Protein AF-A0AA36ELI4-F1 (afdb_monomer_lite)

Foldseek 3Di:
DQCPLVVLVCVQPDPLVVLPPPPPDPDPDPDDDFPQKDWAFWDDALFGIKTWIWGFFALDQLWWWKWWHDLQKIKTKIKHKPPGNSASVLCVVQLVVQLLVLCVVVQLDHDLVSSQRSLVVSLVVLVVSLVSCCVVPVCQLQIWIWMWMWMRGLQKIKIWTFAAFWKWWFFQDPVGNLDTDIDTPDDHQFQVDPVNVVVLCVVCVPDPQQWDQDPVRGIAGSVQHGGQGTRHNNQQAALVSARPDPVCVSNHRPDHDPGRSHYSGIDMDMDGDDPRTWKMKTKDVLLCVQDPRRRLSVQCSVDDSGCSQVVSVLNSLCSLQVVVVHHSVVLSPDDHNVSVVRTHIMIIMMGTRNVVSSVPSDPHQGWMDITSDDIDGGPSVSSPWEFEEEECAFTETEEQGEYEYEECYFTEYHECYEYEYEYNYFTEYEYNYFGEYEENHFGEYHENYFGEYEYNHFGEYEENAFYEYEENEEGEYEYAHEYEYAYNYEYEYEHDDFHYYPHPYYYDYDDDDDDDDDDDDDDYDDDDDDDDDDDDDDD

Sequence (539 aa):
MYDWVERIVQRIWQPLSNRYARMHGRGRANGDGYEGQWSTDLEQHAFGEYSFAVIQANQAMEDFSQVEVGHNATFVGVYDGHGGREAAWFVREHLFNNLIRFAQEREGLISEQILRNAFTETEQGFIYFAREALKHIPNIYSIGSCCLVGIIWNRRLFVANLGDSRAVLGRANPRNLSKVIAQPLTNDHNASMMEVRRDLQLDHPEDPNIVVRDEHGVWRVKGIIQISRSIGDLYLKSSEFDIDDPNFPRFRLTEPINKPVLRSDPTVQSRDIETTDRFIVFASDGLWDNLSDQKAIDIVQKNPRSGIAKRLIKKALEVAAKKQGRKYKAIRKFEMGRRRTVHDDITVVVLYIDHHLVARSALVTEVSMKAFEDSTESQFKYIHGGASTSGTGGASTSGTGGAITFGAGGASTFGAGGASSSGAGGARSSGAGGASSSGAGGAGSLGAGGAGSSGAGGAGSSGADGAGSSGAGGASSSGAGDPSDSGAGDPSGSGAGGPSDSGAGGASGLGSRGASSSSSSSASSSGVVGGGANGGVIS

InterPro domains:
  IPR000222 PPM-type phosphatase, divalent cation binding [PS01032] (75-83)
  IPR001932 PPM-type phosphatase-like domain [PF00481] (69-323)
  IPR001932 PPM-type phosphatase-like domain [PS51746] (49-353)
  IPR001932 PPM-type phosphatase-like domain [SM00332] (39-351)
  IPR001932 PPM-type phosphatase-like domain [cd00143] (47-353)
  IPR015655 Protein phosphatase 2C [PTHR47992] (39-351)
  IPR036457 PPM-type phosphatase-like domain superfamily [G3DSA:3.60.40.10] (28-362)
  IPR036457 PPM-type phosphatase-like domain superfamily [SSF81606] (50-354)

Organism: Lactuca saligna (NCBI:txid75948)

Radius of gyration: 29.84 Å; chains: 1; bounding box: 62×100×79 Å

Secondary structure (DSSP, 8-state):
--HHHHHHHHHHHS-HHHHHTS---SS---S-PPTTEEEEEEEEETTEEEEEEEE--SSS---EEEEEEETTEEEEEEEEEESSSHHHHHHHHHHHHHHHHHHHTTTT---HHHHHHHHHHHHHHHHHHHHHHTTT-TTGGG-EEEEEEEEEETTEEEEEEESS-EEEEEEEETTEEEEEEEEESS---BTTSHHHHHHHHHH-TT-TTSEEE-TTS-EEETTTBSBSB-EE-GGGT-GGG----TT-GGG--SS--SS-SSB-PPEEEEEEPPTTEEEEEEE-HHHHTTS-HHHHHHHHHHS-STTHHHHHHHHHHHHHHHHTT--HHHHTTPPTTGGGGT---EEEEEEE--HHHHTS------EEEETTS--B--GGGGGTT-EEEEES--EEEEESS-EEEEESS-EEEEESS-EEEEESS-EEEEESS-EEEEESS-EEEEESS-EEEEESS-EEEEESSPEEE-SSSPEEEEESSPPEE-SSSPPEEEESS--EE-SSS--EE------------------------------

Structure (mmCIF, N/CA/C/O backbone):
data_AF-A0AA36ELI4-F1
#
_entry.id   AF-A0AA36ELI4-F1
#
loop_
_atom_site.group_PDB
_atom_site.id
_atom_site.type_symbol
_atom_site.label_atom_id
_atom_site.label_alt_id
_atom_site.label_comp_id
_atom_site.label_asym_id
_atom_site.label_entity_id
_atom_site.label_seq_id
_atom_site.pdbx_PDB_ins_code
_atom_site.Cartn_x
_atom_site.Cartn_y
_atom_site.Cartn_z
_atom_site.occupancy
_atom_site.B_iso_or_equiv
_atom_site.auth_seq_id
_atom_site.auth_comp_id
_atom_site.auth_asym_id
_atom_site.auth_atom_id
_atom_site.pdbx_PDB_model_num
ATOM 1 N N . MET A 1 1 ? 30.880 14.938 -3.998 1.00 39.59 1 MET A N 1
ATOM 2 C CA . MET A 1 1 ? 29.432 15.238 -3.934 1.00 39.59 1 MET A CA 1
ATOM 3 C C . MET A 1 1 ? 28.591 14.010 -4.336 1.00 39.59 1 MET A C 1
ATOM 5 O O . MET A 1 1 ? 27.567 14.177 -4.972 1.00 39.59 1 MET A O 1
ATOM 9 N N . TYR A 1 2 ? 28.992 12.786 -3.945 1.00 45.03 2 TYR A N 1
ATOM 10 C CA . TYR A 1 2 ? 28.361 11.513 -4.372 1.00 45.03 2 TYR A CA 1
ATOM 11 C C . TYR A 1 2 ? 28.072 10.543 -3.202 1.00 45.03 2 TYR A C 1
ATOM 13 O O . TYR A 1 2 ? 27.835 9.363 -3.398 1.00 45.03 2 TYR A O 1
ATOM 21 N N . ASP A 1 3 ? 28.067 11.040 -1.965 1.00 62.59 3 ASP A N 1
ATOM 22 C CA . ASP A 1 3 ? 28.053 10.219 -0.739 1.00 62.59 3 ASP A CA 1
ATOM 23 C C . ASP A 1 3 ? 26.623 9.944 -0.204 1.00 62.59 3 ASP A C 1
ATOM 25 O O . ASP A 1 3 ? 26.419 9.323 0.832 1.00 62.59 3 ASP A O 1
ATOM 29 N N . TRP A 1 4 ? 25.568 10.450 -0.853 1.00 64.81 4 TRP A N 1
ATOM 30 C CA . TRP A 1 4 ? 24.196 10.270 -0.345 1.00 64.81 4 TRP A CA 1
ATOM 31 C C . TRP A 1 4 ? 23.573 8.932 -0.775 1.00 64.81 4 TRP A C 1
ATOM 33 O O . TRP A 1 4 ? 22.939 8.282 0.054 1.00 64.81 4 TRP A O 1
ATOM 43 N N . VAL A 1 5 ? 23.817 8.481 -2.013 1.00 64.62 5 VAL A N 1
ATOM 44 C CA . VAL A 1 5 ? 23.351 7.174 -2.514 1.00 64.62 5 VAL A CA 1
ATOM 45 C C . VAL A 1 5 ? 24.033 6.044 -1.758 1.00 64.62 5 VAL A C 1
ATOM 47 O O . VAL A 1 5 ? 23.346 5.168 -1.250 1.00 64.62 5 VAL A O 1
ATOM 50 N N . GLU A 1 6 ? 25.358 6.098 -1.583 1.00 65.12 6 GLU A N 1
ATOM 51 C CA . GLU A 1 6 ? 26.087 5.094 -0.797 1.00 65.12 6 GLU A CA 1
ATOM 52 C C . GLU A 1 6 ? 25.575 5.014 0.646 1.00 65.12 6 GLU A C 1
ATOM 54 O O . GLU A 1 6 ? 25.360 3.915 1.154 1.00 65.12 6 GLU A O 1
ATOM 59 N N . ARG A 1 7 ? 25.280 6.151 1.293 1.00 68.62 7 ARG A N 1
ATOM 60 C CA . ARG A 1 7 ? 24.664 6.165 2.632 1.00 68.62 7 ARG A CA 1
ATOM 61 C C . ARG A 1 7 ? 23.269 5.544 2.658 1.00 68.62 7 ARG A C 1
ATOM 63 O O . ARG A 1 7 ? 22.935 4.856 3.623 1.00 68.62 7 ARG A O 1
ATOM 70 N N . ILE A 1 8 ? 22.455 5.771 1.627 1.00 68.00 8 ILE A N 1
ATOM 71 C CA . ILE A 1 8 ? 21.132 5.148 1.501 1.00 68.00 8 ILE A CA 1
ATOM 72 C C . ILE A 1 8 ? 21.274 3.641 1.292 1.00 68.00 8 ILE A C 1
ATOM 74 O O . ILE A 1 8 ? 20.693 2.875 2.056 1.00 68.00 8 ILE A O 1
ATOM 78 N N . VAL A 1 9 ? 22.098 3.214 0.334 1.00 64.56 9 VAL A N 1
ATOM 79 C CA . VAL A 1 9 ? 22.359 1.797 0.051 1.00 64.56 9 VAL A CA 1
ATOM 80 C C . VAL A 1 9 ? 22.870 1.096 1.308 1.00 64.56 9 VAL A C 1
ATOM 82 O O . VAL A 1 9 ? 22.313 0.076 1.700 1.00 64.56 9 VAL A O 1
ATOM 85 N N . GLN A 1 10 ? 23.834 1.684 2.025 1.00 64.56 10 GLN A N 1
ATOM 86 C CA . GLN A 1 10 ? 24.317 1.154 3.304 1.00 64.56 10 GLN A CA 1
ATOM 87 C C . GLN A 1 10 ? 23.200 1.034 4.348 1.00 64.56 10 GLN A C 1
ATOM 89 O O . GLN A 1 10 ? 23.148 0.040 5.069 1.00 64.56 10 GLN A O 1
ATOM 94 N N . ARG A 1 11 ? 22.287 2.010 4.436 1.00 66.62 11 ARG A N 1
ATOM 95 C CA . ARG A 1 11 ? 21.162 1.984 5.385 1.00 66.62 11 ARG A CA 1
ATOM 96 C C . ARG A 1 11 ? 20.117 0.919 5.033 1.00 66.62 11 ARG A C 1
ATOM 98 O O . ARG A 1 11 ? 19.541 0.334 5.949 1.00 66.62 11 ARG A O 1
ATOM 105 N N . ILE A 1 12 ? 19.902 0.651 3.744 1.00 63.34 12 ILE A N 1
ATOM 106 C CA . ILE A 1 12 ? 18.991 -0.389 3.235 1.00 63.34 12 ILE A CA 1
ATOM 107 C C . ILE A 1 12 ? 19.587 -1.797 3.436 1.00 63.34 12 ILE A C 1
ATOM 109 O O . ILE A 1 12 ? 18.869 -2.722 3.832 1.00 63.34 12 ILE A O 1
ATOM 113 N N . TRP A 1 13 ? 20.898 -1.949 3.202 1.00 53.88 13 TRP A N 1
ATOM 114 C CA . TRP A 1 13 ? 21.624 -3.228 3.236 1.00 53.88 13 TRP A CA 1
ATOM 115 C C . TRP A 1 13 ? 22.156 -3.646 4.610 1.00 53.88 13 TRP A C 1
ATOM 117 O O . TRP A 1 13 ? 22.609 -4.782 4.762 1.00 53.88 13 TRP A O 1
ATOM 127 N N . GLN A 1 14 ? 22.100 -2.784 5.632 1.00 52.62 14 GLN A N 1
ATOM 128 C CA . GLN A 1 14 ? 22.432 -3.206 6.994 1.00 52.62 14 GLN A CA 1
ATOM 129 C C . GLN A 1 14 ? 21.525 -4.381 7.405 1.00 52.62 14 GLN A C 1
ATOM 131 O O . GLN A 1 14 ? 20.296 -4.229 7.390 1.00 52.62 14 GLN A O 1
ATOM 136 N N . PRO A 1 15 ? 22.095 -5.544 7.794 1.00 43.91 15 PRO A N 1
ATOM 137 C CA . PRO A 1 15 ? 21.314 -6.681 8.250 1.00 43.91 15 PRO A CA 1
ATOM 138 C C . PRO A 1 15 ? 20.369 -6.228 9.353 1.00 43.91 15 PRO A C 1
ATOM 140 O O . PRO A 1 15 ? 20.808 -5.646 10.349 1.00 43.91 15 PRO A O 1
ATOM 143 N N . LEU A 1 16 ? 19.073 -6.503 9.180 1.00 47.56 16 LEU A N 1
ATOM 144 C CA . LEU A 1 16 ? 18.074 -6.211 10.205 1.00 47.56 16 LEU A CA 1
ATOM 145 C C . LEU A 1 16 ? 18.548 -6.780 11.556 1.00 47.56 16 LEU A C 1
ATOM 147 O O . LEU A 1 16 ? 18.521 -6.064 12.541 1.00 47.56 16 LEU A O 1
ATOM 151 N N . SER A 1 17 ? 19.185 -7.955 11.591 1.00 40.12 17 SER A N 1
ATOM 152 C CA . SER A 1 17 ? 19.783 -8.549 12.801 1.00 40.12 17 SER A CA 1
ATOM 153 C C . SER A 1 17 ? 20.674 -7.618 13.651 1.00 40.12 17 SER A C 1
ATOM 155 O O . SER A 1 17 ? 20.597 -7.693 14.878 1.00 40.12 17 SER A O 1
ATOM 157 N N . ASN A 1 18 ? 21.447 -6.693 13.066 1.00 36.97 18 ASN A N 1
ATOM 158 C CA . ASN A 1 18 ? 22.307 -5.773 13.832 1.00 36.97 18 ASN A CA 1
ATOM 159 C C . ASN A 1 18 ? 21.536 -4.640 14.534 1.00 36.97 18 ASN A C 1
ATOM 161 O O . ASN A 1 18 ? 22.033 -4.085 15.514 1.00 36.97 18 ASN A O 1
ATOM 165 N N . ARG A 1 19 ? 20.307 -4.320 14.102 1.00 42.03 19 ARG A N 1
ATOM 166 C CA . ARG A 1 19 ? 19.423 -3.367 14.805 1.00 42.03 19 ARG A CA 1
ATOM 167 C C . ARG A 1 19 ? 18.632 -4.018 15.954 1.00 42.03 19 ARG A C 1
ATOM 169 O O . ARG A 1 19 ? 18.132 -3.315 16.826 1.00 42.03 19 ARG A O 1
ATOM 176 N N . TYR A 1 20 ? 18.533 -5.351 15.992 1.00 48.81 20 TYR A N 1
ATOM 177 C CA . TYR A 1 20 ? 17.513 -6.059 16.786 1.00 48.81 20 TYR A CA 1
ATOM 178 C C . TYR A 1 20 ? 18.020 -6.570 18.139 1.00 48.81 20 TYR A C 1
ATOM 180 O O . TYR A 1 20 ? 17.218 -6.978 18.976 1.00 48.81 20 TYR A O 1
ATOM 188 N N . ALA A 1 21 ? 19.325 -6.492 18.415 1.00 32.72 21 ALA A N 1
ATOM 189 C CA . ALA A 1 21 ? 19.884 -6.912 19.703 1.00 32.72 21 ALA A CA 1
ATOM 190 C C . ALA A 1 21 ? 19.550 -5.957 20.873 1.00 32.72 21 ALA A C 1
ATOM 192 O O . ALA A 1 21 ? 19.880 -6.261 22.018 1.00 32.72 21 ALA A O 1
ATOM 193 N N . ARG A 1 22 ? 18.910 -4.803 20.617 1.00 30.22 22 ARG A N 1
ATOM 194 C CA . ARG A 1 22 ? 18.694 -3.759 21.638 1.00 30.22 22 ARG A CA 1
ATOM 195 C C . ARG A 1 22 ? 17.267 -3.224 21.773 1.00 30.22 22 ARG A C 1
ATOM 197 O O . ARG A 1 22 ? 17.034 -2.392 22.644 1.00 30.22 22 ARG A O 1
ATOM 204 N N . MET A 1 23 ? 16.310 -3.709 20.984 1.00 36.59 23 MET A N 1
ATOM 205 C CA . MET A 1 23 ? 14.914 -3.267 21.078 1.00 36.59 23 MET A CA 1
ATOM 206 C C . MET A 1 23 ? 14.121 -4.151 22.048 1.00 36.59 23 MET A C 1
ATOM 208 O O . MET A 1 23 ? 13.298 -4.981 21.664 1.00 36.59 23 MET A O 1
ATOM 212 N N . HIS A 1 24 ? 14.363 -3.957 23.346 1.00 34.31 24 HIS A N 1
ATOM 213 C CA . HIS A 1 24 ? 13.361 -4.268 24.363 1.00 34.31 24 HIS A CA 1
ATOM 214 C C . HIS A 1 24 ? 12.264 -3.202 24.286 1.00 34.31 24 HIS A C 1
ATOM 216 O O . HIS A 1 24 ? 12.333 -2.172 24.953 1.00 34.31 24 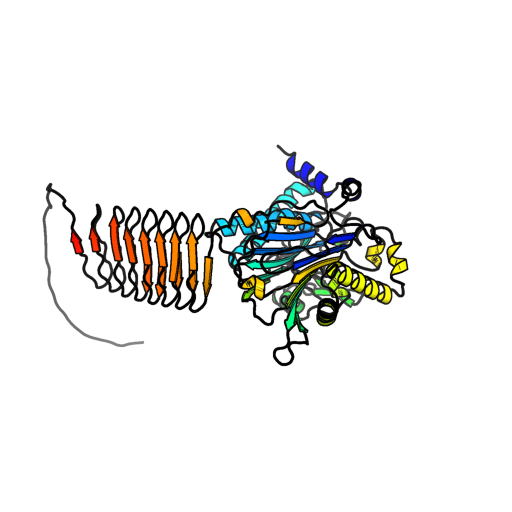HIS A O 1
ATOM 222 N N . GLY A 1 25 ? 11.266 -3.441 23.433 1.00 33.78 25 GLY A N 1
ATOM 223 C CA . GLY A 1 25 ? 10.074 -2.603 23.365 1.00 33.78 25 GLY A CA 1
ATOM 224 C C . GLY A 1 25 ? 9.413 -2.466 24.740 1.00 33.78 25 GLY A C 1
ATOM 225 O O . GLY A 1 25 ? 9.375 -3.414 25.531 1.00 33.78 25 GLY A O 1
ATOM 226 N N . ARG A 1 26 ? 8.867 -1.277 25.020 1.00 34.34 26 ARG A N 1
ATOM 227 C CA . ARG A 1 26 ? 7.906 -1.042 26.107 1.00 34.34 26 ARG A CA 1
ATOM 228 C C . ARG A 1 26 ? 6.622 -1.825 25.813 1.00 34.34 26 ARG A C 1
ATOM 230 O O . ARG A 1 26 ? 5.629 -1.292 25.350 1.00 34.34 26 ARG A O 1
ATOM 237 N N . GLY A 1 27 ? 6.671 -3.115 26.088 1.00 34.81 27 GLY A N 1
ATOM 238 C CA . GLY A 1 27 ? 5.572 -4.056 25.987 1.00 34.81 27 GLY A CA 1
ATOM 239 C C . GLY A 1 27 ? 6.075 -5.335 26.622 1.00 34.81 27 GLY A C 1
ATOM 240 O O . GLY A 1 27 ? 6.940 -6.002 26.063 1.00 34.81 27 GLY A O 1
ATOM 241 N N . ARG A 1 28 ? 5.625 -5.616 27.850 1.00 31.39 28 ARG A N 1
ATOM 242 C CA . ARG A 1 28 ? 6.005 -6.809 28.615 1.00 31.39 28 ARG A CA 1
ATOM 243 C C . ARG A 1 28 ? 5.946 -8.038 27.706 1.00 31.39 28 ARG A C 1
ATOM 245 O O . ARG A 1 28 ? 4.865 -8.498 27.350 1.00 31.39 28 ARG A O 1
ATOM 252 N N . ALA A 1 29 ? 7.117 -8.569 27.371 1.00 35.38 29 ALA A N 1
ATOM 253 C CA . ALA A 1 29 ? 7.264 -9.853 26.720 1.00 35.38 29 ALA A CA 1
ATOM 254 C C . ALA A 1 29 ? 6.732 -10.941 27.662 1.00 35.38 29 ALA A C 1
ATOM 256 O O . ALA A 1 29 ? 7.450 -11.426 28.531 1.00 35.38 29 ALA A O 1
ATOM 257 N N . ASN A 1 30 ? 5.469 -11.323 27.487 1.00 34.41 30 ASN A N 1
ATOM 258 C CA . ASN A 1 30 ? 5.027 -12.665 27.832 1.00 34.41 30 ASN A CA 1
ATOM 259 C C . ASN A 1 30 ? 5.150 -13.527 26.570 1.00 34.41 30 ASN A C 1
ATOM 261 O O . ASN A 1 30 ? 4.640 -13.184 25.504 1.00 34.41 30 ASN A O 1
ATOM 265 N N . GLY A 1 31 ? 5.948 -14.585 26.714 1.00 39.91 31 GLY A N 1
ATOM 266 C CA . GLY A 1 31 ? 6.622 -15.353 25.672 1.00 39.91 31 GLY A CA 1
ATOM 267 C C . GLY A 1 31 ? 5.780 -15.811 24.483 1.00 39.91 31 GLY A C 1
ATOM 268 O O . GLY A 1 31 ? 4.667 -16.292 24.647 1.00 39.91 31 GLY A O 1
ATOM 269 N N . ASP A 1 32 ? 6.383 -15.671 23.295 1.00 44.34 32 ASP A N 1
ATOM 270 C CA . ASP A 1 32 ? 6.168 -16.497 22.089 1.00 44.34 32 ASP A CA 1
ATOM 271 C C . ASP A 1 32 ? 6.988 -16.002 20.868 1.00 44.34 32 ASP A C 1
ATOM 273 O O . ASP A 1 32 ? 6.692 -16.393 19.735 1.00 44.34 32 ASP A O 1
ATOM 277 N N . GLY A 1 33 ? 7.992 -15.130 21.068 1.00 53.22 33 GLY A N 1
ATOM 278 C CA . GLY A 1 33 ? 8.711 -14.395 20.016 1.00 53.22 33 GLY A CA 1
ATOM 279 C C . GLY A 1 33 ? 9.131 -15.265 18.830 1.00 53.22 33 GLY A C 1
ATOM 280 O O . GLY A 1 33 ? 9.882 -16.226 18.979 1.00 53.22 33 GLY A O 1
ATOM 281 N N . TYR A 1 34 ? 8.589 -14.955 17.655 1.00 63.03 34 TYR A N 1
ATOM 282 C CA . TYR A 1 34 ? 8.969 -15.576 16.395 1.00 63.03 34 TYR A CA 1
ATOM 283 C C . TYR A 1 34 ? 10.033 -14.710 15.725 1.00 63.03 34 TYR A C 1
ATOM 285 O O . TYR A 1 34 ? 9.844 -13.505 15.586 1.00 63.03 34 TYR A O 1
ATOM 293 N N . GLU A 1 35 ? 11.158 -15.304 15.338 1.00 72.12 35 GLU A N 1
ATOM 294 C CA . GLU A 1 35 ? 12.240 -14.573 14.678 1.00 72.12 35 GLU A CA 1
ATOM 295 C C . GLU A 1 35 ? 11.740 -13.932 13.372 1.00 72.12 35 GLU A C 1
ATOM 297 O O . GLU A 1 35 ? 11.083 -14.604 12.575 1.00 72.12 35 GLU A O 1
ATOM 302 N N . GLY A 1 36 ? 12.024 -12.644 13.158 1.00 75.94 36 GLY A N 1
ATOM 303 C CA . GLY A 1 36 ? 11.519 -11.881 12.009 1.00 75.94 36 GLY A CA 1
ATOM 304 C C . GLY A 1 36 ? 10.066 -11.403 12.143 1.00 75.94 36 GLY A C 1
ATOM 305 O O . GLY A 1 36 ? 9.487 -10.958 11.157 1.00 75.94 36 GLY A O 1
ATOM 306 N N . GLN A 1 37 ? 9.457 -11.499 13.331 1.00 87.88 37 GLN A N 1
ATOM 307 C CA . GLN A 1 37 ? 8.143 -10.922 13.625 1.00 87.88 37 GLN A CA 1
ATOM 308 C C . GLN A 1 37 ? 8.264 -9.661 14.485 1.00 87.88 37 GLN A C 1
ATOM 310 O O . GLN A 1 37 ? 8.990 -9.649 15.479 1.00 87.88 37 GLN A O 1
ATOM 315 N N . TRP A 1 38 ? 7.472 -8.642 14.160 1.00 92.69 38 TRP A N 1
ATOM 316 C CA . TRP A 1 38 ? 7.263 -7.454 14.986 1.00 92.69 38 TRP A CA 1
ATOM 317 C C . TRP A 1 38 ? 5.773 -7.150 15.101 1.00 92.69 38 TRP A C 1
ATOM 319 O O . TRP A 1 38 ? 4.994 -7.464 14.201 1.00 92.69 38 TRP A O 1
ATOM 329 N N . SER A 1 39 ? 5.354 -6.596 16.235 1.00 92.44 39 SER A N 1
ATOM 330 C CA . SER A 1 39 ? 3.969 -6.182 16.440 1.00 92.44 39 SER A CA 1
ATOM 331 C C . SER A 1 39 ? 3.829 -5.214 17.604 1.00 92.44 39 SER A C 1
ATOM 333 O O . SER A 1 39 ? 4.514 -5.387 18.612 1.00 92.44 39 SER A O 1
ATOM 335 N N . THR A 1 40 ? 2.853 -4.317 17.516 1.00 90.88 40 THR A N 1
ATOM 336 C CA . THR A 1 40 ? 2.218 -3.683 18.677 1.00 90.88 40 THR A CA 1
ATOM 337 C C . THR A 1 40 ? 0.798 -4.229 18.854 1.00 90.88 40 THR A C 1
ATOM 339 O O . THR A 1 40 ? 0.098 -4.542 17.882 1.00 90.88 40 THR A O 1
ATOM 342 N N . ASP A 1 41 ? 0.383 -4.404 20.107 1.00 89.69 41 ASP A N 1
ATOM 343 C CA . ASP A 1 41 ? -0.908 -5.002 20.424 1.00 89.69 41 ASP A CA 1
ATOM 344 C C . ASP A 1 41 ? -2.058 -4.028 20.166 1.00 89.69 41 ASP A C 1
ATOM 346 O O . ASP A 1 41 ? -2.922 -4.357 19.348 1.00 89.69 41 ASP A O 1
ATOM 350 N N . LEU A 1 42 ? -2.072 -2.878 20.853 1.00 92.88 42 LEU A N 1
ATOM 351 C CA . LEU A 1 42 ? -3.027 -1.783 20.665 1.00 92.88 42 LEU A CA 1
ATOM 352 C C . LEU A 1 42 ? -2.381 -0.435 20.970 1.00 92.88 42 LEU A C 1
ATOM 354 O O . LEU A 1 42 ? -1.867 -0.229 22.066 1.00 92.88 42 LEU A O 1
ATOM 358 N N . GLU A 1 43 ? -2.510 0.485 20.026 1.00 93.44 43 GLU A N 1
ATOM 359 C CA . GLU A 1 43 ? -2.096 1.881 20.134 1.00 93.44 43 GLU A CA 1
ATOM 360 C C . GLU A 1 43 ? -3.282 2.799 19.829 1.00 93.44 43 GLU A C 1
ATOM 362 O O . GLU A 1 43 ? -4.246 2.385 19.184 1.00 93.44 43 GLU A O 1
ATOM 367 N N . GLN A 1 44 ? -3.222 4.052 20.275 1.00 92.00 44 GLN A N 1
ATOM 368 C CA . GLN A 1 44 ? -4.278 5.040 20.033 1.00 92.00 44 GLN A CA 1
ATOM 369 C C . GLN A 1 44 ? -4.053 5.782 18.712 1.00 92.00 44 GLN A C 1
ATOM 371 O O . GLN A 1 44 ? -2.922 6.110 18.356 1.00 92.00 44 GLN A O 1
ATOM 376 N N . HIS A 1 45 ? -5.139 6.103 18.014 1.00 91.50 45 HIS A N 1
ATOM 377 C CA . HIS A 1 45 ? -5.142 7.053 16.902 1.00 91.50 45 HIS A CA 1
ATOM 378 C C . HIS A 1 45 ? -6.361 7.983 16.995 1.00 91.50 45 HIS A C 1
ATOM 380 O O . HIS A 1 45 ? -7.211 7.821 17.868 1.00 91.50 45 HIS A O 1
ATOM 386 N N . ALA A 1 46 ? -6.471 8.952 16.082 1.00 83.69 46 ALA A N 1
ATOM 387 C CA . ALA A 1 46 ? -7.481 10.016 16.128 1.00 83.69 46 ALA A CA 1
ATOM 388 C C . ALA A 1 46 ? -8.945 9.546 16.265 1.00 83.69 46 ALA A C 1
ATOM 390 O O . ALA A 1 46 ? -9.791 10.305 16.732 1.00 83.69 46 ALA A O 1
ATOM 391 N N . PHE A 1 47 ? -9.266 8.316 15.853 1.00 86.56 47 PHE A N 1
ATOM 392 C CA . PHE A 1 47 ? -10.647 7.827 15.782 1.00 86.56 47 PHE A CA 1
ATOM 393 C C . PHE A 1 47 ? -10.871 6.497 16.514 1.00 86.56 47 PHE A C 1
ATOM 395 O O . PHE A 1 47 ? -11.922 5.887 16.325 1.00 86.56 47 PHE A O 1
ATOM 402 N N . GLY A 1 48 ? -9.923 6.047 17.340 1.00 92.19 48 GLY A N 1
ATOM 403 C CA . GLY A 1 48 ? -9.998 4.748 18.006 1.00 92.19 48 GLY A CA 1
ATOM 404 C C . GLY A 1 48 ? -8.630 4.164 18.333 1.00 92.19 48 GLY A C 1
ATOM 405 O O . GLY A 1 48 ? -7.682 4.873 18.666 1.00 92.19 48 GLY A O 1
ATOM 406 N N . GLU A 1 49 ? -8.530 2.847 18.202 1.00 94.75 49 GLU A N 1
ATOM 407 C CA . GLU A 1 49 ? -7.312 2.080 18.453 1.00 94.75 49 GLU A CA 1
ATOM 408 C C . GLU A 1 49 ? -6.846 1.367 17.183 1.00 94.75 49 GLU A C 1
ATOM 410 O O . GLU A 1 49 ? -7.652 1.033 16.314 1.00 94.75 49 GLU A O 1
ATOM 415 N N . TYR A 1 50 ? -5.560 1.047 17.088 1.00 96.88 50 TYR A N 1
ATOM 416 C CA . TYR A 1 50 ? -5.043 0.194 16.025 1.00 96.88 50 TYR A CA 1
ATOM 417 C C . TYR A 1 50 ? -4.123 -0.902 16.547 1.00 96.88 50 TYR A C 1
ATOM 419 O O . TYR A 1 50 ? -3.445 -0.746 17.556 1.00 96.88 50 TYR A O 1
ATOM 427 N N . SER A 1 51 ? -4.102 -2.026 15.835 1.00 97.88 51 SER A N 1
ATOM 428 C CA . SER A 1 51 ? -3.164 -3.133 16.038 1.00 97.88 51 SER A CA 1
ATOM 429 C C . SER A 1 51 ? -2.336 -3.304 14.774 1.00 97.88 51 SER A C 1
ATOM 431 O O . SER A 1 51 ? -2.887 -3.259 13.674 1.00 97.88 51 SER A O 1
ATOM 433 N N . PHE A 1 52 ? -1.031 -3.521 14.911 1.00 97.88 52 PHE A N 1
ATOM 434 C CA . PHE A 1 52 ? -0.106 -3.540 13.780 1.00 97.88 52 PHE A CA 1
ATOM 435 C C . PHE A 1 52 ? 0.909 -4.664 13.970 1.00 97.88 52 PHE A C 1
ATOM 437 O O . PHE A 1 52 ? 1.531 -4.777 15.024 1.00 97.88 52 PHE A O 1
ATOM 444 N N . ALA A 1 53 ? 1.046 -5.539 12.976 1.00 97.50 53 ALA A N 1
ATOM 445 C CA . ALA A 1 53 ? 2.003 -6.632 12.999 1.00 97.50 53 ALA A CA 1
ATOM 446 C C . ALA A 1 53 ? 2.598 -6.890 11.614 1.00 97.50 53 ALA A C 1
ATOM 448 O O . ALA A 1 53 ? 1.919 -6.730 10.602 1.00 97.50 53 ALA A O 1
ATOM 449 N N . VAL A 1 54 ? 3.850 -7.345 11.601 1.00 96.25 54 VAL A N 1
ATOM 450 C CA . VAL A 1 54 ? 4.594 -7.727 10.399 1.00 96.25 54 VAL A CA 1
ATOM 451 C C . VAL A 1 54 ? 5.362 -9.022 10.663 1.00 96.25 54 VAL A C 1
ATOM 453 O O . VAL A 1 54 ? 5.835 -9.254 11.782 1.00 96.25 54 VAL A O 1
ATOM 456 N N . ILE A 1 55 ? 5.486 -9.887 9.657 1.00 93.50 55 ILE A N 1
ATOM 457 C CA . ILE A 1 55 ? 6.290 -11.110 9.727 1.00 93.50 55 ILE A CA 1
ATOM 458 C C . ILE A 1 55 ? 7.082 -11.346 8.443 1.00 93.50 55 ILE A C 1
ATOM 460 O O . ILE A 1 55 ? 6.553 -11.235 7.344 1.00 93.50 55 ILE A O 1
ATOM 464 N N . GLN A 1 56 ? 8.348 -11.718 8.613 1.00 92.25 56 GLN A N 1
ATOM 465 C CA . GLN A 1 56 ? 9.275 -11.995 7.524 1.00 92.25 56 GLN A CA 1
ATOM 466 C C . GLN A 1 56 ? 9.203 -13.450 7.035 1.00 92.25 56 GLN A C 1
ATOM 468 O O . GLN A 1 56 ? 9.319 -14.401 7.828 1.00 92.25 56 GLN A O 1
ATOM 473 N N . ALA A 1 57 ? 9.120 -13.611 5.719 1.00 90.38 57 ALA A N 1
ATOM 474 C CA . ALA A 1 57 ? 9.320 -14.836 4.960 1.00 90.38 57 ALA A CA 1
ATOM 475 C C . ALA A 1 57 ? 10.593 -14.803 4.102 1.00 90.38 57 ALA A C 1
ATOM 477 O O . ALA A 1 57 ? 11.344 -15.787 4.101 1.00 90.38 57 ALA A O 1
ATOM 478 N N . ASN A 1 58 ? 10.841 -13.698 3.395 1.00 87.44 58 ASN A N 1
ATOM 479 C CA . ASN A 1 58 ? 11.984 -13.543 2.495 1.00 87.44 58 ASN A CA 1
ATOM 480 C C . ASN A 1 58 ? 13.315 -13.507 3.267 1.00 87.44 58 ASN A C 1
ATOM 482 O O . ASN A 1 58 ? 13.346 -13.310 4.486 1.00 87.44 58 ASN A O 1
ATOM 486 N N . GLN A 1 59 ? 14.445 -13.725 2.581 1.00 86.25 59 GLN A N 1
ATOM 487 C CA . GLN A 1 59 ? 15.765 -13.644 3.229 1.00 86.25 59 GLN A CA 1
ATOM 488 C C . GLN A 1 59 ? 16.006 -12.243 3.807 1.00 86.25 59 GLN A C 1
ATOM 490 O O . GLN A 1 59 ? 16.459 -12.106 4.943 1.00 86.25 59 GLN A O 1
ATOM 495 N N . ALA A 1 60 ? 15.624 -11.219 3.051 1.00 87.75 60 ALA A N 1
ATOM 496 C CA . ALA A 1 60 ? 15.439 -9.858 3.517 1.00 87.75 60 ALA A CA 1
ATOM 497 C C . ALA A 1 60 ? 13.961 -9.506 3.333 1.00 87.75 60 ALA A C 1
ATOM 499 O O . ALA A 1 60 ? 13.419 -9.773 2.272 1.00 87.75 60 ALA A O 1
ATOM 500 N N . MET A 1 61 ? 13.319 -8.944 4.358 1.00 90.38 61 MET A N 1
ATOM 501 C CA . MET A 1 61 ? 11.935 -8.471 4.255 1.00 90.38 61 MET A CA 1
ATOM 502 C C . MET A 1 61 ? 11.798 -7.428 3.140 1.00 90.38 61 MET A C 1
ATOM 504 O O . MET A 1 61 ? 12.563 -6.458 3.121 1.00 90.38 61 MET A O 1
ATOM 508 N N . GLU A 1 62 ? 10.845 -7.621 2.246 1.00 95.00 62 GLU A N 1
ATOM 509 C CA . GLU A 1 62 ? 10.541 -6.683 1.166 1.00 95.00 62 GLU A CA 1
ATOM 510 C C . GLU A 1 62 ? 9.324 -5.810 1.520 1.00 95.00 62 GLU A C 1
ATOM 512 O O . GLU A 1 62 ? 9.256 -4.671 1.069 1.00 95.00 62 GLU A O 1
ATOM 517 N N . ASP A 1 63 ? 8.467 -6.271 2.442 1.00 97.50 63 ASP A N 1
ATOM 518 C CA . ASP A 1 63 ? 7.394 -5.480 3.058 1.00 97.50 63 ASP A CA 1
ATOM 519 C C . ASP A 1 63 ? 7.918 -4.306 3.909 1.00 97.50 63 ASP A C 1
ATOM 521 O O . ASP A 1 63 ? 8.740 -4.461 4.819 1.00 97.50 63 ASP A O 1
ATOM 525 N N . PHE A 1 64 ? 7.340 -3.126 3.696 1.00 97.44 64 PHE A N 1
ATOM 526 C CA . PHE A 1 64 ? 7.469 -1.948 4.549 1.00 97.44 64 PHE A CA 1
ATOM 527 C C . PHE A 1 64 ? 6.091 -1.415 4.921 1.00 97.44 64 PHE A C 1
ATOM 529 O O . PHE A 1 64 ? 5.105 -1.575 4.209 1.00 97.44 64 PHE A O 1
ATOM 536 N N . SER A 1 65 ? 6.000 -0.756 6.070 1.00 97.94 65 SER A N 1
ATOM 537 C CA . SER A 1 65 ? 4.728 -0.204 6.526 1.00 97.94 65 SER A CA 1
ATOM 538 C C . SER A 1 65 ? 4.899 0.850 7.598 1.00 97.94 65 SER A C 1
ATOM 540 O O . SER A 1 65 ? 5.922 0.905 8.292 1.00 97.94 65 SER A O 1
ATOM 542 N N . GLN A 1 66 ? 3.878 1.695 7.720 1.00 97.25 66 GLN A N 1
ATOM 543 C CA . GLN A 1 66 ? 3.829 2.734 8.734 1.00 97.25 66 GLN A CA 1
ATOM 544 C C . GLN A 1 66 ? 2.404 3.143 9.100 1.00 97.25 66 GLN A C 1
ATOM 546 O O . GLN A 1 66 ? 1.486 3.068 8.281 1.00 97.25 66 GLN A O 1
ATOM 551 N N . VAL A 1 67 ? 2.254 3.633 10.327 1.00 97.94 67 VAL A N 1
ATOM 552 C CA . VAL A 1 67 ? 1.068 4.327 10.818 1.00 97.94 67 VAL A CA 1
ATOM 553 C C . VAL A 1 67 ? 1.502 5.698 11.320 1.00 97.94 67 VAL A C 1
ATOM 555 O O . VAL A 1 67 ? 2.393 5.810 12.154 1.00 97.94 67 VAL A O 1
ATOM 558 N N . GLU A 1 68 ? 0.870 6.738 10.803 1.00 96.62 68 GLU A N 1
ATOM 559 C CA . GLU A 1 68 ? 1.095 8.126 11.188 1.00 96.62 68 GLU A CA 1
ATOM 560 C C . GLU A 1 68 ? -0.169 8.629 11.876 1.00 96.62 68 GLU A C 1
ATOM 562 O O . GLU A 1 68 ? -1.269 8.555 11.320 1.00 96.62 68 GLU A O 1
ATOM 567 N N . VAL A 1 69 ? -0.022 9.118 13.099 1.00 93.56 69 VAL A N 1
ATOM 568 C CA . VAL A 1 69 ? -1.119 9.603 13.931 1.00 93.56 69 VAL A CA 1
ATOM 569 C C . VAL A 1 69 ? -0.978 11.108 14.108 1.00 93.56 69 VAL A C 1
ATOM 571 O O . VAL A 1 69 ? 0.076 11.587 14.520 1.00 93.56 69 VAL A O 1
ATOM 574 N N . GLY A 1 70 ? -2.053 11.838 13.821 1.00 88.94 70 GLY A N 1
ATOM 575 C CA . GLY A 1 70 ? -2.201 13.259 14.126 1.00 88.94 70 GLY A CA 1
ATOM 576 C C . GLY A 1 70 ? -3.510 13.537 14.864 1.00 88.94 70 GLY A C 1
ATOM 577 O O . GLY A 1 70 ? -4.350 12.651 14.999 1.00 88.94 70 GLY A O 1
ATOM 578 N N . HIS A 1 71 ? -3.718 14.775 15.311 1.00 78.00 71 HIS A N 1
ATOM 579 C CA . HIS A 1 71 ? -4.862 15.140 16.169 1.00 78.00 71 HIS A CA 1
ATOM 580 C C . HIS A 1 71 ? -6.251 14.798 15.589 1.00 78.00 71 HIS A C 1
ATOM 582 O O . HIS A 1 71 ? -7.135 14.392 16.333 1.00 78.00 71 HIS A O 1
ATOM 588 N N . ASN A 1 72 ? -6.444 14.922 14.271 1.00 80.38 72 ASN A N 1
ATOM 589 C CA . ASN A 1 72 ? -7.676 14.539 13.553 1.00 80.38 72 ASN A CA 1
ATOM 590 C C . ASN A 1 72 ? -7.363 13.725 12.292 1.00 80.38 72 ASN A C 1
ATOM 592 O O . ASN A 1 72 ? -8.083 13.769 11.287 1.00 80.38 72 ASN A O 1
ATOM 596 N N . ALA A 1 73 ? -6.236 13.021 12.339 1.00 89.69 73 ALA A N 1
ATOM 597 C CA . ALA A 1 73 ? -5.648 12.390 11.184 1.00 89.69 73 ALA A CA 1
ATOM 598 C C . ALA A 1 73 ? -5.093 11.018 11.537 1.00 89.69 73 ALA A C 1
ATOM 600 O O . ALA A 1 73 ? -4.505 10.798 12.597 1.00 89.69 73 ALA A O 1
ATOM 601 N N . THR A 1 74 ? -5.263 10.068 10.636 1.00 95.06 74 THR A N 1
ATOM 602 C CA . THR A 1 74 ? -4.531 8.808 10.696 1.00 95.06 74 THR A CA 1
ATOM 603 C C . THR A 1 74 ? -4.188 8.398 9.285 1.00 95.06 74 THR A C 1
ATOM 605 O O . THR A 1 74 ? -5.086 8.295 8.456 1.00 95.06 74 THR A O 1
ATOM 608 N N . PHE A 1 75 ? -2.911 8.168 9.014 1.00 97.81 75 PHE A N 1
ATOM 609 C CA . PHE A 1 75 ? -2.434 7.598 7.763 1.00 97.81 75 PHE A CA 1
ATOM 610 C C . PHE A 1 75 ? -1.894 6.199 8.041 1.00 97.81 75 PHE A C 1
ATOM 612 O O . PHE A 1 75 ? -1.188 5.975 9.020 1.00 97.81 75 PHE A O 1
ATOM 619 N N . VAL A 1 76 ? -2.234 5.258 7.173 1.00 98.62 76 VAL A N 1
ATOM 620 C CA . VAL A 1 76 ? -1.734 3.887 7.169 1.00 98.62 76 VAL A CA 1
ATOM 621 C C . VAL A 1 76 ? -1.132 3.635 5.798 1.00 98.62 76 VAL A C 1
ATOM 623 O O . VAL A 1 76 ? -1.801 3.858 4.792 1.00 98.62 76 VAL A O 1
ATOM 626 N N . GLY A 1 77 ? 0.109 3.161 5.766 1.00 98.69 77 GLY A N 1
ATOM 627 C CA . GLY A 1 77 ? 0.790 2.726 4.554 1.00 98.69 77 GLY A CA 1
ATOM 628 C C . GLY A 1 77 ? 1.238 1.275 4.676 1.00 98.69 77 GLY A C 1
ATOM 629 O O . GLY A 1 77 ? 1.898 0.917 5.655 1.00 98.69 77 GLY A O 1
ATOM 630 N N . VAL A 1 78 ? 0.884 0.458 3.688 1.00 98.88 78 VAL A N 1
ATOM 631 C CA . VAL A 1 78 ? 1.385 -0.907 3.492 1.00 98.88 78 VAL A CA 1
ATOM 632 C C . VAL A 1 78 ? 2.029 -0.960 2.113 1.00 98.88 78 VAL A C 1
ATOM 634 O O . VAL A 1 78 ? 1.380 -0.639 1.117 1.00 98.88 78 VAL A O 1
ATOM 637 N N . TYR A 1 79 ? 3.311 -1.306 2.076 1.00 98.75 79 TYR A N 1
ATOM 638 C CA . TYR A 1 79 ? 4.141 -1.281 0.881 1.00 98.75 79 TYR A CA 1
ATOM 639 C C . TYR A 1 79 ? 4.771 -2.654 0.714 1.00 98.75 79 TYR A C 1
ATOM 641 O O . TYR A 1 79 ? 5.668 -3.022 1.467 1.00 98.75 79 TYR A O 1
ATOM 649 N N . ASP A 1 80 ? 4.250 -3.414 -0.229 1.00 98.62 80 ASP A N 1
ATOM 650 C CA . ASP A 1 80 ? 4.671 -4.781 -0.499 1.00 98.62 80 ASP A CA 1
ATOM 651 C C . ASP A 1 80 ? 5.707 -4.724 -1.619 1.00 98.62 80 ASP A C 1
ATOM 653 O O . ASP A 1 80 ? 5.439 -4.169 -2.687 1.00 98.62 80 ASP A O 1
ATOM 657 N N . GLY A 1 81 ? 6.945 -5.080 -1.292 1.00 98.25 81 GLY A N 1
ATOM 658 C CA . GLY A 1 81 ? 8.099 -4.936 -2.173 1.00 98.25 81 GLY A CA 1
ATOM 659 C C . GLY A 1 81 ? 8.417 -6.235 -2.896 1.00 98.25 81 GLY A C 1
ATOM 660 O O . GLY A 1 81 ? 8.236 -7.318 -2.350 1.00 98.25 81 GLY A O 1
ATOM 661 N N . HIS A 1 82 ? 8.973 -6.132 -4.099 1.00 96.38 82 HIS A N 1
ATOM 662 C CA . HIS A 1 82 ? 9.407 -7.298 -4.862 1.00 96.38 82 HIS A CA 1
ATOM 663 C C . HIS A 1 82 ? 10.627 -6.997 -5.727 1.00 96.38 82 HIS A C 1
ATOM 665 O O . HIS A 1 82 ? 10.886 -5.868 -6.149 1.00 96.38 82 HIS A O 1
ATOM 671 N N . GLY A 1 83 ? 11.408 -8.045 -6.001 1.00 93.19 83 GLY A N 1
ATOM 672 C CA . GLY A 1 83 ? 12.667 -7.928 -6.748 1.00 93.19 83 GLY A CA 1
ATOM 673 C C . GLY A 1 83 ? 13.802 -7.277 -5.946 1.00 93.19 83 GLY A C 1
ATOM 674 O O . GLY A 1 83 ? 14.935 -7.234 -6.429 1.00 93.19 83 GLY A O 1
ATOM 675 N N . GLY A 1 84 ? 13.499 -6.830 -4.730 1.00 93.31 84 GLY A N 1
ATOM 676 C CA . GLY A 1 84 ? 14.324 -6.105 -3.780 1.00 93.31 84 GLY A CA 1
ATOM 677 C C . GLY A 1 84 ? 13.435 -5.317 -2.810 1.00 93.31 84 GLY A C 1
ATOM 678 O O . GLY A 1 84 ? 12.211 -5.304 -2.915 1.00 93.31 84 GLY A O 1
ATOM 679 N N . ARG A 1 85 ? 14.057 -4.619 -1.861 1.00 94.44 85 ARG A N 1
ATOM 680 C CA . ARG A 1 85 ? 13.366 -3.837 -0.814 1.00 94.44 85 ARG A CA 1
ATOM 681 C C . ARG A 1 85 ? 13.398 -2.331 -1.040 1.00 94.44 85 ARG A C 1
ATOM 683 O O . ARG A 1 85 ? 12.771 -1.568 -0.311 1.00 94.44 85 ARG A O 1
ATOM 690 N N . GLU A 1 86 ? 14.176 -1.894 -2.015 1.00 95.69 86 GLU A N 1
ATOM 691 C CA . GLU A 1 86 ? 14.552 -0.509 -2.243 1.00 95.69 86 GLU A CA 1
ATOM 692 C C . GLU A 1 86 ? 13.341 0.352 -2.614 1.00 95.69 86 GLU A C 1
ATOM 694 O O . GLU A 1 86 ? 13.207 1.454 -2.088 1.00 95.69 86 GLU A O 1
ATOM 699 N N . ALA A 1 87 ? 12.436 -0.156 -3.460 1.00 98.06 87 ALA A N 1
ATOM 700 C CA . ALA A 1 87 ? 11.220 0.559 -3.846 1.00 98.06 87 ALA A CA 1
ATOM 701 C C . ALA A 1 87 ? 10.263 0.736 -2.657 1.00 98.06 87 ALA A C 1
ATOM 703 O O . ALA A 1 87 ? 9.875 1.862 -2.353 1.00 98.06 87 ALA A O 1
ATOM 704 N N . ALA A 1 88 ? 9.943 -0.337 -1.926 1.00 98.06 88 ALA A N 1
ATOM 705 C CA . ALA A 1 88 ? 9.063 -0.275 -0.755 1.00 98.06 88 ALA A CA 1
ATOM 706 C C . ALA A 1 88 ? 9.642 0.616 0.360 1.00 98.06 88 ALA A C 1
ATOM 708 O O . ALA A 1 88 ? 8.929 1.420 0.971 1.00 98.06 88 ALA A O 1
ATOM 709 N N . TRP A 1 89 ? 10.960 0.542 0.579 1.00 96.44 89 TRP A N 1
ATOM 710 C CA . TRP A 1 89 ? 11.672 1.450 1.475 1.00 96.44 89 TRP A CA 1
ATOM 711 C C . TRP A 1 89 ? 11.550 2.909 1.020 1.00 96.44 89 TRP A C 1
ATOM 713 O O . TRP A 1 89 ? 11.199 3.770 1.828 1.00 96.44 89 TRP A O 1
ATOM 723 N N . PHE A 1 90 ? 11.791 3.194 -0.264 1.00 96.56 90 PHE A N 1
ATOM 724 C CA . PHE A 1 90 ? 11.699 4.546 -0.814 1.00 96.56 90 PHE A CA 1
ATOM 725 C C . PHE A 1 90 ? 10.282 5.106 -0.653 1.00 96.56 90 PHE A C 1
ATOM 727 O O . PHE A 1 90 ? 10.096 6.224 -0.175 1.00 96.56 90 PHE A O 1
ATOM 734 N N . VAL A 1 91 ? 9.258 4.309 -0.960 1.00 98.50 91 VAL A N 1
ATOM 735 C CA . VAL A 1 91 ? 7.861 4.707 -0.763 1.00 98.50 91 VAL A CA 1
ATOM 736 C C . VAL A 1 91 ? 7.597 5.069 0.700 1.00 98.50 91 VAL A C 1
ATOM 738 O O . VAL A 1 91 ? 7.056 6.147 0.961 1.00 98.50 91 VAL A O 1
ATOM 741 N N . ARG A 1 92 ? 8.026 4.236 1.659 1.00 97.12 92 ARG A N 1
ATOM 742 C CA . ARG A 1 92 ? 7.875 4.515 3.098 1.00 97.12 92 ARG A CA 1
ATOM 743 C C . ARG A 1 92 ? 8.521 5.842 3.505 1.00 97.12 92 ARG A C 1
ATOM 745 O O . ARG A 1 92 ? 7.942 6.591 4.287 1.00 97.12 92 ARG A O 1
ATOM 752 N N . GLU A 1 93 ? 9.707 6.147 2.987 1.00 92.44 93 GLU A N 1
ATOM 753 C CA . GLU A 1 93 ? 10.435 7.367 3.352 1.00 92.44 93 GLU A CA 1
ATOM 754 C C . GLU A 1 93 ? 9.910 8.638 2.668 1.00 92.44 93 GLU A C 1
ATOM 756 O O . GLU A 1 93 ? 10.111 9.732 3.199 1.00 92.44 93 GLU A O 1
ATOM 761 N N . HIS A 1 94 ? 9.229 8.526 1.523 1.00 95.31 94 HIS A N 1
ATOM 762 C CA . HIS A 1 94 ? 8.900 9.688 0.690 1.00 95.31 94 HIS A CA 1
ATOM 763 C C . HIS A 1 94 ? 7.399 9.953 0.518 1.00 95.31 94 HIS A C 1
ATOM 765 O O . HIS A 1 94 ? 6.998 11.115 0.510 1.00 95.31 94 HIS A O 1
ATOM 771 N N . LEU A 1 95 ? 6.546 8.927 0.423 1.00 98.19 95 LEU A N 1
ATOM 772 C CA . LEU A 1 95 ? 5.137 9.105 0.043 1.00 98.19 95 LEU A CA 1
ATOM 773 C C . LEU A 1 95 ? 4.342 9.958 1.035 1.00 98.19 95 LEU A C 1
ATOM 775 O O . LEU A 1 95 ? 3.646 10.890 0.634 1.00 98.19 95 LEU A O 1
ATOM 779 N N . PHE A 1 96 ? 4.470 9.676 2.332 1.00 97.31 96 PHE A N 1
ATOM 780 C CA . PHE A 1 96 ? 3.798 10.469 3.360 1.00 97.31 96 PHE A CA 1
ATOM 781 C C . PHE A 1 96 ? 4.331 11.906 3.415 1.00 97.31 96 PHE A C 1
ATOM 783 O O . PHE A 1 96 ? 3.550 12.845 3.505 1.00 97.31 96 PHE A O 1
ATOM 790 N N . ASN A 1 97 ? 5.640 12.102 3.266 1.00 92.62 97 ASN A N 1
ATOM 791 C CA . ASN A 1 97 ? 6.235 13.440 3.276 1.00 92.62 97 ASN A CA 1
ATOM 792 C C . ASN A 1 97 ? 5.774 14.269 2.065 1.00 92.62 97 ASN A C 1
ATOM 794 O O . ASN A 1 97 ? 5.452 15.447 2.209 1.00 92.62 97 ASN A O 1
ATOM 798 N N . ASN A 1 98 ? 5.669 13.648 0.885 1.00 92.94 98 ASN A N 1
ATOM 799 C CA . ASN A 1 98 ? 5.102 14.277 -0.308 1.00 92.94 98 ASN A CA 1
ATOM 800 C C . ASN A 1 98 ? 3.631 14.651 -0.098 1.00 92.94 98 ASN A C 1
ATOM 802 O O . ASN A 1 98 ? 3.223 15.753 -0.460 1.00 92.94 98 ASN A O 1
ATOM 806 N N . LEU A 1 99 ? 2.846 13.771 0.533 1.00 96.19 99 LEU A N 1
ATOM 807 C CA . LEU A 1 99 ? 1.462 14.062 0.903 1.00 96.19 99 LEU A CA 1
ATOM 808 C C . LEU A 1 99 ? 1.372 15.290 1.819 1.00 96.19 99 LEU A C 1
ATOM 810 O O . LEU A 1 99 ? 0.591 16.195 1.534 1.00 96.19 99 LEU A O 1
ATOM 814 N N . ILE A 1 100 ? 2.167 15.329 2.893 1.00 92.38 100 ILE A N 1
ATOM 815 C CA . ILE A 1 100 ? 2.196 16.458 3.830 1.00 92.38 100 ILE A CA 1
ATOM 816 C C . ILE A 1 100 ? 2.600 17.743 3.103 1.00 92.38 100 ILE A C 1
ATOM 818 O O . ILE A 1 100 ? 1.899 18.743 3.228 1.00 92.38 100 ILE A O 1
ATOM 822 N N . ARG A 1 101 ? 3.652 17.708 2.277 1.00 88.19 101 ARG A N 1
ATOM 823 C CA . ARG A 1 101 ? 4.099 18.858 1.477 1.00 88.19 101 ARG A CA 1
ATOM 824 C C . ARG A 1 101 ? 2.979 19.411 0.591 1.00 88.19 101 ARG A C 1
ATOM 826 O O . ARG A 1 101 ? 2.653 20.591 0.685 1.00 88.19 101 ARG A O 1
ATOM 833 N N . PHE A 1 102 ? 2.343 18.564 -0.220 1.00 87.19 102 PHE A N 1
ATOM 834 C CA . PHE A 1 102 ? 1.249 19.000 -1.095 1.00 87.19 102 PHE A CA 1
ATOM 835 C C . PHE A 1 102 ? 0.011 19.465 -0.317 1.00 87.19 102 PHE A C 1
ATOM 837 O O . PHE A 1 102 ? -0.699 20.358 -0.776 1.00 87.19 102 PHE A O 1
ATOM 844 N N . ALA A 1 103 ? -0.255 18.888 0.858 1.00 88.31 103 ALA A N 1
ATOM 845 C CA . ALA A 1 103 ? -1.324 19.351 1.735 1.00 88.31 103 ALA A CA 1
ATOM 846 C C . ALA A 1 103 ? -1.026 20.751 2.293 1.00 88.31 103 ALA A C 1
ATOM 848 O O . ALA A 1 103 ? -1.908 21.604 2.293 1.00 88.31 103 ALA A O 1
ATOM 849 N N . GLN A 1 104 ? 0.215 21.028 2.706 1.00 81.44 104 GLN A N 1
ATOM 850 C CA . GLN A 1 104 ? 0.634 22.356 3.172 1.00 81.44 104 GLN A CA 1
ATOM 851 C C . GLN A 1 104 ? 0.511 23.423 2.082 1.00 81.44 104 GLN A C 1
ATOM 853 O O . GLN A 1 104 ? 0.015 24.514 2.348 1.00 81.44 104 GLN A O 1
ATOM 858 N N . GLU A 1 105 ? 0.895 23.093 0.847 1.00 75.69 105 GLU A N 1
ATOM 859 C CA . GLU A 1 105 ? 0.729 23.966 -0.326 1.00 75.69 105 GLU A CA 1
ATOM 860 C C . GLU A 1 105 ? -0.754 24.287 -0.626 1.00 75.69 105 GLU A C 1
ATOM 862 O O . GLU A 1 105 ? -1.056 25.215 -1.377 1.00 75.69 105 GLU A O 1
ATOM 867 N N . ARG A 1 106 ? -1.693 23.530 -0.041 1.00 75.88 106 ARG A N 1
ATOM 868 C CA . ARG A 1 106 ? -3.149 23.656 -0.207 1.00 75.88 106 ARG A CA 1
ATOM 869 C C . ARG A 1 106 ? -3.866 23.868 1.131 1.00 75.88 106 ARG A C 1
ATOM 871 O O . ARG A 1 106 ? -4.898 23.252 1.388 1.00 75.88 106 ARG A O 1
ATOM 878 N N . GLU A 1 107 ? -3.303 24.723 1.984 1.00 72.31 107 GLU A N 1
ATOM 879 C CA . GLU A 1 107 ? -3.910 25.170 3.254 1.00 72.31 107 GLU A CA 1
ATOM 880 C C . GLU A 1 107 ? -4.226 24.035 4.253 1.00 72.31 107 GLU A C 1
ATOM 882 O O . GLU A 1 107 ? -5.121 24.142 5.092 1.00 72.31 107 GLU A O 1
ATOM 887 N N . GLY A 1 108 ? -3.481 22.929 4.185 1.00 70.25 108 GLY A N 1
ATOM 888 C CA . GLY A 1 108 ? -3.628 21.785 5.086 1.00 70.25 108 GLY A CA 1
ATOM 889 C C . GLY A 1 108 ? -4.767 20.833 4.718 1.00 70.25 108 GLY A C 1
ATOM 890 O O . GLY A 1 108 ? -5.215 20.068 5.568 1.00 70.25 108 GLY A O 1
ATOM 891 N N . LEU A 1 109 ? -5.268 20.859 3.480 1.00 79.75 109 LEU A N 1
ATOM 892 C CA . LEU A 1 109 ? -6.338 19.961 3.041 1.00 79.75 109 LEU A CA 1
ATOM 893 C C . LEU A 1 109 ? -5.795 18.651 2.466 1.00 79.75 109 LEU A C 1
ATOM 895 O O . LEU A 1 109 ? -4.806 18.632 1.741 1.00 79.75 109 LEU A O 1
ATOM 899 N N . ILE A 1 110 ? -6.503 17.550 2.727 1.00 87.56 110 ILE A N 1
ATOM 900 C CA . ILE A 1 110 ? -6.284 16.259 2.067 1.00 87.56 110 ILE A CA 1
ATOM 901 C C . ILE A 1 110 ? -7.414 16.029 1.063 1.00 87.56 110 ILE A C 1
ATOM 903 O O . ILE A 1 110 ? -8.593 16.158 1.391 1.00 87.56 110 ILE A O 1
ATOM 907 N N . SER A 1 111 ? -7.051 15.683 -0.171 1.00 90.00 111 SER A N 1
ATOM 908 C CA . SER A 1 111 ? -7.984 15.372 -1.257 1.00 90.00 111 SER A CA 1
ATOM 909 C C . SER A 1 111 ? -7.465 14.213 -2.105 1.00 90.00 111 SER A C 1
ATOM 911 O O . SER A 1 111 ? -6.284 13.864 -2.040 1.00 90.00 111 SER A O 1
ATOM 913 N N . GLU A 1 112 ? -8.330 13.639 -2.946 1.00 93.56 112 GLU A N 1
ATOM 914 C CA . GLU A 1 112 ? -7.914 12.587 -3.880 1.00 93.56 112 GLU A CA 1
ATOM 915 C C . GLU A 1 112 ? -6.818 13.069 -4.837 1.00 93.56 112 GLU A C 1
ATOM 917 O O . GLU A 1 112 ? -5.881 12.326 -5.114 1.00 93.56 112 GLU A O 1
ATOM 922 N N . GLN A 1 113 ? -6.889 14.323 -5.299 1.00 93.62 113 GLN A N 1
ATOM 923 C CA . GLN A 1 113 ? -5.877 14.889 -6.191 1.00 93.62 113 GLN A CA 1
ATOM 924 C C . GLN A 1 113 ? -4.527 15.065 -5.491 1.00 93.62 113 GLN A C 1
ATOM 926 O O . GLN A 1 113 ? -3.494 14.763 -6.078 1.00 93.62 113 GLN A O 1
ATOM 931 N N . ILE A 1 114 ? -4.523 15.515 -4.234 1.00 94.56 114 ILE A N 1
ATOM 932 C CA . ILE A 1 114 ? -3.293 15.646 -3.437 1.00 94.56 114 ILE A CA 1
ATOM 933 C C . ILE A 1 114 ? -2.645 14.275 -3.227 1.00 94.56 114 ILE A C 1
ATOM 935 O O . ILE A 1 114 ? -1.433 14.138 -3.380 1.00 94.56 114 ILE A O 1
ATOM 939 N N . LEU A 1 115 ? -3.452 13.245 -2.963 1.00 96.69 115 LEU A N 1
ATOM 940 C CA . LEU A 1 115 ? -2.956 11.879 -2.844 1.00 96.69 115 LEU A CA 1
ATOM 941 C C . LEU A 1 115 ? -2.380 11.371 -4.176 1.00 96.69 115 LEU A C 1
ATOM 943 O O . LEU A 1 115 ? -1.280 10.832 -4.188 1.00 96.69 115 LEU A O 1
ATOM 947 N N . ARG A 1 116 ? -3.053 11.612 -5.310 1.00 98.06 116 ARG A N 1
ATOM 948 C CA . ARG A 1 116 ? -2.517 11.286 -6.647 1.00 98.06 116 ARG A CA 1
ATOM 949 C C . ARG A 1 116 ? -1.190 11.995 -6.920 1.00 98.06 116 ARG A C 1
ATOM 951 O O . ARG A 1 116 ? -0.249 11.347 -7.364 1.00 98.06 116 ARG A O 1
ATOM 9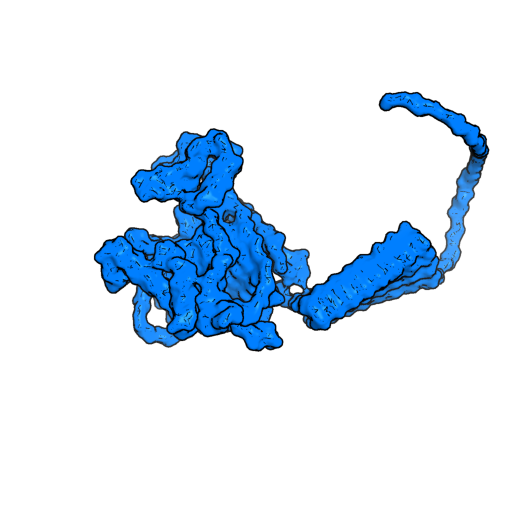58 N N . ASN A 1 117 ? -1.092 13.286 -6.605 1.00 96.56 117 ASN A N 1
ATOM 959 C CA . ASN A 1 117 ? 0.140 14.059 -6.773 1.00 96.56 117 ASN A CA 1
ATOM 960 C C . ASN A 1 117 ? 1.282 13.498 -5.917 1.00 96.56 117 ASN A C 1
ATOM 962 O O . ASN A 1 117 ? 2.404 13.400 -6.404 1.00 96.56 117 ASN A O 1
ATOM 966 N N . ALA A 1 118 ? 1.000 13.081 -4.678 1.00 97.94 118 ALA A N 1
ATOM 967 C CA . ALA A 1 118 ? 1.997 12.461 -3.810 1.00 97.94 118 ALA A CA 1
ATOM 968 C C . ALA A 1 118 ? 2.552 11.158 -4.408 1.00 97.94 118 ALA A C 1
ATOM 970 O O . ALA A 1 118 ? 3.764 10.965 -4.403 1.00 97.94 118 ALA A O 1
ATOM 971 N N . PHE A 1 119 ? 1.694 10.303 -4.978 1.00 98.69 119 PHE A N 1
ATOM 972 C CA . PHE A 1 119 ? 2.127 9.092 -5.686 1.00 98.69 119 PHE A CA 1
ATOM 973 C C . PHE A 1 119 ? 2.968 9.413 -6.927 1.00 98.69 119 PHE A C 1
ATOM 975 O O . PHE A 1 119 ? 4.035 8.827 -7.100 1.00 98.69 119 PHE A O 1
ATOM 982 N N . THR A 1 120 ? 2.528 10.366 -7.756 1.00 98.31 120 THR A N 1
ATOM 983 C CA . THR A 1 120 ? 3.285 10.810 -8.937 1.00 98.31 120 THR A CA 1
ATOM 984 C C . THR A 1 120 ? 4.674 11.309 -8.548 1.00 98.31 120 THR A C 1
ATOM 986 O O . THR A 1 120 ? 5.662 10.891 -9.142 1.00 98.31 120 THR A O 1
ATOM 989 N N . GLU A 1 121 ? 4.766 12.160 -7.526 1.00 97.62 121 GLU A N 1
ATOM 990 C CA . GLU A 1 121 ? 6.042 12.688 -7.036 1.00 97.62 121 GLU A CA 1
ATOM 991 C C . GLU A 1 121 ? 6.944 11.581 -6.479 1.00 97.62 121 GLU A C 1
ATOM 993 O O . GLU A 1 121 ? 8.150 11.580 -6.715 1.00 97.62 121 GLU A O 1
ATOM 998 N N . THR A 1 122 ? 6.372 10.605 -5.770 1.00 98.12 122 THR A N 1
ATOM 999 C CA . THR A 1 122 ? 7.127 9.458 -5.255 1.00 98.12 122 THR A CA 1
ATOM 1000 C C . THR A 1 122 ? 7.679 8.582 -6.378 1.00 98.12 122 THR A C 1
ATOM 1002 O O . THR A 1 122 ? 8.839 8.186 -6.300 1.00 98.12 122 THR A O 1
ATOM 1005 N N . GLU A 1 123 ? 6.911 8.324 -7.439 1.00 98.50 123 GLU A N 1
ATOM 1006 C CA . GLU A 1 123 ? 7.403 7.604 -8.622 1.00 98.50 123 GLU A CA 1
ATOM 1007 C C . GLU A 1 123 ? 8.543 8.370 -9.309 1.00 98.50 123 GLU A C 1
ATOM 1009 O O . GLU A 1 123 ? 9.588 7.791 -9.597 1.00 98.50 123 GLU A O 1
ATOM 1014 N N . GLN A 1 124 ? 8.380 9.679 -9.537 1.00 96.56 124 GLN A N 1
ATOM 1015 C CA . GLN A 1 124 ? 9.426 10.503 -10.158 1.00 96.56 124 GLN A CA 1
ATOM 1016 C C . GLN A 1 124 ? 10.701 10.537 -9.307 1.00 96.56 124 GLN A C 1
ATOM 1018 O O . GLN A 1 124 ? 11.811 10.394 -9.829 1.00 96.56 124 GLN A O 1
ATOM 1023 N N . GLY A 1 125 ? 10.547 10.653 -7.986 1.00 95.38 125 GLY A N 1
ATOM 1024 C CA . GLY A 1 125 ? 11.651 10.548 -7.039 1.00 95.38 125 GLY A CA 1
ATOM 1025 C C . GLY A 1 125 ? 12.352 9.190 -7.111 1.00 95.38 125 GLY A C 1
ATOM 1026 O O . GLY A 1 125 ? 13.584 9.144 -7.107 1.00 95.38 125 GLY A O 1
ATOM 1027 N N . PHE A 1 126 ? 11.597 8.094 -7.232 1.00 96.88 126 PHE A N 1
ATOM 1028 C CA . PHE A 1 126 ? 12.171 6.756 -7.357 1.00 96.88 126 PHE A CA 1
ATOM 1029 C C . PHE A 1 126 ? 12.911 6.570 -8.685 1.00 96.88 126 PHE A C 1
ATOM 1031 O O . PHE A 1 126 ? 14.001 6.010 -8.685 1.00 96.88 126 PHE A O 1
ATOM 1038 N N . ILE A 1 127 ? 12.390 7.092 -9.802 1.00 96.12 127 ILE A N 1
ATOM 1039 C CA . ILE A 1 127 ? 13.086 7.076 -11.100 1.00 96.12 127 ILE A CA 1
ATOM 1040 C C . ILE A 1 127 ? 14.447 7.772 -10.991 1.00 96.12 127 ILE A C 1
ATOM 1042 O O . ILE A 1 127 ? 15.461 7.233 -11.442 1.00 96.12 127 ILE A O 1
ATOM 1046 N N . TYR A 1 128 ? 14.490 8.953 -10.365 1.00 93.75 128 TYR A N 1
ATOM 1047 C CA . TYR A 1 128 ? 15.745 9.666 -10.126 1.00 93.75 128 TYR A CA 1
ATOM 1048 C C . TYR A 1 128 ? 16.701 8.845 -9.251 1.00 93.75 128 TYR A C 1
ATOM 1050 O O . TYR A 1 128 ? 17.861 8.651 -9.612 1.00 93.75 128 TYR A O 1
ATOM 1058 N N . PHE A 1 129 ? 16.205 8.302 -8.136 1.00 92.06 129 PHE A N 1
ATOM 1059 C CA . PHE A 1 129 ? 16.992 7.440 -7.257 1.00 92.06 129 PHE A CA 1
ATOM 1060 C C . PHE A 1 129 ? 17.544 6.209 -7.989 1.00 92.06 129 PHE A C 1
ATOM 1062 O O . PHE A 1 129 ? 18.722 5.894 -7.843 1.00 92.06 129 PHE A O 1
ATOM 1069 N N . ALA A 1 130 ? 16.732 5.544 -8.809 1.00 94.88 130 ALA A N 1
ATOM 1070 C CA . ALA A 1 130 ? 17.115 4.337 -9.526 1.00 94.88 130 ALA A CA 1
ATOM 1071 C C . ALA A 1 130 ? 18.237 4.596 -10.542 1.00 94.88 130 ALA A C 1
ATOM 1073 O O . ALA A 1 130 ? 19.170 3.799 -10.634 1.00 94.88 130 ALA A O 1
ATOM 1074 N N . ARG A 1 131 ? 18.198 5.727 -11.264 1.00 93.19 131 ARG A N 1
ATOM 1075 C CA . ARG A 1 131 ? 19.287 6.132 -12.173 1.00 93.19 131 ARG A CA 1
ATOM 1076 C C . ARG A 1 131 ? 20.617 6.288 -11.435 1.00 93.19 131 ARG A C 1
ATOM 1078 O O . ARG A 1 131 ? 21.641 5.800 -11.907 1.00 93.19 131 ARG A O 1
ATOM 1085 N N . GLU A 1 132 ? 20.592 6.900 -10.257 1.00 89.56 132 GLU A N 1
ATOM 1086 C CA . GLU A 1 132 ? 21.797 7.101 -9.449 1.00 89.56 132 GLU A CA 1
ATOM 1087 C C . GLU A 1 132 ? 22.277 5.805 -8.770 1.00 89.56 132 GLU A C 1
ATOM 1089 O O . GLU A 1 132 ? 23.480 5.561 -8.642 1.00 89.56 132 GLU A O 1
ATOM 1094 N N . ALA A 1 133 ? 21.346 4.942 -8.359 1.00 90.62 133 ALA A N 1
ATOM 1095 C CA . ALA A 1 133 ? 21.629 3.701 -7.646 1.00 90.62 133 ALA A CA 1
ATOM 1096 C C . ALA A 1 133 ? 22.089 2.547 -8.552 1.00 90.62 133 ALA A C 1
ATOM 1098 O O . ALA A 1 133 ? 22.671 1.593 -8.036 1.00 90.62 133 ALA A O 1
ATOM 1099 N N . LEU A 1 134 ? 21.894 2.629 -9.875 1.00 91.75 134 LEU A N 1
ATOM 1100 C CA . LEU A 1 134 ? 22.191 1.550 -10.831 1.00 91.75 134 LEU A CA 1
ATOM 1101 C C . LEU A 1 134 ? 23.614 0.983 -10.693 1.00 91.75 134 LEU A C 1
ATOM 1103 O O . LEU A 1 134 ? 23.818 -0.225 -10.778 1.00 91.75 134 LEU A O 1
ATOM 1107 N N . LYS A 1 135 ? 24.604 1.843 -10.423 1.00 89.31 135 LYS A N 1
ATOM 1108 C CA . LYS A 1 135 ? 26.011 1.432 -10.254 1.00 89.31 135 LYS A CA 1
ATOM 1109 C C . LYS A 1 135 ? 26.249 0.554 -9.022 1.00 89.31 135 LYS A C 1
ATOM 1111 O O . LYS A 1 135 ? 27.235 -0.176 -8.982 1.00 89.31 135 LYS A O 1
ATOM 1116 N N . HIS A 1 136 ? 25.385 0.655 -8.016 1.00 89.31 136 HIS A N 1
ATOM 1117 C CA . HIS A 1 136 ? 25.503 -0.053 -6.741 1.00 89.31 136 HIS A CA 1
ATOM 1118 C C . HIS A 1 136 ? 24.490 -1.195 -6.613 1.00 89.31 136 HIS A C 1
ATOM 1120 O O . HIS A 1 136 ? 24.754 -2.169 -5.913 1.00 89.31 136 HIS A O 1
ATOM 1126 N N . ILE A 1 137 ? 23.343 -1.078 -7.286 1.00 91.38 137 ILE A N 1
ATOM 1127 C CA . ILE A 1 137 ? 22.255 -2.054 -7.290 1.00 91.38 137 ILE A CA 1
ATOM 1128 C C . ILE A 1 137 ? 21.923 -2.358 -8.761 1.00 91.38 137 ILE A C 1
ATOM 1130 O O . ILE A 1 137 ? 21.061 -1.701 -9.348 1.00 91.38 137 ILE A O 1
ATOM 1134 N N . PRO A 1 138 ? 22.609 -3.337 -9.381 1.00 91.31 138 PRO A N 1
ATOM 1135 C CA . PRO A 1 138 ? 22.502 -3.594 -10.820 1.00 91.31 138 PRO A CA 1
ATOM 1136 C C . PRO A 1 138 ? 21.086 -3.921 -11.310 1.00 91.31 138 PRO A C 1
ATOM 1138 O O . PRO A 1 138 ? 20.750 -3.653 -12.457 1.00 91.31 138 PRO A O 1
ATOM 1141 N N . ASN A 1 139 ? 20.230 -4.464 -10.441 1.00 92.75 139 ASN A N 1
ATOM 1142 C CA . ASN A 1 139 ? 18.852 -4.809 -10.775 1.00 92.75 139 ASN A CA 1
ATOM 1143 C C . ASN A 1 139 ? 17.821 -3.752 -10.353 1.00 92.75 139 ASN A C 1
ATOM 1145 O O . ASN A 1 139 ? 16.634 -4.061 -10.385 1.00 92.75 139 ASN A O 1
ATOM 1149 N N . ILE A 1 140 ? 18.220 -2.533 -9.966 1.00 95.62 140 ILE A N 1
ATOM 1150 C CA . ILE A 1 140 ? 17.313 -1.514 -9.398 1.00 95.62 140 ILE A CA 1
ATOM 1151 C C . ILE A 1 140 ? 16.086 -1.212 -10.273 1.00 95.62 140 ILE A C 1
ATOM 1153 O O . ILE A 1 140 ? 15.004 -0.973 -9.746 1.00 95.62 140 ILE A O 1
ATOM 1157 N N . TYR A 1 141 ? 16.213 -1.300 -11.600 1.00 97.06 141 TYR A N 1
ATOM 1158 C CA . TYR A 1 141 ? 15.094 -1.092 -12.528 1.00 97.06 141 TYR A CA 1
ATOM 1159 C C . TYR A 1 141 ? 14.033 -2.196 -12.482 1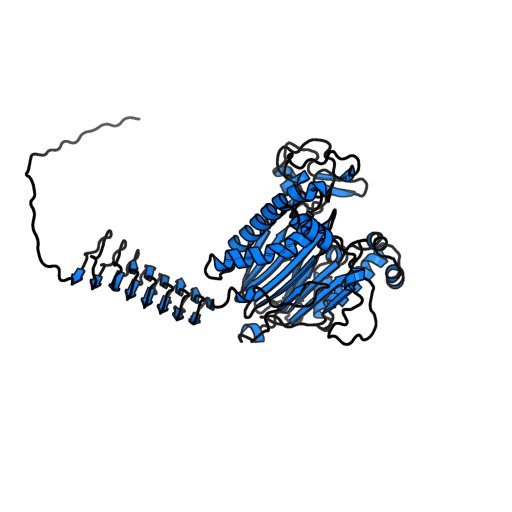.00 97.06 141 TYR A C 1
ATOM 1161 O O . TYR A 1 141 ? 12.899 -1.943 -12.874 1.00 97.06 141 TYR A O 1
ATOM 1169 N N . SER A 1 142 ? 14.369 -3.382 -11.970 1.00 96.88 142 SER A N 1
ATOM 1170 C CA . SER A 1 142 ? 13.429 -4.492 -11.740 1.00 96.88 142 SER A CA 1
ATOM 1171 C C . SER A 1 142 ? 12.784 -4.489 -10.356 1.00 96.88 142 SER A C 1
ATOM 1173 O O . SER A 1 142 ? 11.976 -5.365 -10.064 1.00 96.88 142 SER A O 1
ATOM 1175 N N . ILE A 1 143 ? 13.191 -3.563 -9.484 1.00 97.75 143 ILE A N 1
ATOM 1176 C CA . ILE A 1 143 ? 12.693 -3.491 -8.113 1.00 97.75 143 ILE A CA 1
ATOM 1177 C C . ILE A 1 143 ? 11.431 -2.642 -8.118 1.00 97.75 143 ILE A C 1
ATOM 1179 O O . ILE A 1 143 ? 11.419 -1.531 -8.660 1.00 97.75 143 ILE A O 1
ATOM 1183 N N . GLY A 1 144 ? 10.375 -3.162 -7.508 1.00 98.50 144 GLY A N 1
ATOM 1184 C CA . GLY A 1 144 ? 9.081 -2.504 -7.457 1.00 98.50 144 GLY A CA 1
ATOM 1185 C C . GLY A 1 144 ? 8.405 -2.659 -6.107 1.00 98.50 144 GLY A C 1
ATOM 1186 O O . GLY A 1 144 ? 8.883 -3.365 -5.218 1.00 98.50 144 GLY A O 1
ATOM 1187 N N . SER A 1 145 ? 7.309 -1.927 -5.935 1.00 98.75 145 SER A N 1
ATOM 1188 C CA . SER A 1 145 ? 6.458 -2.055 -4.764 1.00 98.75 145 SER A CA 1
ATOM 1189 C C . SER A 1 145 ? 4.996 -1.757 -5.078 1.00 98.75 145 SER A C 1
ATOM 1191 O O . SER A 1 145 ? 4.662 -0.727 -5.676 1.00 98.75 145 SER A O 1
ATOM 1193 N N . CYS A 1 146 ? 4.120 -2.650 -4.625 1.00 98.69 146 CYS A N 1
ATOM 1194 C CA . CYS A 1 146 ? 2.709 -2.367 -4.410 1.00 98.69 146 CYS A CA 1
ATOM 1195 C C . CYS A 1 146 ? 2.556 -1.387 -3.241 1.00 98.69 146 CYS A C 1
ATOM 1197 O O . CYS A 1 146 ? 3.315 -1.408 -2.277 1.00 98.69 146 CYS A O 1
ATOM 1199 N N . CYS A 1 147 ? 1.567 -0.507 -3.305 1.00 98.31 147 CYS A N 1
ATOM 1200 C CA . CYS A 1 147 ? 1.344 0.544 -2.326 1.00 98.31 147 CYS A CA 1
ATOM 1201 C C . CYS A 1 147 ? -0.146 0.671 -2.010 1.00 98.31 147 CYS A C 1
ATOM 1203 O O . CYS A 1 147 ? -0.949 1.079 -2.853 1.00 98.31 147 CYS A O 1
ATOM 1205 N N . LEU A 1 148 ? -0.496 0.395 -0.759 1.00 98.88 148 LEU A N 1
ATOM 1206 C CA . LEU A 1 148 ? -1.820 0.612 -0.200 1.00 98.88 148 LEU A CA 1
ATOM 1207 C C . LEU A 1 148 ? -1.749 1.709 0.859 1.00 98.88 148 LEU A C 1
ATOM 1209 O O . LEU A 1 148 ? -1.033 1.588 1.853 1.00 98.88 148 LEU A O 1
ATOM 1213 N N . VAL A 1 149 ? -2.534 2.765 0.664 1.00 98.81 149 VAL A N 1
ATOM 1214 C CA . VAL A 1 149 ? -2.632 3.892 1.591 1.00 98.81 149 VAL A CA 1
ATOM 1215 C C . VAL A 1 149 ? -4.073 4.080 2.044 1.00 98.81 149 VAL A C 1
ATOM 1217 O O . VAL A 1 149 ? -4.983 4.180 1.225 1.00 98.81 149 VAL A O 1
ATOM 1220 N N . GLY A 1 150 ? -4.275 4.181 3.355 1.00 98.50 150 GLY A N 1
ATOM 1221 C CA . GLY A 1 150 ? -5.524 4.610 3.975 1.00 98.50 150 GLY A CA 1
ATOM 1222 C C . GLY A 1 150 ? -5.321 5.887 4.773 1.00 98.50 150 GLY A C 1
ATOM 1223 O O . GLY A 1 150 ? -4.372 5.981 5.544 1.00 98.50 150 GLY A O 1
ATOM 1224 N N . ILE A 1 151 ? -6.210 6.865 4.620 1.00 97.38 151 ILE A N 1
ATOM 1225 C CA . ILE A 1 151 ? -6.158 8.124 5.365 1.00 97.38 151 ILE A CA 1
ATOM 1226 C C . ILE A 1 151 ? -7.534 8.401 5.941 1.00 97.38 151 ILE A C 1
ATOM 1228 O O . ILE A 1 151 ? -8.500 8.522 5.194 1.00 97.38 151 ILE A O 1
ATOM 1232 N N . ILE A 1 152 ? -7.628 8.546 7.258 1.00 94.00 152 ILE A N 1
ATOM 1233 C CA . ILE A 1 152 ? -8.773 9.208 7.871 1.00 94.00 152 ILE A CA 1
ATOM 1234 C C . ILE A 1 152 ? -8.360 10.644 8.152 1.00 94.00 152 ILE A C 1
ATOM 1236 O O . ILE A 1 152 ? -7.457 10.875 8.949 1.00 94.00 152 ILE A O 1
ATOM 1240 N N . TRP A 1 153 ? -9.019 11.594 7.498 1.00 89.44 153 TRP A N 1
ATOM 1241 C CA . TRP A 1 153 ? -8.800 13.026 7.671 1.00 89.44 153 TRP A CA 1
ATOM 1242 C C . TRP A 1 153 ? -10.150 13.706 7.870 1.00 89.44 153 TRP A C 1
ATOM 1244 O O . TRP A 1 153 ? -11.025 13.600 7.011 1.00 89.44 153 TRP A O 1
ATOM 1254 N N . ASN A 1 154 ? -10.353 14.370 9.011 1.00 79.31 154 ASN A N 1
ATOM 1255 C CA . ASN A 1 154 ? -11.610 15.063 9.329 1.00 79.31 154 ASN A CA 1
ATOM 1256 C C . ASN A 1 154 ? -12.876 14.202 9.105 1.00 79.31 154 ASN A C 1
ATOM 1258 O O . ASN A 1 154 ? -13.876 14.663 8.556 1.00 79.31 154 ASN A O 1
ATOM 1262 N N . ARG A 1 155 ? -12.841 12.935 9.552 1.00 82.31 155 ARG A N 1
ATOM 1263 C CA . ARG A 1 155 ? -13.921 11.925 9.413 1.00 82.31 155 ARG A CA 1
ATOM 1264 C C . ARG A 1 155 ? -14.202 11.447 7.984 1.00 82.31 155 ARG A C 1
ATOM 1266 O O . ARG A 1 155 ? -15.111 10.638 7.783 1.00 82.31 155 ARG A O 1
ATOM 1273 N N . ARG A 1 156 ? -13.419 11.893 7.005 1.00 89.81 156 ARG A N 1
ATOM 1274 C CA . ARG A 1 156 ? -13.438 11.357 5.649 1.00 89.81 156 ARG A CA 1
ATOM 1275 C C . ARG A 1 156 ? -12.341 10.312 5.501 1.00 89.81 156 ARG A C 1
ATOM 1277 O O . ARG A 1 156 ? -11.198 10.542 5.888 1.00 89.81 156 ARG A O 1
ATOM 1284 N N . LEU A 1 157 ? -12.711 9.162 4.957 1.00 96.00 157 LEU A N 1
ATOM 1285 C CA . LEU A 1 157 ? -11.799 8.086 4.607 1.00 96.00 157 LEU A CA 1
ATOM 1286 C C . LEU A 1 157 ? -11.378 8.244 3.145 1.00 96.00 157 LEU A C 1
ATOM 1288 O O . LEU A 1 157 ? -12.229 8.293 2.259 1.00 96.00 157 LEU A O 1
ATOM 1292 N N . PHE A 1 158 ? -10.074 8.262 2.905 1.00 98.19 158 PHE A N 1
ATOM 1293 C CA . PHE A 1 158 ? -9.450 8.146 1.594 1.00 98.19 158 PHE A CA 1
ATOM 1294 C C . PHE A 1 158 ? -8.703 6.819 1.537 1.00 98.19 158 PHE A C 1
ATOM 1296 O O . PHE A 1 158 ? -8.004 6.462 2.486 1.00 98.19 158 PHE A O 1
ATOM 1303 N N . VAL A 1 159 ? -8.832 6.096 0.431 1.00 98.56 159 VAL A N 1
ATOM 1304 C CA . VAL A 1 159 ? -8.062 4.879 0.177 1.00 98.56 159 VAL A CA 1
ATOM 1305 C C . VAL A 1 159 ? -7.462 4.971 -1.216 1.00 98.56 159 VAL A C 1
ATOM 1307 O O . VAL A 1 159 ? -8.182 5.207 -2.186 1.00 98.56 159 VAL A O 1
ATOM 1310 N N . ALA A 1 160 ? -6.148 4.804 -1.307 1.00 98.69 160 ALA A N 1
ATOM 1311 C CA . ALA A 1 160 ? -5.420 4.692 -2.560 1.00 98.69 160 ALA A CA 1
ATOM 1312 C C . ALA A 1 160 ? -4.786 3.307 -2.655 1.00 98.69 160 ALA A C 1
ATOM 1314 O O . ALA A 1 160 ? -4.096 2.882 -1.730 1.00 98.69 160 ALA A O 1
ATOM 1315 N N . ASN A 1 161 ? -5.019 2.626 -3.774 1.00 98.62 161 ASN A N 1
ATOM 1316 C CA . ASN A 1 161 ? -4.424 1.329 -4.065 1.00 98.62 161 ASN A CA 1
ATOM 1317 C C . ASN A 1 161 ? -3.628 1.364 -5.368 1.00 98.62 161 ASN A C 1
ATOM 1319 O O . ASN A 1 161 ? -4.103 1.878 -6.384 1.00 98.62 161 ASN A O 1
ATOM 1323 N N . LEU A 1 162 ? -2.449 0.761 -5.332 1.00 98.06 162 LEU A N 1
ATOM 1324 C CA . LEU A 1 162 ? -1.547 0.552 -6.450 1.00 98.06 162 LEU A CA 1
ATOM 1325 C C . LEU A 1 162 ? -0.943 -0.848 -6.277 1.00 98.06 162 LEU A C 1
ATOM 1327 O O . LEU A 1 162 ? -0.076 -1.024 -5.434 1.00 98.06 162 LEU A O 1
ATOM 1331 N N . GLY A 1 163 ? -1.434 -1.848 -7.010 1.00 98.44 163 GLY A N 1
ATOM 1332 C CA . GLY A 1 163 ? -1.077 -3.254 -6.775 1.00 98.44 163 GLY A CA 1
ATOM 1333 C C . GLY A 1 163 ? -2.202 -4.074 -6.140 1.00 98.44 163 GLY A C 1
ATOM 1334 O O . GLY A 1 163 ? -3.383 -3.758 -6.310 1.00 98.44 163 GLY A O 1
ATOM 1335 N N . ASP A 1 164 ? -1.838 -5.142 -5.440 1.00 98.19 164 ASP A N 1
ATOM 1336 C CA . ASP A 1 164 ? -2.718 -6.199 -4.916 1.00 98.19 164 ASP A CA 1
ATOM 1337 C C . ASP A 1 164 ? -2.678 -6.382 -3.391 1.00 98.19 164 ASP A C 1
ATOM 1339 O O . ASP A 1 164 ? -3.347 -7.255 -2.836 1.00 98.19 164 ASP A O 1
ATOM 1343 N N . SER A 1 165 ? -2.018 -5.464 -2.685 1.00 98.50 165 SER A N 1
ATOM 1344 C CA . SER A 1 165 ? -2.389 -5.168 -1.301 1.00 98.50 165 SER A CA 1
ATOM 1345 C C . SER A 1 165 ? -3.854 -4.708 -1.233 1.00 98.50 165 SER A C 1
ATOM 1347 O O . SER A 1 165 ? -4.362 -4.050 -2.144 1.00 98.50 165 SER A O 1
ATOM 1349 N N . ARG A 1 166 ? -4.559 -5.021 -0.137 1.00 98.50 166 ARG A N 1
ATOM 1350 C CA . ARG A 1 166 ? -6.008 -4.763 -0.035 1.00 98.50 166 ARG A CA 1
ATOM 1351 C C . ARG A 1 166 ? -6.428 -4.140 1.292 1.00 98.50 166 ARG A C 1
ATOM 1353 O O . ARG A 1 166 ? -5.950 -4.522 2.364 1.00 98.50 166 ARG A O 1
ATOM 1360 N N . ALA A 1 167 ? -7.373 -3.200 1.207 1.00 98.81 167 ALA A N 1
ATOM 1361 C CA . ALA A 1 167 ? -8.103 -2.662 2.351 1.00 98.81 167 ALA A CA 1
ATOM 1362 C C . ALA A 1 167 ? -9.534 -3.215 2.390 1.00 98.81 167 ALA A C 1
ATOM 1364 O O . ALA A 1 167 ? -10.288 -3.102 1.421 1.00 98.81 167 ALA A O 1
ATOM 1365 N N . VAL A 1 168 ? -9.938 -3.772 3.533 1.00 98.88 168 VAL A N 1
ATOM 1366 C CA . VAL A 1 168 ? -11.278 -4.343 3.733 1.00 98.88 168 VAL A CA 1
ATOM 1367 C C . VAL A 1 168 ? -11.931 -3.740 4.971 1.00 98.88 168 VAL A C 1
ATOM 1369 O O . VAL A 1 168 ? -11.402 -3.813 6.080 1.00 98.88 168 VAL A O 1
ATOM 1372 N N . LEU A 1 169 ? -13.118 -3.169 4.786 1.00 98.69 169 LEU A N 1
ATOM 1373 C CA . LEU A 1 169 ? -13.953 -2.624 5.846 1.00 98.69 169 LEU A CA 1
ATOM 1374 C C . LEU A 1 169 ? -14.786 -3.727 6.508 1.00 98.69 169 LEU A C 1
ATOM 1376 O O . LEU A 1 169 ? -15.523 -4.455 5.843 1.00 98.69 169 LEU A O 1
ATOM 1380 N N . GLY A 1 170 ? -14.738 -3.787 7.836 1.00 98.50 170 GLY A N 1
ATOM 1381 C CA . GLY A 1 170 ? -15.734 -4.469 8.651 1.00 98.50 170 GLY A CA 1
ATOM 1382 C C . GLY A 1 170 ? -16.908 -3.535 8.932 1.00 98.50 170 GLY A C 1
ATOM 1383 O O . GLY A 1 170 ? -16.809 -2.648 9.783 1.00 98.50 170 GLY A O 1
ATOM 1384 N N . ARG A 1 171 ? -18.031 -3.737 8.238 1.00 97.06 171 ARG A N 1
ATOM 1385 C CA . ARG A 1 171 ? -19.251 -2.931 8.393 1.00 97.06 171 ARG A CA 1
ATOM 1386 C C . ARG A 1 171 ? -20.335 -3.710 9.127 1.00 97.06 171 ARG A C 1
ATOM 1388 O O . ARG A 1 171 ? -20.644 -4.844 8.770 1.00 97.06 171 ARG A O 1
ATOM 1395 N N . ALA A 1 172 ? -20.937 -3.120 10.155 1.00 95.69 172 ALA A N 1
ATOM 1396 C CA . ALA A 1 172 ? -22.094 -3.708 10.819 1.00 95.69 172 ALA A CA 1
ATOM 1397 C C . ALA A 1 172 ? -23.279 -3.789 9.849 1.00 95.69 172 ALA A C 1
ATOM 1399 O O . ALA A 1 172 ? -23.595 -2.830 9.150 1.00 95.69 172 ALA A O 1
ATOM 1400 N N . ASN A 1 173 ? -23.951 -4.936 9.814 1.00 92.25 173 ASN A N 1
ATOM 1401 C CA . ASN A 1 173 ? -25.108 -5.134 8.959 1.00 92.25 173 ASN A CA 1
ATOM 1402 C C . ASN A 1 173 ? -26.278 -4.274 9.477 1.00 92.25 173 ASN A C 1
ATOM 1404 O O . ASN A 1 173 ? -26.701 -4.479 10.617 1.00 92.25 173 ASN A O 1
ATOM 1408 N N . PRO A 1 174 ? -26.861 -3.375 8.661 1.00 86.06 174 PRO A N 1
ATOM 1409 C CA . PRO A 1 174 ? -27.960 -2.513 9.102 1.00 86.06 174 PRO A CA 1
ATOM 1410 C C . PRO A 1 174 ? -29.189 -3.276 9.620 1.00 86.06 174 PRO A C 1
ATOM 1412 O O . PRO A 1 174 ? -29.920 -2.770 10.463 1.00 86.06 174 PRO A O 1
ATOM 1415 N N . ARG A 1 175 ? -29.413 -4.512 9.146 1.00 89.50 175 ARG A N 1
ATOM 1416 C CA . ARG A 1 175 ? -30.520 -5.382 9.583 1.00 89.50 175 ARG A CA 1
ATOM 1417 C C . ARG A 1 175 ? -30.181 -6.218 10.818 1.00 89.50 175 ARG A C 1
ATOM 1419 O O . ARG A 1 175 ? -31.079 -6.763 11.448 1.00 89.50 175 ARG A O 1
ATOM 1426 N N . ASN A 1 176 ? -28.898 -6.371 11.140 1.00 90.12 176 ASN A N 1
ATOM 1427 C CA . ASN A 1 176 ? -28.429 -7.085 12.323 1.00 90.12 176 ASN A CA 1
ATOM 1428 C C . ASN A 1 176 ? -27.065 -6.533 12.753 1.00 90.12 176 ASN A C 1
ATOM 1430 O O . ASN A 1 176 ? -26.025 -7.028 12.319 1.00 90.12 176 ASN A O 1
ATOM 1434 N N . LEU A 1 177 ? -27.078 -5.546 13.650 1.00 86.00 177 LEU A N 1
ATOM 1435 C CA . LEU A 1 177 ? -25.877 -4.826 14.087 1.00 86.00 177 LEU A CA 1
ATOM 1436 C C . LEU A 1 177 ? -24.821 -5.715 14.769 1.00 86.00 177 LEU A C 1
ATOM 1438 O O . LEU A 1 177 ? -23.669 -5.300 14.874 1.00 86.00 177 LEU A O 1
ATOM 1442 N N . SER A 1 178 ? -25.189 -6.925 15.213 1.00 87.25 178 SER A N 1
ATOM 1443 C CA . SER A 1 178 ? -24.247 -7.908 15.774 1.00 87.25 178 SER A CA 1
ATOM 1444 C C . SER A 1 178 ? -23.427 -8.643 14.706 1.00 87.25 178 SER A C 1
ATOM 1446 O O . SER A 1 178 ? -22.372 -9.204 15.005 1.00 87.25 178 SER A O 1
ATOM 1448 N N . LYS A 1 179 ? -23.894 -8.636 13.451 1.00 93.75 179 LYS A N 1
ATOM 1449 C CA . LYS A 1 179 ? -23.210 -9.247 12.313 1.00 93.75 179 LYS A CA 1
ATOM 1450 C C . LYS A 1 179 ? -22.392 -8.188 11.584 1.00 93.75 179 LYS A C 1
ATOM 1452 O O . LYS A 1 179 ? -22.934 -7.170 11.165 1.00 93.75 179 LYS A O 1
ATOM 1457 N N . VAL A 1 180 ? -21.111 -8.468 11.364 1.00 97.12 180 VAL A N 1
ATOM 1458 C CA . VAL A 1 180 ? -20.214 -7.618 10.572 1.00 97.12 180 VAL A CA 1
ATOM 1459 C C . VAL A 1 180 ? -19.961 -8.283 9.220 1.00 97.12 180 VAL A C 1
ATOM 1461 O O . VAL A 1 180 ? -19.638 -9.470 9.158 1.00 97.12 180 VAL A O 1
ATOM 1464 N N . ILE A 1 181 ? -20.159 -7.534 8.140 1.00 97.56 181 ILE A N 1
ATOM 1465 C CA . ILE A 1 181 ? -19.895 -7.960 6.766 1.00 97.56 181 ILE A CA 1
ATOM 1466 C C . ILE A 1 181 ? -18.585 -7.345 6.277 1.00 97.56 181 ILE A C 1
ATOM 1468 O O . ILE A 1 181 ? -18.258 -6.211 6.629 1.00 97.56 181 ILE A O 1
ATOM 1472 N N . ALA A 1 182 ? -17.841 -8.107 5.483 1.00 98.38 182 ALA A N 1
ATOM 1473 C CA . ALA A 1 182 ? -16.687 -7.597 4.768 1.00 98.38 182 ALA A CA 1
ATOM 1474 C C . ALA A 1 182 ? -17.132 -6.796 3.546 1.00 98.38 182 ALA A C 1
ATOM 1476 O O . ALA A 1 182 ? -17.934 -7.270 2.742 1.00 98.38 182 ALA A O 1
ATOM 1477 N N . GLN A 1 183 ? -16.582 -5.596 3.412 1.00 98.12 183 GLN A N 1
ATOM 1478 C CA . GLN A 1 183 ? -16.737 -4.748 2.243 1.00 98.12 183 GLN A CA 1
ATOM 1479 C C . GLN A 1 183 ? -15.337 -4.342 1.761 1.00 98.12 183 GLN A C 1
ATOM 1481 O O . GLN A 1 183 ? -14.678 -3.549 2.439 1.00 98.12 183 GLN A O 1
ATOM 1486 N N . PRO A 1 184 ? -14.855 -4.881 0.629 1.00 97.81 184 PRO A N 1
ATOM 1487 C CA . PRO A 1 184 ? -13.614 -4.420 0.016 1.00 97.81 184 PRO A CA 1
ATOM 1488 C C . PRO A 1 184 ? -13.698 -2.921 -0.281 1.00 97.81 184 PRO A C 1
ATOM 1490 O O . PRO A 1 184 ? -14.715 -2.437 -0.778 1.00 97.81 184 PRO A O 1
ATOM 1493 N N . LEU A 1 185 ? -12.645 -2.184 0.067 1.00 98.31 185 LEU A N 1
ATOM 1494 C CA . LEU A 1 185 ? -12.499 -0.760 -0.253 1.00 98.31 185 LEU A CA 1
ATOM 1495 C C . LEU A 1 185 ? -11.618 -0.539 -1.487 1.00 98.31 185 LEU A C 1
ATOM 1497 O O . LEU A 1 185 ? -11.537 0.574 -1.995 1.00 98.31 185 LEU A O 1
ATOM 1501 N N . THR A 1 186 ? -10.937 -1.589 -1.941 1.00 97.62 186 THR A N 1
ATOM 1502 C CA . THR A 1 186 ? -10.002 -1.571 -3.062 1.00 97.62 186 THR A CA 1
ATOM 1503 C C . THR A 1 186 ? -10.240 -2.791 -3.938 1.00 97.62 186 THR A C 1
ATOM 1505 O O . THR A 1 186 ? -10.629 -3.847 -3.439 1.00 97.62 186 THR A O 1
ATOM 1508 N N . ASN A 1 187 ? -9.973 -2.641 -5.233 1.00 96.81 187 ASN A N 1
ATOM 1509 C CA . ASN A 1 187 ? -9.848 -3.761 -6.158 1.00 96.81 187 ASN A CA 1
ATOM 1510 C C . ASN A 1 187 ? -8.363 -4.039 -6.385 1.00 96.81 187 ASN A C 1
ATOM 1512 O O . ASN A 1 187 ? -7.571 -3.097 -6.481 1.00 96.81 187 ASN A O 1
ATOM 1516 N N . ASP A 1 188 ? -8.005 -5.312 -6.483 1.00 98.19 188 ASP A N 1
ATOM 1517 C CA . ASP A 1 188 ? -6.629 -5.722 -6.735 1.00 98.19 188 ASP A CA 1
ATOM 1518 C C . ASP A 1 188 ? -6.239 -5.443 -8.186 1.00 98.19 188 ASP A C 1
ATOM 1520 O O . ASP A 1 188 ? -6.950 -5.806 -9.128 1.00 98.19 188 ASP A O 1
ATOM 1524 N N . HIS A 1 189 ? -5.056 -4.872 -8.374 1.00 98.38 189 HIS A N 1
ATOM 1525 C CA . HIS A 1 189 ? -4.440 -4.675 -9.679 1.00 98.38 189 HIS A CA 1
ATOM 1526 C C . HIS A 1 189 ? -3.562 -5.873 -10.048 1.00 98.38 189 HIS A C 1
ATOM 1528 O O . HIS A 1 189 ? -2.354 -5.734 -10.225 1.00 98.38 189 HIS A O 1
ATOM 1534 N N . ASN A 1 190 ? -4.173 -7.056 -10.132 1.00 98.25 190 ASN A N 1
ATOM 1535 C CA . ASN A 1 190 ? -3.497 -8.329 -10.386 1.00 98.25 190 ASN A CA 1
ATOM 1536 C C . ASN A 1 190 ? -4.094 -9.029 -11.617 1.00 98.25 190 ASN A C 1
ATOM 1538 O O . ASN A 1 190 ? -5.310 -9.086 -11.784 1.00 98.25 190 ASN A O 1
ATOM 1542 N N . ALA A 1 191 ? -3.254 -9.616 -12.465 1.00 97.88 191 ALA A N 1
ATOM 1543 C CA . ALA A 1 191 ? -3.624 -10.316 -13.692 1.00 97.88 191 ALA A CA 1
ATOM 1544 C C . ALA A 1 191 ? -4.478 -11.576 -13.452 1.00 97.88 191 ALA A C 1
ATOM 1546 O O . ALA A 1 191 ? -5.088 -12.101 -14.382 1.00 97.88 191 ALA A O 1
ATOM 1547 N N . SER A 1 192 ? -4.586 -12.073 -12.219 1.00 96.50 192 SER A N 1
ATOM 1548 C CA . SER A 1 192 ? -5.600 -13.076 -11.871 1.00 96.50 192 SER A CA 1
ATOM 1549 C C . SER A 1 192 ? -7.031 -12.537 -12.053 1.00 96.50 192 SER A C 1
ATOM 1551 O O . SER A 1 192 ? -7.937 -13.287 -12.443 1.00 96.50 192 SER A O 1
ATOM 1553 N N . MET A 1 193 ? -7.228 -11.227 -11.884 1.00 97.31 193 MET A N 1
ATOM 1554 C CA . MET A 1 193 ? -8.504 -10.548 -12.073 1.00 97.31 193 MET A CA 1
ATOM 1555 C C . MET A 1 193 ? -8.846 -10.449 -13.560 1.00 97.31 193 MET A C 1
ATOM 1557 O O . MET A 1 193 ? -8.032 -10.072 -14.402 1.00 97.31 193 MET A O 1
ATOM 1561 N N . MET A 1 194 ? -10.078 -10.817 -13.914 1.00 97.12 194 MET A N 1
ATOM 1562 C CA . MET A 1 194 ? -10.531 -10.772 -15.310 1.00 97.12 194 MET A CA 1
ATOM 1563 C C . MET A 1 194 ? -10.590 -9.340 -15.851 1.00 97.12 194 MET A C 1
ATOM 1565 O O . MET A 1 194 ? -10.271 -9.123 -17.015 1.00 97.12 194 MET A O 1
ATOM 1569 N N . GLU A 1 195 ? -10.990 -8.383 -15.015 1.00 97.19 195 GLU A N 1
ATOM 1570 C CA . GLU A 1 195 ? -11.093 -6.967 -15.386 1.00 97.19 195 GLU A CA 1
ATOM 1571 C C . GLU A 1 195 ? -9.716 -6.392 -15.726 1.00 97.19 195 GLU A C 1
ATOM 1573 O O . GLU A 1 195 ? -9.541 -5.874 -16.820 1.00 97.19 195 GLU A O 1
ATOM 1578 N N . VAL A 1 196 ? -8.707 -6.637 -14.882 1.00 98.00 196 VAL A N 1
ATOM 1579 C CA . VAL A 1 196 ? -7.317 -6.217 -15.134 1.00 98.00 196 VAL A CA 1
ATOM 1580 C C . VAL A 1 196 ? -6.771 -6.811 -16.434 1.00 98.00 196 VAL A C 1
ATOM 1582 O O . VAL A 1 196 ? -6.124 -6.112 -17.208 1.00 98.00 196 VAL A O 1
ATOM 1585 N N . ARG A 1 197 ? -7.052 -8.090 -16.720 1.00 97.88 197 ARG A N 1
ATOM 1586 C CA . ARG A 1 197 ? -6.639 -8.713 -17.991 1.00 97.88 197 ARG A CA 1
ATOM 1587 C C . ARG A 1 197 ? -7.294 -8.058 -19.196 1.00 97.88 197 ARG A C 1
ATOM 1589 O O . ARG A 1 197 ? -6.617 -7.836 -20.193 1.00 97.88 197 ARG A O 1
ATOM 1596 N N . ARG A 1 198 ? -8.593 -7.767 -19.102 1.00 97.69 198 ARG A N 1
ATOM 1597 C CA . ARG A 1 198 ? -9.331 -7.092 -20.170 1.00 97.69 198 ARG A CA 1
ATOM 1598 C C . ARG A 1 198 ? -8.758 -5.700 -20.418 1.00 97.69 198 ARG A C 1
ATOM 1600 O O . ARG A 1 198 ? -8.521 -5.370 -21.572 1.00 97.69 198 ARG A O 1
ATOM 1607 N N . ASP A 1 199 ? -8.507 -4.934 -19.361 1.00 96.81 199 ASP A N 1
ATOM 1608 C CA . ASP A 1 199 ? -7.940 -3.588 -19.466 1.00 96.81 199 ASP A CA 1
ATOM 1609 C C . ASP A 1 199 ? -6.557 -3.631 -20.129 1.00 96.81 199 ASP A C 1
ATOM 1611 O O . ASP A 1 199 ? -6.336 -2.934 -21.111 1.00 96.81 199 ASP A O 1
ATOM 1615 N N . LEU A 1 200 ? -5.669 -4.537 -19.700 1.00 97.19 200 LEU A N 1
ATOM 1616 C CA . LEU A 1 200 ? -4.354 -4.729 -20.329 1.00 97.19 200 LEU A CA 1
ATOM 1617 C C . LEU A 1 200 ? -4.454 -5.096 -21.819 1.00 97.19 200 LEU A C 1
ATOM 1619 O O . LEU A 1 200 ? -3.694 -4.590 -22.636 1.00 97.19 200 LEU 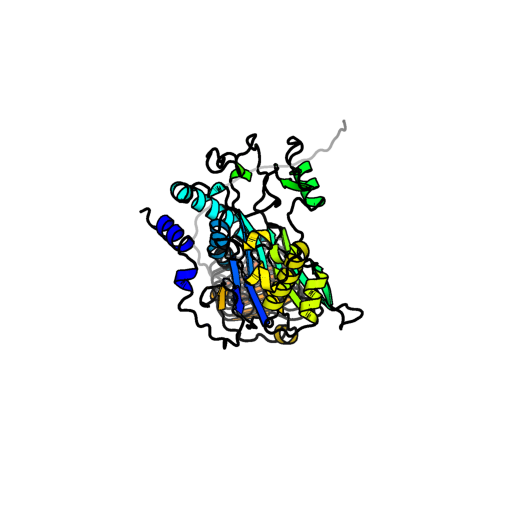A O 1
ATOM 1623 N N . GLN A 1 201 ? -5.393 -5.964 -22.194 1.00 97.12 201 GLN A N 1
ATOM 1624 C CA . GLN A 1 201 ? -5.602 -6.359 -23.592 1.00 97.12 201 GLN A CA 1
ATOM 1625 C C . GLN A 1 201 ? -6.182 -5.224 -24.448 1.00 97.12 201 GLN A C 1
ATOM 1627 O O . GLN A 1 201 ? -5.841 -5.112 -25.622 1.00 97.12 201 GLN A O 1
ATOM 1632 N N . LEU A 1 202 ? -7.056 -4.390 -23.875 1.00 96.69 202 LEU A N 1
ATOM 1633 C CA . LEU A 1 202 ? -7.623 -3.217 -24.547 1.00 96.69 202 LEU A CA 1
ATOM 1634 C C . LEU A 1 202 ? -6.602 -2.090 -24.692 1.00 96.69 202 LEU A C 1
ATOM 1636 O O . LEU A 1 202 ? -6.587 -1.418 -25.721 1.00 96.69 202 LEU A O 1
ATOM 1640 N N . ASP A 1 203 ? -5.755 -1.907 -23.683 1.00 95.81 203 ASP A N 1
ATOM 1641 C CA . ASP A 1 203 ? -4.696 -0.908 -23.698 1.00 95.81 203 ASP A CA 1
ATOM 1642 C C . ASP A 1 203 ? -3.560 -1.330 -24.637 1.00 95.81 203 ASP A C 1
ATOM 1644 O O . ASP A 1 203 ? -2.929 -0.453 -25.216 1.00 95.81 203 ASP A O 1
ATOM 1648 N N . HIS A 1 204 ? -3.327 -2.634 -24.856 1.00 95.44 204 HIS A N 1
ATOM 1649 C CA . HIS A 1 204 ? -2.253 -3.196 -25.696 1.00 95.44 204 HIS A CA 1
ATOM 1650 C C . HIS A 1 204 ? -2.764 -4.188 -26.768 1.00 95.44 204 HIS A C 1
ATOM 1652 O O . HIS A 1 204 ? -2.349 -5.350 -26.779 1.00 95.44 204 HIS A O 1
ATOM 1658 N N . PRO A 1 205 ? -3.644 -3.767 -27.698 1.00 95.31 205 PRO A N 1
ATOM 1659 C CA . PRO A 1 205 ? -4.225 -4.660 -28.707 1.00 95.31 205 PRO A CA 1
ATOM 1660 C C . PRO A 1 205 ? -3.190 -5.233 -29.687 1.00 95.31 205 PRO A C 1
ATOM 1662 O O . PRO A 1 205 ? -3.443 -6.252 -30.328 1.00 95.31 205 PRO A O 1
ATOM 1665 N N . GLU A 1 206 ? -2.036 -4.579 -29.823 1.00 93.50 206 GLU A N 1
ATOM 1666 C CA . GLU A 1 206 ? -0.926 -5.005 -30.673 1.00 93.50 206 GLU A CA 1
ATOM 1667 C C . GLU A 1 206 ? -0.032 -6.089 -30.051 1.00 93.50 206 GLU A C 1
ATOM 1669 O O . GLU A 1 206 ? 0.739 -6.716 -30.773 1.00 93.50 206 GLU A O 1
ATOM 1674 N N . ASP A 1 207 ? -0.118 -6.308 -28.735 1.00 93.69 207 ASP A N 1
ATOM 1675 C CA . ASP A 1 207 ? 0.757 -7.225 -28.001 1.00 93.69 207 ASP A CA 1
ATOM 1676 C C . ASP A 1 207 ? -0.028 -8.470 -27.552 1.00 93.69 207 ASP A C 1
ATOM 1678 O O . ASP A 1 207 ? -0.616 -8.485 -26.466 1.00 93.69 207 ASP A O 1
ATOM 1682 N N . PRO A 1 208 ? -0.037 -9.560 -28.344 1.00 91.44 208 PRO A N 1
ATOM 1683 C CA . PRO A 1 208 ? -0.742 -10.787 -27.973 1.00 91.44 208 PRO A CA 1
ATOM 1684 C C . PRO A 1 208 ? -0.163 -11.452 -26.714 1.00 91.44 208 PRO A C 1
ATOM 1686 O O . PRO A 1 208 ? -0.820 -12.306 -26.118 1.00 91.44 208 PRO A O 1
ATOM 1689 N N . ASN A 1 209 ? 1.042 -11.055 -26.293 1.00 92.75 209 ASN A N 1
ATOM 1690 C CA . ASN A 1 209 ? 1.739 -11.565 -25.120 1.00 92.75 209 ASN A CA 1
ATOM 1691 C C . ASN A 1 209 ? 1.645 -10.604 -23.921 1.00 92.75 209 ASN A C 1
ATOM 1693 O O . ASN A 1 209 ? 2.361 -10.797 -22.936 1.00 92.75 209 ASN A O 1
ATOM 1697 N N . ILE A 1 210 ? 0.770 -9.586 -23.958 1.00 95.56 210 ILE A N 1
ATOM 1698 C CA . ILE A 1 210 ? 0.605 -8.642 -22.842 1.00 95.56 210 ILE A CA 1
ATOM 1699 C C . ILE A 1 210 ? 0.191 -9.345 -21.546 1.00 95.56 210 ILE A C 1
ATOM 1701 O O . ILE A 1 210 ? 0.675 -8.998 -20.470 1.00 95.56 210 ILE A O 1
ATOM 1705 N N . VAL A 1 211 ? -0.646 -10.380 -21.641 1.00 96.38 211 VAL A N 1
ATOM 1706 C CA . VAL A 1 211 ? -1.011 -11.244 -20.515 1.00 96.38 211 VAL A CA 1
ATOM 1707 C C . VAL A 1 211 ? -0.820 -12.698 -20.926 1.00 96.38 211 VAL A C 1
ATOM 1709 O O . VAL A 1 211 ? -1.519 -13.210 -21.797 1.00 96.38 211 VAL A O 1
ATOM 1712 N N . VAL A 1 212 ? 0.090 -13.383 -20.241 1.00 95.50 212 VAL A N 1
ATOM 1713 C CA . VAL A 1 212 ? 0.439 -14.784 -20.487 1.00 95.50 212 VAL A CA 1
ATOM 1714 C C . VAL A 1 212 ? 0.033 -15.622 -19.284 1.00 95.50 212 VAL A C 1
ATOM 1716 O O . VAL A 1 212 ? 0.140 -15.185 -18.139 1.00 95.50 212 VAL A O 1
ATOM 1719 N N . ARG A 1 213 ? -0.443 -16.840 -19.537 1.00 96.44 213 ARG A N 1
ATOM 1720 C CA . ARG A 1 213 ? -0.666 -17.837 -18.491 1.00 96.44 213 ARG A CA 1
ATOM 1721 C C . ARG A 1 213 ? 0.520 -18.793 -18.461 1.00 96.44 213 ARG A C 1
ATOM 1723 O O . ARG A 1 213 ? 0.796 -19.426 -19.476 1.00 96.44 213 ARG A O 1
ATOM 1730 N N . ASP A 1 214 ? 1.209 -18.874 -17.329 1.00 92.81 214 ASP A N 1
ATOM 1731 C CA . ASP A 1 214 ? 2.374 -19.746 -17.177 1.00 92.81 214 ASP A CA 1
ATOM 1732 C C . ASP A 1 214 ? 1.991 -21.234 -17.067 1.00 92.81 214 ASP A C 1
ATOM 1734 O O . ASP A 1 214 ? 0.813 -21.605 -16.993 1.00 92.81 214 ASP A O 1
ATOM 1738 N N . GLU A 1 215 ? 3.003 -22.104 -17.062 1.00 92.62 215 GLU A N 1
ATOM 1739 C CA . GLU A 1 215 ? 2.843 -23.563 -16.977 1.00 92.62 215 GLU A CA 1
ATOM 1740 C C . GLU A 1 215 ? 2.177 -24.040 -15.676 1.00 92.62 215 GLU A C 1
ATOM 1742 O O . GLU A 1 215 ? 1.611 -25.134 -15.624 1.00 92.62 215 GLU A O 1
ATOM 1747 N N . HIS A 1 216 ? 2.182 -23.207 -14.634 1.00 90.62 216 HIS A N 1
ATOM 1748 C CA . HIS A 1 216 ? 1.503 -23.462 -13.365 1.00 90.62 216 HIS A CA 1
ATOM 1749 C C . HIS A 1 216 ? 0.072 -22.904 -13.343 1.00 90.62 216 HIS A C 1
ATOM 1751 O O . HIS A 1 216 ? -0.644 -23.038 -12.349 1.00 90.62 216 HIS A O 1
ATOM 1757 N N . GLY A 1 217 ? -0.381 -22.319 -14.454 1.00 93.81 217 GLY A N 1
ATOM 1758 C CA . GLY A 1 217 ? -1.726 -21.798 -14.623 1.00 93.81 217 GLY A CA 1
ATOM 1759 C C . GLY A 1 217 ? -1.935 -20.400 -14.043 1.00 93.81 217 GLY A C 1
ATOM 1760 O O . GLY A 1 217 ? -3.099 -19.992 -13.945 1.00 93.81 217 GLY A O 1
ATOM 1761 N N . VAL A 1 218 ? -0.866 -19.680 -13.692 1.00 95.62 218 VAL A N 1
ATOM 1762 C CA . VAL A 1 218 ? -0.894 -18.324 -13.129 1.00 95.62 218 VAL A CA 1
ATOM 1763 C C . VAL A 1 218 ? -0.816 -17.292 -14.252 1.00 95.62 218 VAL A C 1
ATOM 1765 O O . VAL A 1 218 ? -0.043 -17.428 -15.197 1.00 95.62 218 VAL A O 1
ATOM 1768 N N . TRP A 1 219 ? -1.646 -16.255 -14.171 1.00 97.56 219 TRP A N 1
ATOM 1769 C CA . TRP A 1 219 ? -1.653 -15.159 -15.140 1.00 97.56 219 TRP A CA 1
ATOM 1770 C C . TRP A 1 219 ? -0.604 -14.110 -14.782 1.00 97.56 219 TRP A C 1
ATOM 1772 O O . TRP A 1 219 ? -0.547 -13.674 -13.635 1.00 97.56 219 TRP A O 1
ATOM 1782 N N . ARG A 1 220 ? 0.191 -13.690 -15.766 1.00 96.88 220 ARG A N 1
ATOM 1783 C CA . ARG A 1 220 ? 1.284 -12.726 -15.617 1.00 96.88 220 ARG A CA 1
ATOM 1784 C C . ARG A 1 220 ? 1.288 -11.714 -16.759 1.00 96.88 220 ARG A C 1
ATOM 1786 O O . ARG A 1 220 ? 1.136 -12.084 -17.923 1.00 96.88 220 ARG A O 1
ATOM 1793 N N . VAL A 1 221 ? 1.524 -10.450 -16.435 1.00 96.44 221 VAL A N 1
ATOM 1794 C CA . VAL A 1 221 ? 1.824 -9.380 -17.387 1.00 96.44 221 VAL A CA 1
ATOM 1795 C C . VAL A 1 221 ? 3.174 -9.670 -18.041 1.00 96.44 221 VAL A C 1
ATOM 1797 O O . VAL A 1 221 ? 4.158 -9.938 -17.346 1.00 96.44 221 VAL A O 1
ATOM 1800 N N . LYS A 1 222 ? 3.201 -9.705 -19.379 1.00 94.31 222 LYS A N 1
ATOM 1801 C CA . LYS A 1 222 ? 4.355 -10.092 -20.214 1.00 94.31 222 LYS A CA 1
ATOM 1802 C C . LYS A 1 222 ? 4.982 -11.451 -19.858 1.00 94.31 222 LYS A C 1
ATOM 1804 O O . LYS A 1 222 ? 6.122 -11.717 -20.218 1.00 94.31 222 LYS A O 1
ATOM 1809 N N . GLY A 1 223 ? 4.261 -12.314 -19.134 1.00 93.31 223 GLY A N 1
ATOM 1810 C CA . GLY A 1 223 ? 4.795 -13.578 -18.611 1.00 93.31 223 GLY A CA 1
ATOM 1811 C C . GLY A 1 223 ? 5.715 -13.441 -17.392 1.00 93.31 223 GLY A C 1
ATOM 1812 O O . GLY A 1 223 ? 6.238 -14.448 -16.927 1.00 93.31 223 GLY A O 1
ATOM 1813 N N . ILE A 1 224 ? 5.887 -12.234 -16.842 1.00 93.44 224 ILE A N 1
ATOM 1814 C CA . ILE A 1 224 ? 6.887 -11.952 -15.804 1.00 93.44 224 ILE A CA 1
ATOM 1815 C C . ILE A 1 224 ? 6.228 -11.749 -14.437 1.00 93.44 224 ILE A C 1
ATOM 1817 O O . ILE A 1 224 ? 6.470 -12.520 -13.505 1.00 93.44 224 ILE A O 1
ATOM 1821 N N . ILE A 1 225 ? 5.345 -10.757 -14.309 1.00 95.69 225 ILE A N 1
ATOM 1822 C CA . ILE A 1 225 ? 4.822 -10.289 -13.014 1.00 95.69 225 ILE A CA 1
ATOM 1823 C C . ILE A 1 225 ? 3.294 -10.390 -12.943 1.00 95.69 225 ILE A C 1
ATOM 1825 O O . ILE A 1 225 ? 2.626 -10.318 -13.965 1.00 95.69 225 ILE A O 1
ATOM 1829 N N . GLN A 1 226 ? 2.713 -10.594 -11.758 1.00 97.25 226 GLN A N 1
ATOM 1830 C CA . GLN A 1 226 ? 1.254 -10.707 -11.618 1.00 97.25 226 GLN A CA 1
ATOM 1831 C C . GLN A 1 226 ? 0.548 -9.356 -11.488 1.00 97.25 226 GLN A C 1
ATOM 1833 O O . GLN A 1 226 ? -0.610 -9.254 -11.880 1.00 97.25 226 GLN A O 1
ATOM 1838 N N . ILE A 1 227 ? 1.212 -8.326 -10.972 1.00 98.12 227 ILE A N 1
ATOM 1839 C CA . ILE A 1 227 ? 0.604 -7.007 -10.780 1.00 98.12 227 ILE A CA 1
ATOM 1840 C C . ILE A 1 227 ? 0.618 -6.177 -12.064 1.00 98.12 227 ILE A C 1
ATOM 1842 O O . ILE A 1 227 ? 1.514 -6.306 -12.894 1.00 98.12 227 ILE A O 1
ATOM 1846 N N . SER A 1 228 ? -0.373 -5.302 -12.220 1.00 98.06 228 SER A N 1
ATOM 1847 C CA . SER A 1 228 ? -0.464 -4.351 -13.337 1.00 98.06 228 SER A CA 1
ATOM 1848 C C . SER A 1 228 ? -0.122 -2.915 -12.933 1.00 98.06 228 SER A C 1
ATOM 1850 O O . SER A 1 228 ? -0.072 -2.025 -13.787 1.00 98.06 228 SER A O 1
ATOM 1852 N N . ARG A 1 229 ? 0.078 -2.659 -11.633 1.00 98.50 229 ARG A N 1
ATOM 1853 C CA . ARG A 1 229 ? 0.427 -1.338 -11.105 1.00 98.50 229 ARG A CA 1
ATOM 1854 C C . ARG A 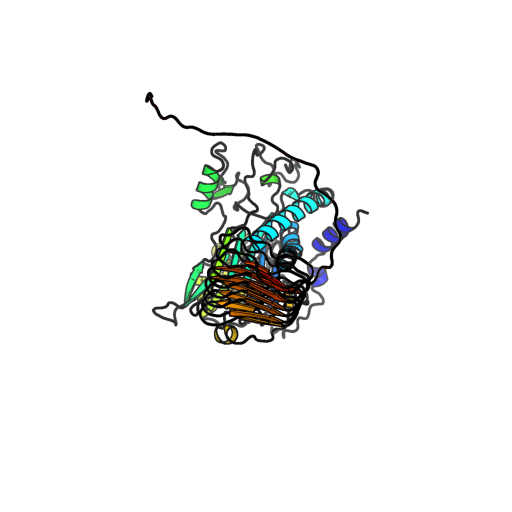1 229 ? 1.410 -1.429 -9.942 1.00 98.50 229 ARG A C 1
ATOM 1856 O O . ARG A 1 229 ? 1.188 -2.232 -9.044 1.00 98.50 229 ARG A O 1
ATOM 1863 N N . SER A 1 230 ? 2.421 -0.567 -9.933 1.00 98.62 230 SER A N 1
ATOM 1864 C CA . SER A 1 230 ? 3.431 -0.466 -8.869 1.00 98.62 230 SER A CA 1
ATOM 1865 C C . SER A 1 230 ? 4.181 0.866 -8.929 1.00 98.62 230 SER A C 1
ATOM 1867 O O . SER A 1 230 ? 4.150 1.565 -9.947 1.00 98.62 230 SER A O 1
ATOM 1869 N N . ILE A 1 231 ? 4.871 1.220 -7.844 1.00 98.81 231 ILE A N 1
ATOM 1870 C CA . ILE A 1 231 ? 6.016 2.141 -7.888 1.00 98.81 231 ILE A CA 1
ATOM 1871 C C . ILE A 1 231 ? 7.251 1.323 -8.274 1.00 98.81 231 ILE A C 1
ATOM 1873 O O . ILE A 1 231 ? 7.403 0.199 -7.803 1.00 98.81 231 ILE A O 1
ATOM 1877 N N . GLY A 1 232 ? 8.136 1.861 -9.115 1.00 98.50 232 GLY A N 1
ATOM 1878 C CA . GLY A 1 232 ? 9.294 1.106 -9.619 1.00 98.50 232 GLY A CA 1
ATOM 1879 C C . GLY A 1 232 ? 8.948 0.179 -10.787 1.00 98.50 232 GLY A C 1
ATOM 1880 O O . GLY A 1 232 ? 8.175 0.588 -11.645 1.00 98.50 232 GLY A O 1
ATOM 1881 N N . ASP A 1 233 ? 9.547 -1.011 -10.894 1.00 98.12 233 ASP A N 1
ATOM 1882 C CA . ASP A 1 233 ? 9.418 -1.885 -12.086 1.00 98.12 233 ASP A CA 1
ATOM 1883 C C . ASP A 1 233 ? 9.641 -1.121 -13.407 1.00 98.12 233 ASP A C 1
ATOM 1885 O O . ASP A 1 233 ? 8.898 -1.257 -14.382 1.00 98.12 233 ASP A O 1
ATOM 1889 N N . LEU A 1 234 ? 10.648 -0.248 -13.425 1.00 97.88 234 LEU A N 1
ATOM 1890 C CA . LEU A 1 234 ? 10.846 0.745 -14.479 1.00 97.88 234 LEU A CA 1
ATOM 1891 C C . LEU A 1 234 ? 11.053 0.110 -15.861 1.00 97.88 234 LEU A C 1
ATOM 1893 O O . LEU A 1 234 ? 10.595 0.669 -16.860 1.00 97.88 234 LEU A O 1
ATOM 1897 N N . TYR A 1 235 ? 11.653 -1.085 -15.910 1.00 96.25 235 TYR A N 1
ATOM 1898 C CA . TYR A 1 235 ? 11.826 -1.877 -17.137 1.00 96.25 235 TYR A CA 1
ATOM 1899 C C . TYR A 1 235 ? 10.498 -2.255 -17.820 1.00 96.25 235 TYR A C 1
ATOM 1901 O O . TYR A 1 235 ? 10.471 -2.544 -19.009 1.00 96.25 235 TYR A O 1
ATOM 1909 N N . LEU A 1 236 ? 9.376 -2.220 -17.092 1.00 96.69 236 LEU A N 1
ATOM 1910 C CA . LEU A 1 236 ? 8.025 -2.449 -17.617 1.00 96.69 236 LEU A CA 1
ATOM 1911 C C . LEU A 1 236 ? 7.263 -1.145 -17.905 1.00 96.69 236 LEU A C 1
ATOM 1913 O O . LEU A 1 236 ? 6.079 -1.169 -18.251 1.00 96.69 236 LEU A O 1
ATOM 1917 N N . LYS A 1 237 ? 7.918 0.008 -17.763 1.00 96.88 237 LYS A N 1
ATOM 1918 C CA . LYS A 1 237 ? 7.309 1.331 -17.949 1.00 96.88 237 LYS A CA 1
ATOM 1919 C C . LYS A 1 237 ? 7.926 2.107 -19.102 1.00 96.88 237 LYS A C 1
ATOM 1921 O O . LYS A 1 237 ? 7.215 2.839 -19.782 1.00 96.88 237 LYS A O 1
ATOM 1926 N N . SER A 1 238 ? 9.223 1.955 -19.341 1.00 95.38 238 SER A N 1
ATOM 1927 C CA . SER A 1 238 ? 9.917 2.615 -20.446 1.00 95.38 238 SER A CA 1
ATOM 1928 C C . SER A 1 238 ? 11.076 1.757 -20.931 1.00 95.38 238 SER A C 1
ATOM 1930 O O . SER A 1 238 ? 11.825 1.226 -20.114 1.00 95.38 238 SER A O 1
ATOM 1932 N N . SER A 1 239 ? 11.269 1.704 -22.251 1.00 92.62 239 SER A N 1
ATOM 1933 C CA . SER A 1 239 ? 12.413 1.036 -22.886 1.00 92.62 239 SER A CA 1
ATOM 1934 C C . SER A 1 239 ? 13.765 1.656 -22.504 1.00 92.62 239 SER A C 1
ATOM 1936 O O . SER A 1 239 ? 14.811 1.057 -22.720 1.00 92.62 239 SER A O 1
ATOM 1938 N N . GLU A 1 240 ? 13.774 2.865 -21.925 1.00 92.31 240 GLU A N 1
ATOM 1939 C CA . GLU A 1 240 ? 14.982 3.465 -21.333 1.00 92.31 240 GLU A CA 1
ATOM 1940 C C . GLU A 1 240 ? 15.578 2.587 -20.219 1.00 92.31 240 GLU A C 1
ATOM 1942 O O . GLU A 1 240 ? 16.785 2.612 -19.989 1.00 92.31 240 GLU A O 1
ATOM 1947 N N . PHE A 1 241 ? 14.742 1.811 -19.527 1.00 93.50 241 PHE A N 1
ATOM 1948 C CA . PHE A 1 241 ? 15.126 1.027 -18.354 1.00 93.50 241 PHE A CA 1
ATOM 1949 C C . PHE A 1 241 ? 15.235 -0.471 -18.650 1.00 93.50 241 PHE A C 1
ATOM 1951 O O . PHE A 1 241 ? 15.129 -1.285 -17.729 1.00 93.50 241 PHE A O 1
ATOM 1958 N N . ASP A 1 242 ? 15.430 -0.838 -19.918 1.00 90.25 242 ASP A N 1
ATOM 1959 C CA . ASP A 1 242 ? 15.614 -2.226 -20.333 1.00 90.25 242 ASP A CA 1
ATOM 1960 C C . ASP A 1 242 ? 16.782 -2.884 -19.578 1.00 90.25 242 ASP A C 1
ATOM 1962 O O . ASP A 1 242 ? 17.852 -2.303 -19.378 1.00 90.25 242 ASP A O 1
ATOM 1966 N N . ILE A 1 243 ? 16.572 -4.134 -19.161 1.00 87.81 243 ILE A N 1
ATOM 1967 C CA . ILE A 1 243 ? 17.553 -4.927 -18.415 1.00 87.81 243 ILE A CA 1
ATOM 1968 C C . ILE A 1 243 ? 18.084 -6.025 -19.337 1.00 87.81 243 ILE A C 1
ATOM 1970 O O . ILE A 1 243 ? 17.474 -7.085 -19.479 1.00 87.81 243 ILE A O 1
ATOM 1974 N N . ASP A 1 244 ? 19.242 -5.772 -19.950 1.00 82.88 244 ASP A N 1
ATOM 1975 C CA . ASP A 1 244 ? 19.986 -6.749 -20.769 1.00 82.88 244 ASP A CA 1
ATOM 1976 C C . ASP A 1 244 ? 21.191 -7.344 -20.012 1.00 82.88 244 ASP A C 1
ATOM 1978 O O . ASP A 1 244 ? 22.192 -7.756 -20.596 1.00 82.88 244 ASP A O 1
ATOM 1982 N N . ASP A 1 245 ? 21.117 -7.381 -18.680 1.00 85.31 245 ASP A N 1
ATOM 1983 C CA . ASP A 1 245 ? 22.137 -8.020 -17.850 1.00 85.31 245 ASP A CA 1
ATOM 1984 C C . ASP A 1 245 ? 21.864 -9.538 -17.754 1.00 85.31 245 ASP A C 1
ATOM 1986 O O . ASP A 1 245 ? 20.815 -9.949 -17.236 1.00 85.31 245 ASP A O 1
ATOM 1990 N N . PRO A 1 246 ? 22.795 -10.404 -18.204 1.00 86.88 246 PRO A N 1
ATOM 1991 C CA . PRO A 1 246 ? 22.632 -11.857 -18.145 1.00 86.88 246 PRO A CA 1
ATOM 1992 C C . PRO A 1 246 ? 22.532 -12.414 -16.717 1.00 86.88 246 PRO A C 1
ATOM 1994 O O . PRO A 1 246 ? 22.090 -13.550 -16.550 1.00 86.88 246 PRO A O 1
ATOM 1997 N N . ASN A 1 247 ? 22.903 -11.647 -15.688 1.00 90.50 247 ASN A N 1
ATOM 1998 C CA . ASN A 1 247 ? 22.715 -12.027 -14.287 1.00 90.50 247 ASN A CA 1
ATOM 1999 C C . ASN A 1 247 ? 21.245 -11.956 -13.845 1.00 90.50 247 ASN A C 1
ATOM 2001 O O . ASN A 1 247 ? 20.877 -12.557 -12.835 1.00 90.50 247 ASN A O 1
ATOM 2005 N N . PHE A 1 248 ? 20.389 -11.265 -14.606 1.00 88.25 248 PHE A N 1
ATOM 2006 C CA . PHE A 1 248 ? 18.977 -11.060 -14.283 1.00 88.25 248 PHE A CA 1
ATOM 2007 C C . PHE A 1 248 ? 18.033 -11.529 -15.405 1.00 88.25 248 PHE A C 1
ATOM 2009 O O . PHE A 1 248 ? 17.136 -10.792 -15.819 1.00 88.25 248 PHE A O 1
ATOM 2016 N N . PRO A 1 249 ? 18.146 -12.790 -15.868 1.00 88.25 249 PRO A N 1
ATOM 2017 C CA . PRO A 1 249 ? 17.438 -13.268 -17.056 1.00 88.25 249 PRO A CA 1
ATOM 2018 C C . PRO A 1 249 ? 15.912 -13.258 -16.897 1.00 88.25 249 PRO A C 1
ATOM 2020 O O . PRO A 1 249 ? 15.196 -13.147 -17.884 1.00 88.25 249 PRO A O 1
ATOM 2023 N N . ARG A 1 250 ? 15.401 -13.333 -15.659 1.00 88.19 250 ARG A N 1
ATOM 2024 C CA . ARG A 1 250 ? 13.958 -13.294 -15.365 1.00 88.19 250 ARG A CA 1
ATOM 2025 C C . ARG A 1 250 ? 13.295 -11.942 -15.652 1.00 88.19 250 ARG A C 1
ATOM 2027 O O . ARG A 1 250 ? 12.076 -11.888 -15.741 1.00 88.19 250 ARG A O 1
ATOM 2034 N N . PHE A 1 251 ? 14.083 -10.868 -15.727 1.00 89.38 251 PHE A N 1
ATOM 2035 C CA . PHE A 1 251 ? 13.599 -9.505 -15.970 1.00 89.38 251 PHE A CA 1
ATOM 2036 C C . PHE A 1 251 ? 13.870 -9.036 -17.400 1.00 89.38 251 PHE A C 1
ATOM 2038 O O . PHE A 1 251 ? 13.524 -7.917 -17.767 1.00 89.38 251 PHE A O 1
ATOM 2045 N N . ARG A 1 252 ? 14.480 -9.895 -18.220 1.00 87.25 252 ARG A N 1
ATOM 2046 C CA . ARG A 1 252 ? 14.735 -9.606 -19.622 1.00 87.25 252 ARG A CA 1
ATOM 2047 C C . ARG A 1 252 ? 13.428 -9.686 -20.405 1.00 87.25 252 ARG A C 1
ATOM 2049 O O . ARG A 1 252 ? 12.761 -10.719 -20.410 1.00 87.25 252 ARG A O 1
ATOM 2056 N N . LEU A 1 253 ? 13.105 -8.617 -21.122 1.00 87.25 253 LEU A N 1
ATOM 2057 C CA . LEU A 1 253 ? 12.013 -8.617 -22.087 1.00 87.25 253 LEU A CA 1
ATOM 2058 C C . LEU A 1 253 ? 12.462 -9.296 -23.386 1.00 87.25 253 LEU A C 1
ATOM 2060 O O . LEU A 1 253 ? 13.564 -9.058 -23.877 1.00 87.25 253 LEU A O 1
ATOM 2064 N N . THR A 1 254 ? 11.613 -10.162 -23.944 1.00 82.75 254 THR A N 1
ATOM 2065 C CA . THR A 1 254 ? 11.881 -10.806 -25.244 1.00 82.75 254 THR A CA 1
ATOM 2066 C C . THR A 1 254 ? 11.847 -9.793 -26.386 1.00 82.75 254 THR A C 1
ATOM 2068 O O . THR A 1 254 ? 12.628 -9.899 -27.326 1.00 82.75 254 THR A O 1
ATOM 2071 N N . GLU A 1 255 ? 10.962 -8.804 -26.279 1.00 83.75 255 GLU A N 1
ATOM 2072 C CA . GLU A 1 255 ? 10.791 -7.711 -27.232 1.00 83.75 255 GLU A CA 1
ATOM 2073 C C . GLU A 1 255 ? 10.655 -6.392 -26.454 1.00 83.75 255 GLU A C 1
ATOM 2075 O O . GLU A 1 255 ? 9.985 -6.392 -25.411 1.00 83.75 255 GLU A O 1
ATOM 2080 N N . PRO A 1 256 ? 11.256 -5.283 -26.929 1.00 83.44 256 PRO A N 1
ATOM 2081 C CA . PRO A 1 256 ? 11.116 -3.978 -26.290 1.00 83.44 256 PRO A CA 1
ATOM 2082 C C . PRO A 1 256 ? 9.655 -3.533 -26.196 1.00 83.44 256 PRO A C 1
ATOM 2084 O O . PRO A 1 256 ? 8.849 -3.784 -27.096 1.00 83.44 256 PRO A O 1
ATOM 2087 N N . ILE A 1 257 ? 9.313 -2.828 -25.118 1.00 90.19 257 ILE A N 1
ATOM 2088 C CA . ILE A 1 257 ? 7.988 -2.222 -24.965 1.00 90.19 257 ILE A CA 1
ATOM 2089 C C . ILE A 1 257 ? 7.925 -0.864 -25.672 1.00 90.19 257 ILE A C 1
ATOM 2091 O O . ILE A 1 257 ? 8.797 -0.018 -25.504 1.00 90.19 257 ILE A O 1
ATOM 2095 N N . ASN A 1 258 ? 6.855 -0.627 -26.432 1.00 87.00 258 ASN A N 1
ATOM 2096 C CA . ASN A 1 258 ? 6.630 0.653 -27.121 1.00 87.00 258 ASN A CA 1
ATOM 2097 C C . ASN A 1 258 ? 5.814 1.655 -26.284 1.00 87.00 258 ASN A C 1
ATOM 2099 O O . ASN A 1 258 ? 5.717 2.830 -26.634 1.00 87.00 258 ASN A O 1
ATOM 2103 N N . LYS A 1 259 ? 5.198 1.190 -25.193 1.00 92.56 259 LYS A N 1
ATOM 2104 C CA . LYS A 1 259 ? 4.456 1.993 -24.214 1.00 92.56 259 LYS A CA 1
ATOM 2105 C C . LYS A 1 259 ? 4.463 1.286 -22.848 1.00 92.56 259 LYS A C 1
ATOM 2107 O O . LYS A 1 259 ? 4.682 0.071 -22.825 1.00 92.56 259 LYS A O 1
ATOM 2112 N N . PRO A 1 260 ? 4.222 2.000 -21.733 1.00 95.56 260 PRO A N 1
ATOM 2113 C CA . PRO A 1 260 ? 4.227 1.402 -20.398 1.00 95.56 260 PRO A CA 1
ATOM 2114 C C . PRO A 1 260 ? 3.233 0.242 -20.298 1.00 95.56 260 PRO A C 1
ATOM 2116 O O . PRO A 1 260 ? 2.064 0.429 -20.625 1.00 95.56 260 PRO A O 1
ATOM 2119 N N . VAL A 1 261 ? 3.680 -0.934 -19.843 1.00 95.81 261 VAL A N 1
ATOM 2120 C CA . VAL A 1 261 ? 2.803 -2.097 -19.584 1.00 95.81 261 VAL A CA 1
ATOM 2121 C C . VAL A 1 261 ? 2.372 -2.180 -18.117 1.00 95.81 261 VAL A C 1
ATOM 2123 O O . VAL A 1 261 ? 1.353 -2.789 -17.801 1.00 95.81 261 VAL A O 1
ATOM 2126 N N . LEU A 1 262 ? 3.128 -1.543 -17.217 1.00 97.00 262 LEU A N 1
ATOM 2127 C CA . LEU A 1 262 ? 2.736 -1.281 -15.832 1.00 97.00 262 LEU A CA 1
ATOM 2128 C C . LEU A 1 262 ? 2.440 0.206 -15.637 1.00 97.00 262 LEU A C 1
ATOM 2130 O O . LEU A 1 262 ? 3.046 1.075 -16.264 1.00 97.00 262 LEU A O 1
ATOM 2134 N N . ARG A 1 263 ? 1.528 0.508 -14.711 1.00 97.38 263 ARG A N 1
ATOM 2135 C CA . ARG A 1 263 ? 1.154 1.884 -14.354 1.00 97.38 263 ARG A CA 1
ATOM 2136 C C . ARG A 1 263 ? 1.593 2.242 -12.934 1.00 97.38 263 ARG A C 1
ATOM 2138 O O . ARG A 1 263 ? 1.648 1.378 -12.066 1.00 97.38 263 ARG A O 1
ATOM 2145 N N . SER A 1 264 ? 1.857 3.521 -12.683 1.00 97.56 264 SER A N 1
ATOM 2146 C CA . SER A 1 264 ? 2.179 4.057 -11.347 1.00 97.56 264 SER A CA 1
ATOM 2147 C C . SER A 1 264 ? 1.072 4.935 -10.751 1.00 97.56 264 SER A C 1
ATOM 2149 O O . SER A 1 264 ? 1.200 5.405 -9.621 1.00 97.56 264 SER A O 1
ATOM 2151 N N . ASP A 1 265 ? -0.041 5.145 -11.465 1.00 96.44 265 ASP A N 1
ATOM 2152 C CA . ASP A 1 265 ? -1.178 5.898 -10.939 1.00 96.44 265 ASP A CA 1
ATOM 2153 C C . ASP A 1 265 ? -2.078 5.021 -10.046 1.00 96.44 265 ASP A C 1
ATOM 2155 O O . ASP A 1 265 ? -2.536 3.955 -10.478 1.00 96.44 265 ASP A O 1
ATOM 2159 N N . PRO A 1 266 ? -2.382 5.446 -8.807 1.00 98.12 266 PRO A N 1
ATOM 2160 C CA . PRO A 1 266 ? -3.244 4.678 -7.920 1.00 98.12 266 PRO A CA 1
ATOM 2161 C C . PRO A 1 266 ? -4.721 4.824 -8.306 1.00 98.12 266 PRO A C 1
ATOM 2163 O O . PRO A 1 266 ? -5.180 5.885 -8.750 1.00 98.12 266 PRO A O 1
ATOM 2166 N N . THR A 1 267 ? -5.526 3.802 -8.024 1.00 98.19 267 THR A N 1
ATOM 2167 C CA . THR A 1 267 ? -6.972 4.013 -7.879 1.00 98.19 267 THR A CA 1
ATOM 2168 C C . THR A 1 267 ? -7.222 4.653 -6.527 1.00 98.19 267 THR A C 1
ATOM 2170 O O . THR A 1 267 ? -6.852 4.077 -5.504 1.00 98.19 267 THR A O 1
ATOM 2173 N N . VAL A 1 268 ? -7.851 5.826 -6.517 1.00 98.06 268 VAL A N 1
ATOM 2174 C CA . VAL A 1 268 ? -8.194 6.551 -5.291 1.00 98.06 268 VAL A CA 1
ATOM 2175 C C . VAL A 1 268 ? -9.704 6.614 -5.162 1.00 98.06 268 VAL A C 1
ATOM 2177 O O . VAL A 1 268 ? -10.392 6.886 -6.145 1.00 98.06 268 VAL A O 1
ATOM 2180 N N . GLN A 1 269 ? -10.196 6.352 -3.958 1.00 94.81 269 GLN A N 1
ATOM 2181 C CA . GLN A 1 269 ? -11.595 6.507 -3.590 1.00 94.81 269 GLN A CA 1
ATOM 2182 C C . GLN A 1 269 ? -11.686 7.239 -2.256 1.00 94.81 269 GLN A C 1
ATOM 2184 O O . GLN A 1 269 ? -10.858 7.032 -1.364 1.00 94.81 269 GLN A O 1
ATOM 2189 N N . SER A 1 270 ? -12.712 8.069 -2.097 1.00 95.56 270 SER A N 1
ATOM 2190 C CA . SER A 1 270 ? -13.001 8.718 -0.825 1.00 95.56 270 SER A CA 1
ATOM 2191 C C . SER A 1 270 ? -14.476 8.647 -0.459 1.00 95.56 270 SER A C 1
ATOM 2193 O O . SER A 1 270 ? -15.360 8.692 -1.314 1.00 95.56 270 SER A O 1
ATOM 2195 N N . ARG A 1 271 ? -14.750 8.528 0.840 1.00 93.44 271 ARG A N 1
ATOM 2196 C CA . ARG A 1 271 ? -16.108 8.501 1.388 1.00 93.44 271 ARG A CA 1
ATOM 2197 C C . ARG A 1 271 ? -16.123 8.976 2.829 1.00 93.44 271 ARG A C 1
ATOM 2199 O O . ARG A 1 271 ? -15.113 8.903 3.526 1.00 93.44 271 ARG A O 1
ATOM 2206 N N . ASP A 1 272 ? -17.283 9.404 3.291 1.00 91.31 272 ASP A N 1
ATOM 2207 C CA . ASP A 1 272 ? -17.457 9.722 4.702 1.00 91.31 272 ASP A CA 1
ATOM 2208 C C . ASP A 1 272 ? -17.557 8.431 5.524 1.00 91.31 272 ASP A C 1
ATOM 2210 O O . ASP A 1 272 ? -18.077 7.407 5.061 1.00 91.31 272 ASP A O 1
ATOM 2214 N N . ILE A 1 273 ? -17.013 8.470 6.740 1.00 90.69 273 ILE A N 1
ATOM 2215 C CA . ILE A 1 273 ? -17.140 7.370 7.694 1.00 90.69 273 ILE A CA 1
ATOM 2216 C C . ILE A 1 273 ? -18.586 7.316 8.190 1.00 90.69 273 ILE A C 1
ATOM 2218 O O . ILE A 1 273 ? -19.131 8.300 8.689 1.00 90.69 273 ILE A O 1
ATOM 2222 N N . GLU A 1 274 ? -19.200 6.141 8.083 1.00 89.44 274 GLU A N 1
ATOM 2223 C CA . GLU A 1 274 ? -20.575 5.905 8.515 1.00 89.44 274 GLU A CA 1
ATOM 2224 C C . GLU A 1 274 ? -20.608 5.288 9.914 1.00 89.44 274 GLU A C 1
ATOM 2226 O O . GLU A 1 274 ? -19.723 4.525 10.290 1.00 89.44 274 GLU A O 1
ATOM 2231 N N . THR A 1 275 ? -21.691 5.507 10.662 1.00 89.75 275 THR A N 1
ATOM 2232 C CA . THR A 1 275 ? -21.886 4.948 12.018 1.00 89.75 275 THR A CA 1
ATOM 2233 C C . THR A 1 275 ? -21.898 3.414 12.073 1.00 89.75 275 THR A C 1
ATOM 2235 O O . THR A 1 275 ? -21.766 2.821 13.146 1.00 89.75 275 THR A O 1
ATOM 2238 N N . THR A 1 276 ? -22.064 2.753 10.924 1.00 92.81 276 THR A N 1
ATOM 2239 C CA . THR A 1 276 ? -22.016 1.292 10.791 1.00 92.81 276 THR A CA 1
ATOM 2240 C C . THR A 1 276 ? -20.599 0.754 10.583 1.00 92.81 276 THR A C 1
ATOM 2242 O O . THR A 1 276 ? -20.378 -0.445 10.765 1.00 92.81 276 THR A O 1
ATOM 2245 N N . ASP A 1 277 ? -19.629 1.605 10.253 1.00 95.25 277 ASP A N 1
ATOM 2246 C CA . ASP A 1 277 ? -18.240 1.220 10.011 1.00 95.25 277 ASP A CA 1
ATOM 2247 C C . ASP A 1 277 ? -17.557 0.886 11.344 1.00 95.25 277 ASP A C 1
ATOM 2249 O O . ASP A 1 277 ? -17.592 1.687 12.270 1.00 95.25 277 ASP A O 1
ATOM 2253 N N . ARG A 1 278 ? -16.969 -0.306 11.498 1.00 96.19 278 ARG A N 1
ATOM 2254 C CA . ARG A 1 278 ? -16.410 -0.746 12.794 1.00 96.19 278 ARG A CA 1
ATOM 2255 C C . ARG A 1 278 ? -14.894 -0.733 12.829 1.00 96.19 278 ARG A C 1
ATOM 2257 O O . ARG A 1 278 ? -14.310 -0.333 13.830 1.00 96.19 278 ARG A O 1
ATOM 2264 N N . PHE A 1 279 ? -14.270 -1.222 11.768 1.00 98.19 279 PHE A N 1
ATOM 2265 C CA . PHE A 1 279 ? -12.822 -1.291 11.638 1.00 98.19 279 PHE A CA 1
ATOM 2266 C C . PHE A 1 279 ? -12.432 -1.510 10.179 1.00 98.19 279 PHE A C 1
ATOM 2268 O O . PHE A 1 279 ? -13.250 -1.960 9.376 1.00 98.19 279 PHE A O 1
ATOM 2275 N N . ILE A 1 280 ? -11.177 -1.232 9.844 1.00 98.69 280 ILE A N 1
ATOM 2276 C CA . ILE A 1 280 ? -10.597 -1.467 8.522 1.00 98.69 280 ILE A CA 1
ATOM 2277 C C . ILE A 1 280 ? -9.344 -2.324 8.692 1.00 98.69 280 ILE A C 1
ATOM 2279 O O . ILE A 1 280 ? -8.534 -2.072 9.582 1.00 98.69 280 ILE A O 1
ATOM 2283 N N . VAL A 1 281 ? -9.194 -3.345 7.852 1.00 98.88 281 VAL A N 1
ATOM 2284 C CA . VAL A 1 281 ? -7.982 -4.165 7.763 1.00 98.88 281 VAL A CA 1
ATOM 2285 C C . VAL A 1 281 ? -7.219 -3.748 6.512 1.00 98.88 281 VAL A C 1
ATOM 2287 O O . VAL A 1 281 ? -7.742 -3.905 5.413 1.00 98.88 281 VAL A O 1
ATOM 2290 N N . PHE A 1 282 ? -6.003 -3.238 6.686 1.00 98.88 282 PHE A N 1
ATOM 2291 C CA . PHE A 1 282 ? -5.030 -2.991 5.621 1.00 98.88 282 PHE A CA 1
ATOM 2292 C C . PHE A 1 282 ? -3.973 -4.088 5.682 1.00 98.88 282 PHE A C 1
ATOM 2294 O O . PHE A 1 282 ? -3.398 -4.314 6.750 1.00 98.88 282 PHE A O 1
ATOM 2301 N N . ALA A 1 283 ? -3.722 -4.781 4.576 1.00 98.81 283 ALA A N 1
ATOM 2302 C CA . ALA A 1 283 ? -2.698 -5.821 4.549 1.00 98.81 283 ALA A CA 1
ATOM 2303 C C . ALA A 1 283 ? -2.119 -6.057 3.152 1.00 98.81 283 ALA A C 1
ATOM 2305 O O . ALA A 1 283 ? -2.806 -5.798 2.157 1.00 98.81 283 ALA A O 1
ATOM 2306 N N . SER A 1 284 ? -0.884 -6.568 3.122 1.00 98.81 284 SER A N 1
ATOM 2307 C CA . SER A 1 284 ? -0.223 -7.079 1.916 1.00 98.81 284 SER A CA 1
ATOM 2308 C C . SER A 1 284 ? -0.874 -8.375 1.431 1.00 98.81 284 SER A C 1
ATOM 2310 O O . SER A 1 284 ? -1.694 -8.985 2.140 1.00 98.81 284 SER A O 1
ATOM 2312 N N . ASP A 1 285 ? -0.548 -8.782 0.205 1.00 97.94 285 ASP A N 1
ATOM 2313 C CA . ASP A 1 285 ? -1.136 -9.960 -0.435 1.00 97.94 285 ASP A CA 1
ATOM 2314 C C . ASP A 1 285 ? -0.866 -11.251 0.367 1.00 97.94 285 ASP A C 1
ATOM 2316 O O . ASP A 1 285 ? -1.736 -12.120 0.452 1.00 97.94 285 ASP A O 1
ATOM 2320 N N . GLY A 1 286 ? 0.237 -11.315 1.120 1.00 97.75 286 GLY A N 1
ATOM 2321 C CA . GLY A 1 286 ? 0.601 -12.441 1.974 1.00 97.75 286 GLY A CA 1
ATOM 2322 C C . GLY A 1 286 ? -0.484 -12.821 2.991 1.00 97.75 286 GLY A C 1
ATOM 2323 O O . GLY A 1 286 ? -0.612 -13.997 3.374 1.00 97.75 286 GLY A O 1
ATOM 2324 N N . LEU A 1 287 ? -1.330 -11.862 3.401 1.00 98.69 287 LEU A N 1
ATOM 2325 C CA . LEU A 1 287 ? -2.544 -12.142 4.173 1.00 98.69 287 LEU A CA 1
ATOM 2326 C C . LEU A 1 287 ? -3.666 -12.688 3.278 1.00 98.69 287 LEU A C 1
ATOM 2328 O O . LEU A 1 287 ? -4.260 -13.728 3.595 1.00 98.69 287 LEU A O 1
ATOM 2332 N N . TRP A 1 288 ? -3.987 -11.963 2.207 1.00 98.38 288 TRP A N 1
ATOM 2333 C CA . TRP A 1 288 ? -5.167 -12.165 1.361 1.00 98.38 288 TRP A CA 1
ATOM 2334 C C . TRP A 1 288 ? -5.094 -13.434 0.510 1.00 98.38 288 TRP A C 1
ATOM 2336 O O . TRP A 1 288 ? -6.115 -14.090 0.297 1.00 98.38 288 TRP A O 1
ATOM 2346 N N . ASP A 1 289 ? -3.889 -13.884 0.173 1.00 96.75 289 ASP A N 1
ATOM 2347 C CA . ASP A 1 289 ? -3.623 -15.188 -0.431 1.00 96.75 289 ASP A CA 1
ATOM 2348 C C . ASP A 1 289 ? -4.103 -16.348 0.441 1.00 96.75 289 ASP A C 1
ATOM 2350 O O . ASP A 1 289 ? -4.412 -17.449 -0.033 1.00 96.75 289 ASP A O 1
ATOM 2354 N N . ASN A 1 290 ? -4.157 -16.135 1.755 1.00 97.94 290 ASN A N 1
ATOM 2355 C CA . ASN A 1 290 ? -4.429 -17.175 2.736 1.00 97.94 290 ASN A CA 1
ATOM 2356 C C . ASN A 1 290 ? -5.786 -17.028 3.419 1.00 97.94 290 ASN A C 1
ATOM 2358 O O . ASN A 1 290 ? -6.299 -18.016 3.951 1.00 97.94 290 ASN A O 1
ATOM 2362 N N . LEU A 1 291 ? -6.393 -15.843 3.397 1.00 98.44 291 LEU A N 1
ATOM 2363 C CA . LEU A 1 291 ? -7.683 -15.575 4.021 1.00 98.44 291 LEU A CA 1
ATOM 2364 C C . LEU A 1 291 ? -8.594 -14.800 3.070 1.00 98.44 291 LEU A C 1
ATOM 2366 O O . LEU A 1 291 ? -8.243 -13.735 2.587 1.00 98.44 291 LEU A O 1
ATOM 2370 N N . SER A 1 292 ? -9.826 -15.283 2.899 1.00 98.44 292 SER A N 1
ATOM 2371 C CA . SER A 1 292 ? -10.888 -14.480 2.284 1.00 98.44 292 SER A CA 1
ATOM 2372 C C . SER A 1 292 ? -11.232 -13.270 3.157 1.00 98.44 292 SER A C 1
ATOM 2374 O O . SER A 1 292 ? -11.236 -13.404 4.387 1.00 98.44 292 SER A O 1
ATOM 2376 N N . ASP A 1 293 ? -11.699 -12.186 2.543 1.00 98.62 293 ASP A N 1
ATOM 2377 C CA . ASP A 1 293 ? -12.132 -10.953 3.213 1.00 98.62 293 ASP A CA 1
ATOM 2378 C C . ASP A 1 293 ? -13.035 -11.215 4.426 1.00 98.62 293 ASP A C 1
ATOM 2380 O O . ASP A 1 293 ? -12.701 -10.865 5.560 1.00 98.62 293 ASP A O 1
ATOM 2384 N N . GLN A 1 294 ? -14.144 -11.940 4.233 1.00 98.50 294 GLN A N 1
ATOM 2385 C CA . GLN A 1 294 ? -15.084 -12.234 5.320 1.00 98.50 294 GLN A CA 1
ATOM 2386 C C . GLN A 1 294 ? -14.448 -13.053 6.446 1.00 98.50 294 GLN A C 1
ATOM 2388 O O . GLN A 1 294 ? -14.798 -12.876 7.610 1.00 98.50 294 GLN A O 1
ATOM 2393 N N . LYS A 1 295 ? -13.486 -13.929 6.137 1.00 98.56 295 LYS A N 1
ATOM 2394 C CA . LYS A 1 295 ? -12.787 -14.711 7.161 1.00 98.56 295 LYS A CA 1
ATOM 2395 C C . LYS A 1 295 ? -11.898 -13.826 8.030 1.00 98.56 295 LYS A C 1
ATOM 2397 O O . LYS A 1 295 ? -11.866 -14.048 9.240 1.00 98.56 295 LYS A O 1
ATOM 2402 N N . ALA A 1 296 ? -11.203 -12.855 7.439 1.00 98.69 296 ALA A N 1
ATOM 2403 C CA . ALA A 1 296 ? -10.399 -11.887 8.179 1.00 98.69 296 ALA A CA 1
ATOM 2404 C C . ALA A 1 296 ? -11.286 -11.016 9.084 1.00 98.69 296 ALA A C 1
ATOM 2406 O O . ALA A 1 296 ? -11.048 -10.947 10.290 1.00 98.69 296 ALA A O 1
ATOM 2407 N N . ILE A 1 297 ? -12.373 -10.456 8.542 1.00 98.56 297 ILE A N 1
ATOM 2408 C CA . ILE A 1 297 ? -13.336 -9.637 9.299 1.00 98.56 297 ILE A CA 1
ATOM 2409 C C . ILE A 1 297 ? -13.991 -10.430 10.440 1.00 98.56 297 ILE A C 1
ATOM 2411 O O . ILE A 1 297 ? -14.101 -9.932 11.560 1.00 98.56 297 ILE A O 1
ATOM 2415 N N . ASP A 1 298 ? -14.348 -11.693 10.207 1.00 98.38 298 ASP A N 1
ATOM 2416 C CA . ASP A 1 298 ? -14.858 -12.593 11.244 1.00 98.38 298 ASP A CA 1
ATOM 2417 C C . ASP A 1 298 ? -13.857 -12.809 12.386 1.00 98.38 298 ASP A C 1
ATOM 2419 O O . ASP A 1 298 ? -14.259 -12.906 13.547 1.00 98.38 298 ASP A O 1
ATOM 2423 N N . ILE A 1 299 ? -12.561 -12.930 12.073 1.00 98.50 299 ILE A N 1
ATOM 2424 C CA . ILE A 1 299 ? -11.510 -13.079 13.086 1.00 98.50 299 ILE A CA 1
ATOM 2425 C C . ILE A 1 299 ? -11.415 -11.802 13.914 1.00 98.50 299 ILE A C 1
ATOM 2427 O O . ILE A 1 299 ? -11.410 -11.906 15.139 1.00 98.50 299 ILE A O 1
ATOM 2431 N N . VAL A 1 300 ? -11.393 -10.630 13.276 1.00 98.44 300 VAL A N 1
ATOM 2432 C CA . VAL A 1 300 ? -11.350 -9.339 13.979 1.00 98.44 300 VAL A CA 1
ATOM 2433 C C . VAL A 1 300 ? -12.557 -9.175 14.901 1.00 98.44 300 VAL A C 1
ATOM 2435 O O . VAL A 1 300 ? -12.389 -8.891 16.081 1.00 98.44 300 VAL A O 1
ATOM 2438 N N . GLN A 1 301 ? -13.764 -9.460 14.412 1.00 96.94 301 GLN A N 1
ATOM 2439 C CA . GLN A 1 301 ? -14.994 -9.284 15.186 1.00 96.94 301 GLN A CA 1
ATOM 2440 C C . GLN A 1 301 ? -15.124 -10.250 16.379 1.00 96.94 301 GLN A C 1
ATOM 2442 O O . GLN A 1 301 ? -15.712 -9.897 17.399 1.00 96.94 301 GLN A O 1
ATOM 2447 N N . LYS A 1 302 ? -14.641 -11.493 16.252 1.00 97.00 302 LYS A N 1
ATOM 2448 C CA . LYS A 1 302 ? -14.859 -12.564 17.251 1.00 97.00 302 LYS A CA 1
ATOM 2449 C C . LYS A 1 302 ? -13.747 -12.673 18.296 1.00 97.00 302 LYS A C 1
ATOM 2451 O O . LYS A 1 302 ? -13.789 -13.583 19.121 1.00 97.00 302 LYS A O 1
ATOM 2456 N N . ASN A 1 303 ? -12.731 -11.815 18.241 1.00 97.44 303 ASN A N 1
ATOM 2457 C CA . ASN A 1 303 ? -11.566 -11.890 19.119 1.00 97.44 303 ASN A CA 1
ATOM 2458 C C . ASN A 1 303 ? -11.303 -10.542 19.805 1.00 97.44 303 ASN A C 1
ATOM 2460 O O . ASN A 1 303 ? -11.753 -9.508 19.318 1.00 97.44 303 ASN A O 1
ATOM 2464 N N . PRO A 1 304 ? -10.561 -10.531 20.928 1.00 96.56 304 PRO A N 1
ATOM 2465 C CA . PRO A 1 304 ? -10.131 -9.288 21.557 1.00 96.56 304 PRO A CA 1
ATOM 2466 C C . PRO A 1 304 ? -9.323 -8.414 20.595 1.00 96.56 304 PRO A C 1
ATOM 2468 O O . PRO A 1 304 ? -8.540 -8.934 19.795 1.00 96.56 304 PRO A O 1
ATOM 2471 N N . ARG A 1 305 ? -9.466 -7.089 20.735 1.00 96.44 305 ARG A N 1
ATOM 2472 C CA . ARG A 1 305 ? -8.711 -6.106 19.945 1.00 96.44 305 ARG A CA 1
ATOM 2473 C C . ARG A 1 305 ? -7.196 -6.249 20.135 1.00 96.44 305 ARG A C 1
ATOM 2475 O O . ARG A 1 305 ? -6.443 -6.156 19.171 1.00 96.44 305 ARG A O 1
ATOM 2482 N N . SER A 1 306 ? -6.768 -6.536 21.366 1.00 95.31 306 SER A N 1
ATOM 2483 C CA . SER A 1 306 ? -5.358 -6.718 21.723 1.00 95.31 306 SER A CA 1
ATOM 2484 C C . SER A 1 306 ? -4.723 -7.887 20.968 1.00 95.31 306 SER A C 1
ATOM 2486 O O . SER A 1 306 ? -5.189 -9.032 21.034 1.00 95.31 306 SER A O 1
ATOM 2488 N N . GLY A 1 307 ? -3.665 -7.573 20.213 1.00 92.88 307 GLY A N 1
ATOM 2489 C CA . GLY A 1 307 ? -2.905 -8.534 19.417 1.00 92.88 307 GLY A CA 1
ATOM 2490 C C . GLY A 1 307 ? -3.663 -9.071 18.198 1.00 92.88 307 GLY A C 1
ATOM 2491 O O . GLY A 1 307 ? -3.354 -10.168 17.715 1.00 92.88 307 GLY A O 1
ATOM 2492 N N . ILE A 1 308 ? -4.682 -8.354 17.700 1.00 98.06 308 ILE A N 1
ATOM 2493 C CA . ILE A 1 308 ? -5.517 -8.851 16.601 1.00 98.06 308 ILE A CA 1
ATOM 2494 C C . ILE A 1 308 ? -4.749 -8.972 15.279 1.00 98.06 308 ILE A C 1
ATOM 2496 O O . ILE A 1 308 ? -4.926 -9.967 14.573 1.00 98.06 308 ILE A O 1
ATOM 2500 N N . ALA A 1 309 ? -3.834 -8.044 14.973 1.00 98.19 309 ALA A N 1
ATOM 2501 C CA . ALA A 1 309 ? -3.018 -8.112 13.758 1.00 98.19 309 ALA A CA 1
ATOM 2502 C C . ALA A 1 309 ? -2.116 -9.359 13.774 1.00 98.19 309 ALA A C 1
ATOM 2504 O O . ALA A 1 309 ? -2.099 -10.157 12.835 1.00 98.19 309 ALA A O 1
ATOM 2505 N N . LYS A 1 310 ? -1.470 -9.628 14.916 1.00 96.56 310 LYS A N 1
ATOM 2506 C CA . LYS A 1 310 ? -0.686 -10.851 15.146 1.00 96.56 310 LYS A CA 1
ATOM 2507 C C . LYS A 1 310 ? -1.529 -12.123 15.010 1.00 96.56 310 LYS A C 1
ATOM 2509 O O . LYS A 1 310 ? -1.040 -13.149 14.530 1.00 96.56 310 LYS A O 1
ATOM 2514 N N . ARG A 1 311 ? -2.799 -12.080 15.420 1.00 97.38 311 ARG A N 1
ATOM 2515 C CA . ARG A 1 311 ? -3.735 -13.205 15.285 1.00 97.38 311 ARG A CA 1
ATOM 2516 C C . ARG A 1 311 ? -4.117 -13.473 13.832 1.00 97.38 311 ARG A C 1
ATOM 2518 O O . ARG A 1 311 ? -4.187 -14.644 13.456 1.00 97.38 311 ARG A O 1
ATOM 2525 N N . LEU A 1 312 ? -4.329 -12.427 13.035 1.00 98.44 312 LEU A N 1
ATOM 2526 C CA . LEU A 1 312 ? -4.564 -12.541 11.594 1.00 98.44 312 LEU A CA 1
ATOM 2527 C C . LEU A 1 312 ? -3.363 -13.183 10.894 1.00 98.44 312 LEU A C 1
ATOM 2529 O O . LEU A 1 312 ? -3.540 -14.197 10.218 1.00 98.44 312 LEU A O 1
ATOM 2533 N N . ILE A 1 313 ? -2.147 -12.701 11.174 1.00 97.38 313 ILE A N 1
ATOM 2534 C CA . ILE A 1 313 ? -0.901 -13.297 10.664 1.00 97.38 313 ILE A CA 1
ATOM 2535 C C . ILE A 1 313 ? -0.804 -14.774 11.044 1.00 97.38 313 ILE A C 1
ATOM 2537 O O . ILE A 1 313 ? -0.639 -15.635 10.181 1.00 97.38 313 ILE A O 1
ATOM 2541 N N . LYS A 1 314 ? -0.964 -15.105 12.333 1.00 95.94 314 LYS A N 1
ATOM 2542 C CA . LYS A 1 314 ? -0.934 -16.503 12.787 1.00 95.94 314 LYS A CA 1
ATOM 2543 C C . LYS A 1 314 ? -1.936 -17.353 12.008 1.00 95.94 314 LYS A C 1
ATOM 2545 O O . LYS A 1 314 ? -1.623 -18.488 11.649 1.00 95.94 314 LYS A O 1
ATOM 2550 N N . LYS A 1 315 ? -3.133 -16.820 11.739 1.00 97.81 315 LYS A N 1
ATOM 2551 C CA . LYS A 1 315 ? -4.157 -17.568 11.020 1.00 97.81 315 LYS A CA 1
ATOM 2552 C C . LYS A 1 315 ? -3.813 -17.777 9.546 1.00 97.81 315 LYS A C 1
ATOM 2554 O O . LYS A 1 315 ? -4.029 -18.882 9.052 1.00 97.81 315 LYS A O 1
ATOM 2559 N N . ALA A 1 316 ? -3.253 -16.773 8.877 1.00 97.56 316 ALA A N 1
ATOM 2560 C CA . ALA A 1 316 ? -2.750 -16.909 7.513 1.00 97.56 316 ALA A CA 1
ATOM 2561 C C . ALA A 1 316 ? -1.646 -17.971 7.430 1.00 97.56 316 ALA A C 1
ATOM 2563 O O . ALA A 1 316 ? -1.736 -18.882 6.610 1.00 97.56 316 ALA A O 1
ATOM 2564 N N . LEU A 1 317 ? -0.690 -17.959 8.365 1.00 95.56 317 LEU A N 1
ATOM 2565 C CA . LEU A 1 317 ? 0.370 -18.967 8.438 1.00 95.56 317 LEU A CA 1
ATOM 2566 C C . LEU A 1 317 ? -0.160 -20.386 8.672 1.00 95.56 317 LEU A C 1
ATOM 2568 O O . LEU A 1 317 ? 0.362 -21.341 8.104 1.00 95.56 317 LEU A O 1
ATOM 2572 N N . GLU A 1 318 ? -1.194 -20.560 9.499 1.00 95.81 318 GLU A N 1
ATOM 2573 C CA . GLU A 1 318 ? -1.852 -21.861 9.673 1.00 95.81 318 GLU A CA 1
ATOM 2574 C C . GLU A 1 318 ? -2.490 -22.370 8.371 1.00 95.81 318 GLU A C 1
ATOM 2576 O O . GLU A 1 318 ? -2.436 -23.571 8.093 1.00 95.81 318 GLU A O 1
ATOM 2581 N N . VAL A 1 319 ? -3.097 -21.481 7.576 1.00 97.06 319 VAL A N 1
ATOM 2582 C CA . VAL A 1 319 ? -3.695 -21.842 6.282 1.00 97.06 319 VAL A CA 1
ATOM 2583 C C . VAL A 1 319 ? -2.611 -22.163 5.255 1.00 97.06 319 VAL A C 1
ATOM 2585 O O . VAL A 1 319 ? -2.673 -23.227 4.637 1.00 97.06 319 VAL A O 1
ATOM 2588 N N . ALA A 1 320 ? -1.592 -21.311 5.137 1.00 95.25 320 ALA A N 1
ATOM 2589 C CA . ALA A 1 320 ? -0.430 -21.516 4.277 1.00 95.25 320 ALA A CA 1
ATOM 2590 C C . ALA A 1 320 ? 0.268 -22.855 4.579 1.00 95.25 320 ALA A C 1
ATOM 2592 O O . ALA A 1 320 ? 0.523 -23.666 3.688 1.00 95.25 320 ALA A O 1
ATOM 2593 N N . ALA A 1 321 ? 0.461 -23.158 5.867 1.00 94.19 321 ALA A N 1
ATOM 2594 C CA . ALA A 1 321 ? 1.000 -24.432 6.326 1.00 94.19 321 ALA A CA 1
ATOM 2595 C C . ALA A 1 321 ? 0.197 -25.628 5.823 1.00 94.19 321 ALA A C 1
ATOM 2597 O O . ALA A 1 321 ? 0.758 -26.600 5.314 1.00 94.19 321 ALA A O 1
ATOM 2598 N N . LYS A 1 322 ? -1.127 -25.545 5.979 1.00 95.19 322 LYS A N 1
ATOM 2599 C CA . LYS A 1 322 ? -2.048 -26.611 5.610 1.00 95.19 322 LYS A CA 1
ATOM 2600 C C . LYS A 1 322 ? -2.061 -26.842 4.099 1.00 95.19 322 LYS A C 1
ATOM 2602 O O . LYS A 1 322 ? -2.072 -28.003 3.699 1.00 95.19 322 LYS A O 1
ATOM 2607 N N . LYS A 1 323 ? -2.013 -25.780 3.281 1.00 93.69 323 LYS A N 1
ATOM 2608 C CA . LYS A 1 323 ? -1.902 -25.881 1.810 1.00 93.69 323 LYS A CA 1
ATOM 2609 C C . LYS A 1 323 ? -0.669 -26.690 1.387 1.00 93.69 323 LYS A C 1
ATOM 2611 O O . LYS A 1 323 ? -0.750 -27.469 0.450 1.00 93.69 323 LYS A O 1
ATOM 2616 N N . GLN A 1 324 ? 0.427 -26.572 2.138 1.00 89.94 324 GLN A N 1
ATOM 2617 C CA . GLN A 1 324 ? 1.681 -27.300 1.908 1.00 89.94 324 GLN A CA 1
ATOM 2618 C C . GLN A 1 324 ? 1.768 -28.655 2.642 1.00 89.94 324 GLN A C 1
ATOM 2620 O O . GLN A 1 324 ? 2.843 -29.246 2.724 1.00 89.94 324 GLN A O 1
ATOM 2625 N N . GLY A 1 325 ? 0.677 -29.141 3.250 1.00 91.31 325 GLY A N 1
ATOM 2626 C CA . GLY A 1 325 ? 0.671 -30.403 4.003 1.00 91.31 325 GLY A CA 1
ATOM 2627 C C . GLY A 1 325 ? 1.524 -30.389 5.283 1.00 91.31 325 GLY A C 1
ATOM 2628 O O . GLY A 1 325 ? 1.905 -31.441 5.796 1.00 91.31 325 GLY A O 1
ATOM 2629 N N . ARG A 1 326 ? 1.849 -29.206 5.820 1.00 89.75 326 ARG A N 1
ATOM 2630 C CA . ARG A 1 326 ? 2.729 -29.017 6.985 1.00 89.75 326 ARG A CA 1
ATOM 2631 C C . ARG A 1 326 ? 1.947 -28.540 8.211 1.00 89.75 326 ARG A C 1
ATOM 2633 O O . ARG A 1 326 ? 0.878 -27.943 8.124 1.00 89.75 326 ARG A O 1
ATOM 2640 N N . LYS A 1 327 ? 2.512 -28.766 9.402 1.00 89.81 327 LYS A N 1
ATOM 2641 C CA . LYS A 1 327 ? 2.005 -28.186 10.660 1.00 89.81 327 LYS A CA 1
ATOM 2642 C C . LYS A 1 327 ? 2.589 -26.786 10.860 1.00 89.81 327 LYS A C 1
ATOM 2644 O O . LYS A 1 327 ? 3.785 -26.599 10.658 1.00 89.81 327 LYS A O 1
ATOM 2649 N N . TYR A 1 328 ? 1.799 -25.851 11.394 1.00 87.50 328 TYR A N 1
ATOM 2650 C CA . TYR A 1 328 ? 2.249 -24.491 11.747 1.00 87.50 328 TYR A CA 1
ATOM 2651 C C . TYR A 1 328 ? 3.560 -24.476 12.561 1.00 87.50 328 TYR A C 1
ATOM 2653 O O . TYR A 1 328 ? 4.500 -23.758 12.234 1.00 87.50 328 TYR A O 1
ATOM 2661 N N . LYS A 1 329 ? 3.678 -25.351 13.574 1.00 86.69 329 LYS A N 1
ATOM 2662 C CA . LYS A 1 329 ? 4.895 -25.475 14.402 1.00 86.69 329 LYS A CA 1
ATOM 2663 C C . LYS A 1 329 ? 6.157 -25.852 13.611 1.00 86.69 329 LYS A C 1
ATOM 2665 O O . LYS A 1 329 ? 7.248 -25.573 14.089 1.00 86.69 329 LYS A O 1
ATOM 2670 N N . ALA A 1 330 ? 6.024 -26.518 12.463 1.00 85.62 330 ALA A N 1
ATOM 2671 C CA . ALA A 1 330 ? 7.165 -26.923 11.643 1.00 85.62 330 ALA A CA 1
ATOM 2672 C C . ALA A 1 330 ? 7.724 -25.743 10.840 1.00 85.62 330 ALA A C 1
ATOM 2674 O O . ALA A 1 330 ? 8.934 -25.563 10.794 1.00 85.62 330 ALA A O 1
ATOM 2675 N N . ILE A 1 331 ? 6.847 -24.905 10.285 1.00 83.56 331 ILE A N 1
ATOM 2676 C CA . ILE A 1 331 ? 7.246 -23.718 9.508 1.00 83.56 331 ILE A CA 1
ATOM 2677 C C . ILE A 1 331 ? 7.930 -22.698 10.401 1.00 83.56 331 ILE A C 1
ATOM 2679 O O . ILE A 1 331 ? 8.875 -22.048 9.975 1.00 83.56 331 ILE A O 1
ATOM 2683 N N . ARG A 1 332 ? 7.545 -22.653 11.683 1.00 79.19 332 ARG A N 1
ATOM 2684 C CA . ARG A 1 332 ? 8.218 -21.796 12.656 1.00 79.19 332 ARG A CA 1
ATOM 2685 C C . ARG A 1 332 ? 9.701 -22.120 12.886 1.00 79.19 332 ARG A C 1
ATOM 2687 O O . ARG A 1 332 ? 10.408 -21.350 13.522 1.00 79.19 332 ARG A O 1
ATOM 2694 N N . LYS A 1 333 ? 10.163 -23.285 12.444 1.00 81.62 333 LYS A N 1
ATOM 2695 C CA . LYS A 1 333 ? 11.569 -23.682 12.565 1.00 81.62 333 LYS A CA 1
ATOM 2696 C C . LYS A 1 333 ? 12.361 -23.399 11.295 1.00 81.62 333 LYS A C 1
ATOM 2698 O O . LYS A 1 333 ? 13.539 -23.726 11.246 1.00 81.62 333 LYS A O 1
ATOM 2703 N N . PHE A 1 334 ? 11.718 -22.878 10.252 1.00 82.12 334 PHE A N 1
ATOM 2704 C CA . PHE A 1 334 ? 12.413 -22.556 9.018 1.00 82.12 334 PHE A CA 1
ATOM 2705 C C . PHE A 1 334 ? 13.208 -21.271 9.205 1.00 82.12 334 PHE A C 1
ATOM 2707 O O . PHE A 1 334 ? 12.718 -20.296 9.784 1.00 82.12 334 PHE A O 1
ATOM 2714 N N . GLU A 1 335 ? 14.422 -21.286 8.676 1.00 76.56 335 GLU A N 1
ATOM 2715 C CA . GLU A 1 335 ? 15.253 -20.100 8.512 1.00 76.56 335 GLU A CA 1
ATOM 2716 C C . GLU A 1 335 ? 14.589 -19.111 7.540 1.00 76.56 335 GLU A C 1
ATOM 2718 O O . GLU A 1 335 ? 13.731 -19.486 6.725 1.00 76.56 335 GLU A O 1
ATOM 2723 N N . MET A 1 336 ? 14.981 -17.839 7.633 1.00 71.06 336 MET A N 1
ATOM 2724 C CA . MET A 1 336 ? 14.559 -16.793 6.694 1.00 71.06 336 MET A CA 1
ATOM 2725 C C . MET A 1 336 ? 14.909 -17.196 5.249 1.00 71.06 336 MET A C 1
ATOM 2727 O O . MET A 1 336 ? 15.869 -17.926 5.010 1.00 71.06 336 MET A O 1
ATOM 2731 N N . GLY A 1 337 ? 14.091 -16.796 4.274 1.00 74.62 337 GLY A N 1
ATOM 2732 C CA . GLY A 1 337 ? 14.210 -17.229 2.877 1.00 74.62 337 GLY A CA 1
ATOM 2733 C C . GLY A 1 337 ? 13.581 -18.600 2.610 1.00 74.62 337 GLY A C 1
ATOM 2734 O O . GLY A 1 337 ? 12.751 -18.729 1.716 1.00 74.62 337 GLY A O 1
ATOM 2735 N N . ARG A 1 338 ? 13.848 -19.629 3.432 1.00 83.56 338 ARG A N 1
ATOM 2736 C CA . ARG A 1 338 ? 13.171 -20.940 3.280 1.00 83.56 338 ARG A CA 1
ATOM 2737 C C . ARG A 1 338 ? 11.675 -20.864 3.577 1.00 83.56 338 ARG A C 1
ATOM 2739 O O . ARG A 1 338 ? 10.896 -21.636 3.014 1.00 83.56 338 ARG A O 1
ATOM 2746 N N . ARG A 1 339 ? 11.262 -19.931 4.438 1.00 85.81 339 ARG A N 1
ATOM 2747 C CA . ARG A 1 339 ? 9.849 -19.633 4.731 1.00 85.81 339 ARG A CA 1
ATOM 2748 C C . ARG A 1 339 ? 9.060 -19.193 3.500 1.00 85.81 339 ARG A C 1
ATOM 2750 O O . ARG A 1 339 ? 7.886 -19.548 3.414 1.00 85.81 339 ARG A O 1
ATOM 2757 N N . ARG A 1 340 ? 9.719 -18.541 2.532 1.00 89.81 340 ARG A N 1
ATOM 2758 C CA . ARG A 1 340 ? 9.115 -18.088 1.269 1.00 89.81 340 ARG A CA 1
ATOM 2759 C C . ARG A 1 340 ? 8.478 -19.218 0.458 1.00 89.81 340 ARG A C 1
ATOM 2761 O O . ARG A 1 340 ? 7.528 -18.997 -0.276 1.00 89.81 340 ARG A O 1
ATOM 2768 N N . THR A 1 341 ? 8.929 -20.460 0.659 1.00 88.88 341 THR A N 1
ATOM 2769 C CA . THR A 1 341 ? 8.309 -21.657 0.051 1.00 88.88 341 THR A CA 1
ATOM 2770 C C . THR A 1 341 ? 6.911 -21.978 0.592 1.00 88.88 341 THR A C 1
ATOM 2772 O O . THR A 1 341 ? 6.231 -22.859 0.068 1.00 88.88 341 THR A O 1
ATOM 2775 N N . VAL A 1 342 ? 6.490 -21.318 1.674 1.00 90.69 342 VAL A N 1
ATOM 2776 C CA . VAL A 1 342 ? 5.226 -21.588 2.364 1.00 90.69 342 VAL A CA 1
ATOM 2777 C C . VAL A 1 342 ? 4.325 -20.364 2.409 1.00 90.69 342 VAL A C 1
ATOM 2779 O O . VAL A 1 342 ? 3.126 -20.515 2.199 1.00 90.69 342 VAL A O 1
ATOM 2782 N N . HIS A 1 343 ? 4.870 -19.190 2.718 1.00 92.50 343 HIS A N 1
ATOM 2783 C CA . HIS A 1 343 ? 4.119 -17.940 2.816 1.00 92.50 343 HIS A CA 1
ATOM 2784 C C . HIS A 1 343 ? 4.967 -16.760 2.334 1.00 92.50 343 HIS A C 1
ATOM 2786 O O . HIS A 1 343 ? 6.189 -16.881 2.277 1.00 92.50 343 HIS A O 1
ATOM 2792 N N . ASP A 1 344 ? 4.324 -15.640 2.015 1.00 94.88 344 ASP A N 1
ATOM 2793 C CA . ASP A 1 344 ? 5.001 -14.369 1.736 1.00 94.88 344 ASP A CA 1
ATOM 2794 C C . ASP A 1 344 ? 5.332 -13.590 3.015 1.00 94.88 344 ASP A C 1
ATOM 2796 O O . ASP A 1 344 ? 4.919 -13.991 4.111 1.00 94.88 344 ASP A O 1
ATOM 2800 N N . ASP A 1 345 ? 6.070 -12.488 2.894 1.00 96.25 345 ASP A N 1
ATOM 2801 C CA . ASP A 1 345 ? 6.043 -11.437 3.906 1.00 96.25 345 ASP A CA 1
ATOM 2802 C C . ASP A 1 345 ? 4.575 -11.039 4.167 1.00 96.25 345 ASP A C 1
ATOM 2804 O O . ASP A 1 345 ? 3.725 -11.087 3.281 1.00 96.25 345 ASP A O 1
ATOM 2808 N N . ILE A 1 346 ? 4.223 -10.776 5.427 1.00 97.88 346 ILE A N 1
ATOM 2809 C CA . ILE A 1 346 ? 2.845 -10.396 5.764 1.00 97.88 346 ILE A CA 1
ATOM 2810 C C . ILE A 1 346 ? 2.871 -9.179 6.664 1.00 97.88 346 ILE A C 1
ATOM 2812 O O . ILE A 1 346 ? 3.343 -9.253 7.802 1.00 97.88 346 ILE A O 1
ATOM 2816 N N . THR A 1 347 ? 2.247 -8.113 6.189 1.00 98.56 347 THR A N 1
ATOM 2817 C CA . THR A 1 347 ? 1.967 -6.887 6.922 1.00 98.56 347 THR A CA 1
ATOM 2818 C C . THR A 1 347 ? 0.473 -6.775 7.177 1.00 98.56 347 THR A C 1
ATOM 2820 O O . THR A 1 347 ? -0.333 -6.958 6.269 1.00 98.56 347 THR A O 1
ATOM 2823 N N . VAL A 1 348 ? 0.079 -6.455 8.413 1.00 98.81 348 VAL A N 1
ATOM 2824 C CA . VAL A 1 348 ? -1.325 -6.241 8.786 1.00 98.81 348 VAL A CA 1
ATOM 2825 C C . VAL A 1 348 ? -1.458 -5.054 9.730 1.00 98.81 348 VAL A C 1
ATOM 2827 O O . VAL A 1 348 ? -0.882 -5.060 10.819 1.00 98.81 348 VAL A O 1
ATOM 2830 N N . VAL A 1 349 ? -2.308 -4.097 9.364 1.00 98.75 349 VAL A N 1
ATOM 2831 C CA . VAL A 1 349 ? -2.784 -3.015 10.233 1.00 98.75 349 VAL A CA 1
ATOM 2832 C C . VAL A 1 349 ? -4.302 -3.123 10.360 1.00 98.75 349 VAL A C 1
ATOM 2834 O O . VAL A 1 349 ? -5.025 -3.101 9.366 1.00 98.75 349 VAL A O 1
ATOM 2837 N N . VAL A 1 350 ? -4.801 -3.241 11.590 1.00 98.69 350 VAL A N 1
ATOM 2838 C CA . VAL A 1 350 ? -6.237 -3.215 11.899 1.00 98.69 350 VAL A CA 1
ATOM 2839 C C . VAL A 1 350 ? -6.551 -1.907 12.605 1.00 98.69 350 VAL A C 1
ATOM 2841 O O . VAL A 1 350 ? -6.073 -1.693 13.714 1.00 98.69 350 VAL A O 1
ATOM 2844 N N . LEU A 1 351 ? -7.358 -1.062 11.970 1.00 97.62 351 LEU A N 1
ATOM 2845 C CA . LEU A 1 351 ? -7.749 0.261 12.448 1.00 97.62 351 LEU A CA 1
ATOM 2846 C C . LEU A 1 351 ? -9.199 0.226 12.944 1.00 97.62 351 LEU A C 1
ATOM 2848 O O . LEU A 1 351 ? -10.104 0.020 12.137 1.00 97.62 351 LEU A O 1
ATOM 2852 N N . TYR A 1 352 ? -9.441 0.399 14.242 1.00 97.00 352 TYR A N 1
ATOM 2853 C CA . TYR A 1 352 ? -10.790 0.445 14.814 1.00 97.00 352 TYR A CA 1
ATOM 2854 C C . TYR A 1 352 ? -11.385 1.850 14.725 1.00 97.00 352 TYR A C 1
ATOM 2856 O O . TYR A 1 352 ? -10.696 2.842 14.910 1.00 97.00 352 TYR A O 1
ATOM 2864 N N . ILE A 1 353 ? -12.688 1.936 14.462 1.00 94.00 353 ILE A N 1
ATOM 2865 C CA . ILE A 1 353 ? -13.418 3.202 14.373 1.00 94.00 353 ILE A CA 1
ATOM 2866 C C . ILE A 1 353 ? -14.387 3.278 15.553 1.00 94.00 353 ILE A C 1
ATOM 2868 O O . ILE A 1 353 ? -15.476 2.695 15.547 1.00 94.00 353 ILE A O 1
ATOM 2872 N N . ASP A 1 354 ? -13.984 4.015 16.579 1.00 89.69 354 ASP A N 1
ATOM 2873 C CA . ASP A 1 354 ? -14.764 4.248 17.784 1.00 89.69 354 ASP A CA 1
ATOM 2874 C C . ASP A 1 354 ? -15.580 5.537 17.639 1.00 89.69 354 ASP A C 1
ATOM 2876 O O . ASP A 1 354 ? -15.157 6.624 18.021 1.00 89.69 354 ASP A O 1
ATOM 2880 N N . HIS A 1 355 ? -16.805 5.416 17.118 1.00 81.44 355 HIS A N 1
ATOM 2881 C CA . HIS A 1 355 ? -17.708 6.548 16.824 1.00 81.44 355 HIS A CA 1
ATOM 2882 C C . HIS A 1 355 ? -17.968 7.514 17.988 1.00 81.44 355 HIS A C 1
ATOM 2884 O O . HIS A 1 355 ? -18.283 8.679 17.765 1.00 81.44 355 HIS A O 1
ATOM 2890 N N . HIS A 1 356 ? -17.819 7.062 19.235 1.00 72.62 356 HIS A N 1
ATOM 2891 C CA . HIS A 1 356 ? -17.909 7.937 20.408 1.00 72.62 356 HIS A CA 1
ATOM 2892 C C . HIS A 1 356 ? -16.721 8.918 20.505 1.00 72.62 356 HIS A C 1
ATOM 2894 O O . HIS A 1 356 ? -16.901 10.043 20.970 1.00 72.62 356 HIS A O 1
ATOM 2900 N N . LEU A 1 357 ? -15.532 8.504 20.048 1.00 65.50 357 LEU A N 1
ATOM 2901 C CA . LEU A 1 357 ? -14.332 9.339 19.956 1.00 65.50 357 LEU A CA 1
ATOM 2902 C C . LEU A 1 357 ? -14.367 10.216 18.705 1.00 65.50 357 LEU A C 1
ATOM 2904 O O . LEU A 1 357 ? -13.941 11.356 18.755 1.00 65.50 357 LEU A O 1
ATOM 2908 N N . VAL A 1 358 ? -15.000 9.763 17.621 1.00 56.34 358 VAL A N 1
ATOM 2909 C CA . VAL A 1 358 ? -15.236 10.598 16.426 1.00 56.34 358 VAL A CA 1
ATOM 2910 C C . VAL A 1 358 ? -16.011 11.893 16.762 1.00 56.34 358 VAL A C 1
ATOM 2912 O O . VAL A 1 358 ? -15.897 12.890 16.050 1.00 56.34 358 VAL A O 1
ATOM 2915 N N . ALA A 1 359 ? -16.789 11.903 17.852 1.00 49.22 359 ALA A N 1
ATOM 2916 C CA . ALA A 1 359 ? -17.563 13.058 18.315 1.00 49.22 359 ALA A CA 1
ATOM 2917 C C . ALA A 1 359 ? -16.820 13.986 19.299 1.00 49.22 359 ALA A C 1
ATOM 2919 O O . ALA A 1 359 ? -17.313 15.076 19.590 1.00 49.22 359 ALA A O 1
ATOM 2920 N N . ARG A 1 360 ? -15.665 13.577 19.838 1.00 52.03 360 ARG A N 1
ATOM 2921 C CA . ARG A 1 360 ? -14.870 14.357 20.797 1.00 52.03 360 ARG A CA 1
ATOM 2922 C C . ARG A 1 360 ? -13.446 14.428 20.267 1.00 52.03 360 ARG A C 1
ATOM 2924 O O . ARG A 1 360 ? -12.808 13.393 20.191 1.00 52.03 360 ARG A O 1
ATOM 2931 N N . SER A 1 361 ? -12.943 15.617 19.937 1.00 49.59 361 SER A N 1
ATOM 2932 C CA . SER A 1 361 ? -11.538 15.808 19.537 1.00 49.59 361 SER A CA 1
ATOM 2933 C C . SER A 1 361 ? -10.618 15.336 20.672 1.00 49.59 361 SER A C 1
ATOM 2935 O O . SER A 1 361 ? -10.313 16.099 21.588 1.00 49.59 361 SER A O 1
ATOM 2937 N N . ALA A 1 362 ? -10.252 14.056 20.675 1.00 52.91 362 ALA A N 1
ATOM 2938 C CA . ALA A 1 362 ? -9.383 13.479 21.682 1.00 52.91 362 ALA A CA 1
ATOM 2939 C C . ALA A 1 362 ? -7.964 13.984 21.416 1.00 52.91 362 ALA A C 1
ATOM 2941 O O . ALA A 1 362 ? -7.489 13.949 20.284 1.00 52.91 362 ALA A O 1
ATOM 2942 N N . LEU A 1 363 ? -7.289 14.475 22.454 1.00 63.66 363 LEU A N 1
ATOM 2943 C CA . LEU A 1 363 ? -5.866 14.796 22.374 1.00 63.66 363 LEU A CA 1
ATOM 2944 C C . LEU A 1 363 ? -5.103 13.473 22.255 1.00 63.66 363 LEU A C 1
ATOM 2946 O O . LEU A 1 363 ? -4.892 12.784 23.252 1.00 63.66 363 LEU A O 1
ATOM 2950 N N . VAL A 1 364 ? -4.750 13.097 21.029 1.00 72.50 364 VAL A N 1
ATOM 2951 C CA . VAL A 1 364 ? -3.904 11.936 20.744 1.00 72.50 364 VAL A CA 1
ATOM 2952 C C . VAL A 1 364 ? -2.490 12.432 20.477 1.00 72.50 364 VAL A C 1
ATOM 2954 O O . VAL A 1 364 ? -2.293 13.405 19.752 1.00 72.50 364 VAL A O 1
ATOM 2957 N N . THR A 1 365 ? -1.501 11.774 21.077 1.00 80.50 365 THR A N 1
ATOM 2958 C CA . THR A 1 365 ? -0.091 12.070 20.817 1.00 80.50 365 THR A CA 1
ATOM 2959 C C . THR A 1 365 ? 0.231 11.800 19.354 1.00 80.50 365 THR A C 1
ATOM 2961 O O . THR A 1 365 ? -0.091 10.736 18.827 1.00 80.50 365 THR A O 1
ATOM 2964 N N . GLU A 1 366 ? 0.904 12.746 18.709 1.00 86.12 366 GLU A N 1
ATOM 2965 C CA . GLU A 1 366 ? 1.288 12.603 17.309 1.00 86.12 366 GLU A CA 1
ATOM 2966 C C . GLU A 1 366 ? 2.494 11.693 17.177 1.00 86.12 366 GLU A C 1
ATOM 2968 O O . GLU A 1 366 ? 3.594 12.020 17.626 1.00 86.12 366 GLU A O 1
ATOM 2973 N N . VAL A 1 367 ? 2.281 10.533 16.568 1.00 90.88 367 VAL A N 1
ATOM 2974 C CA . VAL A 1 367 ? 3.271 9.462 16.532 1.00 90.88 367 VAL A CA 1
ATOM 2975 C C . VAL A 1 367 ? 3.377 8.903 15.124 1.00 90.88 367 VAL A C 1
ATOM 2977 O O . VAL A 1 367 ? 2.375 8.560 14.502 1.00 90.88 367 VAL A O 1
ATOM 2980 N N . SER A 1 368 ? 4.611 8.794 14.646 1.00 94.00 368 SER A N 1
ATOM 2981 C CA . SER A 1 368 ? 5.002 7.968 13.513 1.00 94.00 368 SER A CA 1
ATOM 2982 C C . SER A 1 368 ? 5.449 6.614 14.047 1.00 94.00 368 SER A C 1
ATOM 2984 O O . SER A 1 368 ? 6.376 6.524 14.859 1.00 94.00 368 SER A O 1
ATOM 2986 N N . MET A 1 369 ? 4.780 5.554 13.613 1.00 94.31 369 MET A N 1
ATOM 2987 C CA . MET A 1 369 ? 5.130 4.180 13.936 1.00 94.31 369 MET A CA 1
ATOM 2988 C C . MET A 1 369 ? 5.468 3.430 12.656 1.00 94.31 369 MET A C 1
ATOM 2990 O O . MET A 1 369 ? 4.599 3.168 11.828 1.00 94.31 369 MET A O 1
ATOM 2994 N N . LYS A 1 370 ? 6.731 3.031 12.519 1.00 94.00 370 LYS A N 1
ATOM 2995 C CA . LYS A 1 370 ? 7.227 2.194 11.424 1.00 94.00 370 LYS A CA 1
ATOM 2996 C C . LYS A 1 370 ? 7.595 0.827 11.987 1.00 94.00 370 LYS A C 1
ATOM 2998 O O . LYS A 1 370 ? 8.193 0.742 13.060 1.00 94.00 370 LYS A O 1
ATOM 3003 N N . ALA A 1 371 ? 7.245 -0.249 11.283 1.00 88.31 371 ALA A N 1
ATOM 3004 C CA . ALA A 1 371 ? 7.613 -1.587 11.736 1.00 88.31 371 ALA A CA 1
ATOM 3005 C C . ALA A 1 371 ? 9.140 -1.695 11.908 1.00 88.31 371 ALA A C 1
ATOM 3007 O O . ALA A 1 371 ? 9.896 -1.239 11.048 1.00 88.31 371 ALA A O 1
ATOM 3008 N N . PHE A 1 372 ? 9.577 -2.315 13.010 1.00 84.19 372 PHE A N 1
ATOM 3009 C CA . PHE A 1 372 ? 10.992 -2.509 13.367 1.00 84.19 372 PHE A CA 1
ATOM 3010 C C . PHE A 1 372 ? 11.813 -1.234 13.634 1.00 84.19 372 PHE A C 1
ATOM 3012 O O . PHE A 1 372 ? 13.044 -1.298 13.681 1.00 84.19 372 PHE A O 1
ATOM 3019 N N . GLU A 1 373 ? 11.164 -0.089 13.830 1.00 85.81 373 GLU A N 1
ATOM 3020 C CA . GLU A 1 373 ? 11.818 1.161 14.220 1.00 85.81 373 GLU A CA 1
ATOM 3021 C C . GLU A 1 373 ? 11.180 1.721 15.496 1.00 85.81 373 GLU A C 1
ATOM 3023 O O . GLU A 1 373 ? 10.037 1.398 15.833 1.00 85.81 373 GLU A O 1
ATOM 3028 N N . ASP A 1 374 ? 11.937 2.540 16.228 1.00 79.62 374 ASP A N 1
ATOM 3029 C CA . ASP A 1 374 ? 11.390 3.267 17.371 1.00 79.62 374 ASP A CA 1
ATOM 3030 C C . ASP A 1 374 ? 10.389 4.316 16.878 1.00 79.62 374 ASP A C 1
ATOM 3032 O O . ASP A 1 374 ? 10.591 4.956 15.844 1.00 79.62 374 ASP A O 1
ATOM 3036 N N . SER A 1 375 ? 9.311 4.506 17.635 1.00 83.50 375 SER A N 1
ATOM 3037 C CA . SER A 1 375 ? 8.309 5.519 17.324 1.00 83.50 375 SER A CA 1
ATOM 3038 C C . SER A 1 375 ? 8.910 6.925 17.389 1.00 83.50 375 SER A C 1
ATOM 3040 O O . SER A 1 375 ? 9.588 7.259 18.366 1.00 83.50 375 SER A O 1
ATOM 3042 N N . THR A 1 376 ? 8.600 7.767 16.408 1.00 88.69 376 THR A N 1
ATOM 3043 C CA . THR A 1 376 ? 9.005 9.181 16.377 1.00 88.69 376 THR A CA 1
ATOM 3044 C C . THR A 1 376 ? 7.784 10.094 16.356 1.00 88.69 376 THR A C 1
ATOM 3046 O O . THR A 1 376 ? 6.648 9.633 16.353 1.00 88.69 376 THR A O 1
ATOM 3049 N N . GLU A 1 377 ? 7.994 11.404 16.349 1.00 86.38 377 GLU A N 1
ATOM 3050 C CA . GLU A 1 377 ? 6.907 12.370 16.181 1.00 86.38 377 GLU A CA 1
ATOM 3051 C C . GLU A 1 377 ? 6.399 12.364 14.727 1.00 86.38 377 GLU A C 1
ATOM 3053 O O . GLU A 1 377 ? 7.207 12.297 13.795 1.00 86.38 377 GLU A O 1
ATOM 3058 N N . SER A 1 378 ? 5.079 12.427 14.522 1.00 88.56 378 SER A N 1
ATOM 3059 C CA . SER A 1 378 ? 4.493 12.441 13.173 1.00 88.56 378 SER A CA 1
ATOM 3060 C C . SER A 1 378 ? 4.611 13.810 12.501 1.00 88.56 378 SER A C 1
ATOM 3062 O O . SER A 1 378 ? 4.473 14.855 13.139 1.00 88.56 378 SER A O 1
ATOM 3064 N N . GLN A 1 379 ? 4.781 13.816 11.175 1.00 84.00 379 GLN A N 1
ATOM 3065 C CA . GLN A 1 379 ? 4.739 15.047 10.376 1.00 84.00 379 GLN A CA 1
ATOM 3066 C C . GLN A 1 379 ? 3.328 15.620 10.198 1.00 84.00 379 GLN A C 1
ATOM 3068 O O . GLN A 1 379 ? 3.193 16.741 9.705 1.00 84.00 379 GLN A O 1
ATOM 3073 N N . PHE A 1 380 ? 2.281 14.929 10.665 1.00 83.56 380 PHE A N 1
ATOM 3074 C CA . PHE A 1 380 ? 0.947 15.527 10.771 1.00 83.56 380 PHE A CA 1
ATOM 3075 C C . PHE A 1 380 ? 0.941 16.844 11.559 1.00 83.56 380 PHE A C 1
ATOM 3077 O O . PHE A 1 380 ? 0.108 17.708 11.278 1.00 83.56 380 PHE A O 1
ATOM 3084 N N . LYS A 1 381 ? 1.943 17.057 12.426 1.00 72.25 381 LYS A N 1
ATOM 3085 C CA . LYS A 1 381 ? 2.164 18.314 13.144 1.00 72.25 381 LYS A CA 1
ATOM 3086 C C . LYS A 1 381 ? 2.235 19.568 12.280 1.00 72.25 381 LYS A C 1
ATOM 3088 O O . LYS A 1 381 ? 2.012 20.679 12.754 1.00 72.25 381 LYS A O 1
ATOM 3093 N N . TYR A 1 382 ? 2.565 19.398 11.006 1.00 68.56 382 TYR A N 1
ATOM 3094 C CA . TYR A 1 382 ? 2.755 20.495 10.072 1.00 68.56 382 TYR A CA 1
ATOM 3095 C C . TYR A 1 382 ? 1.501 20.873 9.279 1.00 68.56 382 TYR A C 1
ATOM 3097 O O . TYR A 1 382 ? 1.523 21.885 8.580 1.00 68.56 382 TYR A O 1
ATOM 3105 N N . ILE A 1 383 ? 0.420 20.096 9.394 1.00 70.12 383 ILE A N 1
ATOM 3106 C CA . ILE A 1 383 ? -0.877 20.396 8.767 1.00 70.12 383 ILE A CA 1
ATOM 3107 C C . ILE A 1 383 ? -1.963 20.720 9.802 1.00 70.12 383 ILE A C 1
ATOM 3109 O O . ILE A 1 383 ? -3.159 20.589 9.545 1.00 70.12 383 ILE A O 1
ATOM 3113 N N . HIS A 1 384 ? -1.539 21.196 10.979 1.00 57.16 384 HIS A N 1
ATOM 3114 C CA . HIS A 1 384 ? -2.430 21.620 12.054 1.00 57.16 384 HIS A CA 1
ATOM 3115 C C . HIS A 1 384 ? -3.216 22.881 11.733 1.00 57.16 384 HIS A C 1
ATOM 3117 O O . HIS A 1 384 ? -2.658 23.940 11.445 1.00 57.16 384 HIS A O 1
ATOM 3123 N N . GLY A 1 385 ? -4.529 22.773 11.927 1.00 50.47 385 GLY A N 1
ATOM 3124 C CA . GLY A 1 385 ? -5.387 23.924 12.183 1.00 50.47 385 GLY A CA 1
ATOM 3125 C C . GLY A 1 385 ? -6.637 24.014 11.319 1.00 50.47 385 GLY A C 1
ATOM 3126 O O . GLY A 1 385 ? -7.314 25.027 11.405 1.00 50.47 385 GLY A O 1
ATOM 3127 N N . GLY A 1 386 ? -6.943 23.015 10.492 1.00 52.03 386 GLY A N 1
ATOM 3128 C CA . GLY A 1 386 ? -8.146 23.017 9.665 1.00 52.03 386 GLY A CA 1
ATOM 3129 C C . GLY A 1 386 ? -9.391 22.488 10.398 1.00 52.03 386 GLY A C 1
ATOM 3130 O O . GLY A 1 386 ? -9.405 21.304 10.724 1.00 52.03 386 GLY A O 1
ATOM 3131 N N . ALA A 1 387 ? -10.454 23.271 10.620 1.00 52.97 387 ALA A N 1
ATOM 3132 C CA . ALA A 1 387 ? -11.761 22.726 11.025 1.00 52.97 387 ALA A CA 1
ATOM 3133 C C . ALA A 1 387 ? -12.626 22.556 9.787 1.00 52.97 387 ALA A C 1
ATOM 3135 O O . ALA A 1 387 ? -12.783 23.492 9.010 1.00 52.97 387 ALA A O 1
ATOM 3136 N N . SER A 1 388 ? -13.228 21.380 9.613 1.00 49.28 388 SER A N 1
ATOM 3137 C CA . SER A 1 388 ? -14.209 21.176 8.551 1.00 49.28 388 SER A CA 1
ATOM 3138 C C . SER A 1 388 ? -15.477 20.511 9.067 1.00 49.28 388 SER A C 1
ATOM 3140 O O . SER A 1 388 ? -15.422 19.543 9.828 1.00 49.28 388 SER A O 1
ATOM 3142 N N . THR A 1 389 ? -16.630 21.049 8.676 1.00 52.66 389 THR A N 1
ATOM 3143 C CA . THR A 1 389 ? -17.949 20.509 9.030 1.00 52.66 389 THR A CA 1
ATOM 3144 C C . THR A 1 389 ? -18.846 20.404 7.797 1.00 52.66 389 THR A C 1
ATOM 3146 O O . THR A 1 389 ? -18.698 21.146 6.825 1.00 52.66 389 THR A O 1
ATOM 3149 N N . SER A 1 390 ? -19.788 19.459 7.823 1.00 50.00 390 SER A N 1
ATOM 3150 C CA . SER A 1 390 ? -20.838 19.311 6.813 1.00 50.00 390 SER A CA 1
ATOM 3151 C C . SER A 1 390 ? -22.214 19.211 7.482 1.00 50.00 390 SER A C 1
ATOM 3153 O O . SER A 1 390 ? -22.333 18.709 8.604 1.00 50.00 390 SER A O 1
ATOM 3155 N N . GLY A 1 391 ? -23.259 19.718 6.821 1.00 59.28 391 GLY A N 1
ATOM 3156 C CA . GLY A 1 391 ? -24.636 19.729 7.328 1.00 59.28 391 GLY A CA 1
ATOM 3157 C C . GLY A 1 391 ? -25.031 21.058 7.984 1.00 59.28 391 GLY A C 1
ATOM 3158 O O . GLY A 1 391 ? -24.823 22.127 7.414 1.00 59.28 391 GLY A O 1
ATOM 3159 N N . THR A 1 392 ? -25.663 21.010 9.159 1.00 62.53 392 THR A N 1
ATOM 3160 C CA . THR A 1 392 ? -26.139 22.212 9.877 1.00 62.53 392 THR A CA 1
ATOM 3161 C C . THR A 1 392 ? -25.106 22.818 10.832 1.00 62.53 392 THR A C 1
ATOM 3163 O O . THR A 1 392 ? -25.297 23.937 11.299 1.00 62.53 392 THR A O 1
ATOM 3166 N N . GLY A 1 393 ? -24.016 22.105 11.133 1.00 57.75 393 GLY A N 1
ATOM 3167 C CA . GLY A 1 393 ? -22.953 22.580 12.023 1.00 57.75 393 GLY A CA 1
ATOM 3168 C C . GLY A 1 393 ? -21.939 23.474 11.307 1.00 57.75 393 GLY A C 1
ATOM 3169 O O . GLY A 1 393 ? -21.499 23.136 10.210 1.00 57.75 393 GLY A O 1
ATOM 3170 N N . GLY A 1 394 ? -21.550 24.592 11.927 1.00 72.88 394 GLY A N 1
ATOM 3171 C CA . GLY A 1 394 ? -20.475 25.469 11.442 1.00 72.88 394 GLY A CA 1
ATOM 3172 C C . GLY A 1 394 ? -19.079 25.021 11.886 1.00 72.88 394 GLY A C 1
ATOM 3173 O O . GLY A 1 394 ? -18.952 24.281 12.863 1.00 72.88 394 GLY A O 1
ATOM 3174 N N . ALA A 1 395 ? -18.044 25.480 11.184 1.00 71.12 395 ALA A N 1
ATOM 3175 C CA . ALA A 1 395 ? -16.641 25.236 11.516 1.00 71.12 395 ALA A CA 1
ATOM 3176 C C . ALA A 1 395 ? -15.983 26.514 12.049 1.00 71.12 395 ALA A C 1
ATOM 3178 O O . ALA A 1 395 ? -16.157 27.586 11.473 1.00 71.12 395 ALA A O 1
ATOM 3179 N N . SER A 1 396 ? -15.188 26.408 13.115 1.00 75.81 396 SER A N 1
ATOM 3180 C CA . SER A 1 396 ? -14.410 27.535 13.638 1.00 75.81 396 SER A CA 1
ATOM 3181 C C . SER A 1 396 ? -12.984 27.128 13.995 1.00 75.81 396 SER A C 1
ATOM 3183 O O . SER A 1 396 ? -12.812 26.131 14.699 1.00 75.81 396 SER A O 1
ATOM 3185 N N . THR A 1 397 ? -11.983 27.903 13.575 1.00 66.81 397 THR A N 1
ATOM 3186 C CA . THR A 1 397 ? -10.568 27.687 13.931 1.00 66.81 397 THR A CA 1
ATOM 3187 C C . THR A 1 397 ? -9.888 28.949 14.439 1.00 66.81 397 THR A C 1
ATOM 3189 O O . THR A 1 397 ? -10.317 30.071 14.168 1.00 66.81 397 THR A O 1
ATOM 3192 N N . SER A 1 398 ? -8.789 28.759 15.169 1.00 67.81 398 SER A N 1
ATOM 3193 C CA . SER A 1 398 ? -7.853 29.818 15.543 1.00 67.81 398 SER A CA 1
ATOM 3194 C C . SER A 1 398 ? -6.411 29.365 15.306 1.00 67.81 398 SER A C 1
ATOM 3196 O O . SER A 1 398 ? -6.100 28.198 15.540 1.00 67.81 398 SER A O 1
ATOM 3198 N N . GLY A 1 399 ? -5.522 30.270 14.900 1.00 63.00 399 GLY A N 1
ATOM 3199 C CA . GLY A 1 399 ? -4.118 29.973 14.604 1.00 63.00 399 GLY A CA 1
ATOM 3200 C C . GLY A 1 399 ? -3.832 29.912 13.103 1.00 63.00 399 GLY A C 1
ATOM 3201 O O . GLY A 1 399 ? -4.290 30.764 12.346 1.00 63.00 399 GLY A O 1
ATOM 3202 N N . THR A 1 400 ? -3.023 28.950 12.660 1.00 59.72 400 THR A N 1
ATOM 3203 C CA . THR A 1 400 ? -2.533 28.894 11.271 1.00 59.72 400 THR A CA 1
ATOM 3204 C C . THR A 1 400 ? -3.448 28.181 10.285 1.00 59.72 400 THR A C 1
ATOM 3206 O O . THR A 1 400 ? -3.246 28.347 9.089 1.00 59.72 400 THR A O 1
ATOM 3209 N N . GLY A 1 401 ? -4.429 27.396 10.732 1.00 56.81 401 GLY A N 1
ATOM 3210 C CA . GLY A 1 401 ? -5.256 26.621 9.805 1.00 56.81 401 GLY A CA 1
ATOM 3211 C C . GLY A 1 401 ? -6.671 27.162 9.590 1.00 56.81 401 GLY A C 1
ATOM 3212 O O . GLY A 1 401 ? -7.188 27.969 10.369 1.00 56.81 401 GLY A O 1
ATOM 3213 N N . GLY A 1 402 ? -7.259 26.738 8.469 1.00 65.94 402 GLY A N 1
ATOM 3214 C CA . GLY A 1 402 ? -8.496 27.289 7.918 1.00 65.94 402 GLY A CA 1
ATOM 3215 C C . GLY A 1 402 ? -9.794 26.652 8.430 1.00 65.94 402 GLY A C 1
ATOM 3216 O O . GLY A 1 402 ? -9.798 25.555 8.972 1.00 65.94 402 GLY A O 1
ATOM 3217 N N . ALA A 1 403 ? -10.938 27.294 8.222 1.00 72.81 403 ALA A N 1
ATOM 3218 C CA . ALA A 1 403 ? -12.248 26.709 8.515 1.00 72.81 403 ALA A CA 1
ATOM 3219 C C . ALA A 1 403 ? -13.002 26.470 7.213 1.00 72.81 403 ALA A C 1
ATOM 3221 O O . ALA A 1 403 ? -13.100 27.379 6.396 1.00 72.81 403 ALA A O 1
ATOM 3222 N N . ILE A 1 404 ? -13.565 25.277 7.026 1.00 70.44 404 ILE A N 1
ATOM 3223 C CA . ILE A 1 404 ? -14.371 24.937 5.852 1.00 70.44 404 ILE A CA 1
ATOM 3224 C C . ILE A 1 404 ? -15.737 24.413 6.280 1.00 70.44 404 ILE A C 1
ATOM 3226 O O . ILE A 1 404 ? -15.841 23.554 7.154 1.00 70.44 404 ILE A O 1
ATOM 3230 N N . THR A 1 405 ? -16.814 24.894 5.669 1.00 73.00 405 THR A N 1
ATOM 3231 C CA . THR A 1 405 ? -18.154 24.352 5.928 1.00 73.00 405 THR A CA 1
ATOM 3232 C C . THR A 1 405 ? -18.935 24.104 4.647 1.00 73.00 405 THR A C 1
ATOM 3234 O O . THR A 1 405 ? -18.997 24.968 3.777 1.00 73.00 405 THR A O 1
ATOM 3237 N N . PHE A 1 406 ? -19.577 22.935 4.560 1.00 72.31 406 PHE A N 1
ATOM 3238 C CA . PHE A 1 406 ? -20.530 22.593 3.501 1.00 72.31 406 PHE A CA 1
ATOM 3239 C C . PHE A 1 406 ? -21.945 22.455 4.082 1.00 72.31 406 PHE A C 1
ATOM 3241 O O . PHE A 1 406 ? -22.187 21.587 4.921 1.00 72.31 406 PHE A O 1
ATOM 3248 N N . GLY A 1 407 ? -22.904 23.267 3.630 1.00 71.44 407 GLY A N 1
ATOM 3249 C CA . GLY A 1 407 ? -24.306 23.194 4.059 1.00 71.44 407 GLY A CA 1
ATOM 3250 C C . GLY A 1 407 ? -24.831 24.481 4.700 1.00 71.44 407 GLY A C 1
ATOM 3251 O O . GLY A 1 407 ? -24.612 25.576 4.192 1.00 71.44 407 GLY A O 1
ATOM 3252 N N . ALA A 1 408 ? -25.605 24.359 5.779 1.00 79.62 408 ALA A N 1
ATOM 3253 C CA . ALA A 1 408 ? -26.266 25.505 6.412 1.00 79.62 408 ALA A CA 1
ATOM 3254 C C . ALA A 1 408 ? -25.402 26.211 7.473 1.00 79.62 408 ALA A C 1
ATOM 3256 O O . ALA A 1 408 ? -25.675 27.361 7.809 1.00 79.62 408 ALA A O 1
ATOM 3257 N N . GLY A 1 409 ? -24.372 25.541 7.999 1.00 75.06 409 GLY A N 1
ATOM 3258 C CA . GLY A 1 409 ? -23.417 26.140 8.935 1.00 75.06 409 GLY A CA 1
ATOM 3259 C C . GLY A 1 409 ? -22.425 27.084 8.243 1.00 75.06 409 GLY A C 1
ATOM 3260 O O . GLY A 1 409 ? -22.117 26.903 7.068 1.00 75.06 409 GLY A O 1
ATOM 3261 N N . GLY A 1 410 ? -21.925 28.092 8.963 1.00 83.31 410 GLY A N 1
ATOM 3262 C CA . GLY A 1 410 ? -20.877 29.000 8.473 1.00 83.31 410 GLY A CA 1
ATOM 3263 C C . GLY A 1 410 ? -19.467 28.576 8.891 1.00 83.31 410 GLY A C 1
ATOM 3264 O O . GLY A 1 410 ? -19.308 27.805 9.838 1.00 83.31 410 GLY A O 1
ATOM 3265 N N . ALA A 1 411 ? -18.454 29.124 8.220 1.00 83.06 411 ALA A N 1
ATOM 3266 C CA . ALA A 1 411 ? -17.039 28.913 8.525 1.00 83.06 411 ALA A CA 1
ATOM 3267 C C . ALA A 1 411 ? -16.428 30.172 9.157 1.00 83.06 411 ALA A C 1
ATOM 3269 O O . ALA A 1 411 ? -16.700 31.283 8.702 1.00 83.06 411 ALA A O 1
ATOM 3270 N N . SER A 1 412 ? -15.620 30.035 10.208 1.00 86.19 412 SER A N 1
ATOM 3271 C CA . SER A 1 412 ? -14.966 31.170 10.876 1.00 86.19 412 SER A CA 1
ATOM 3272 C C . SER A 1 412 ? -13.508 30.884 11.232 1.00 86.19 412 SER A C 1
ATOM 3274 O O . SER A 1 412 ? -13.218 29.860 11.840 1.00 86.19 412 SER A O 1
ATOM 3276 N N . THR A 1 413 ? -12.591 31.797 10.926 1.00 80.06 413 THR A N 1
ATOM 3277 C CA . THR A 1 413 ? -11.172 31.679 11.295 1.00 80.06 413 THR A CA 1
ATOM 3278 C C . THR A 1 413 ? -10.647 32.912 12.018 1.00 80.06 413 THR A C 1
ATOM 3280 O O . THR A 1 413 ? -11.027 34.042 11.712 1.00 80.06 413 THR A O 1
ATOM 3283 N N . PHE A 1 414 ? -9.744 32.693 12.977 1.00 77.56 414 PHE A N 1
ATOM 3284 C CA . PHE A 1 414 ? -8.994 33.740 13.677 1.00 77.56 414 PHE A CA 1
ATOM 3285 C C . PHE A 1 414 ? -7.487 33.443 13.613 1.00 77.56 414 PHE A C 1
ATOM 3287 O O . PHE A 1 414 ? -6.987 32.612 14.368 1.00 77.56 414 PHE A O 1
ATOM 3294 N N . GLY A 1 415 ? -6.737 34.105 12.733 1.00 70.50 415 GLY A N 1
ATOM 3295 C CA . GLY A 1 415 ? -5.289 33.929 12.594 1.00 70.50 415 GLY A CA 1
ATOM 3296 C C . GLY A 1 415 ? -4.815 33.924 11.141 1.00 70.50 415 GLY A C 1
ATOM 3297 O O . GLY A 1 415 ? -5.294 34.699 10.320 1.00 70.50 415 GLY A O 1
ATOM 3298 N N . ALA A 1 416 ? -3.824 33.097 10.815 1.00 74.88 416 ALA A N 1
ATOM 3299 C CA . ALA A 1 416 ? -3.247 33.062 9.470 1.00 74.88 416 ALA A CA 1
ATOM 3300 C C . ALA A 1 416 ? -4.038 32.193 8.473 1.00 74.88 416 ALA A C 1
ATOM 3302 O O . ALA A 1 416 ? -3.858 32.358 7.271 1.00 74.88 416 ALA A O 1
ATOM 3303 N N . GLY A 1 417 ? -4.915 31.301 8.948 1.00 67.75 417 GLY A N 1
ATOM 3304 C CA . GLY A 1 417 ? -5.741 30.442 8.091 1.00 67.75 417 GLY A CA 1
ATOM 3305 C C . GLY A 1 417 ? -7.007 31.128 7.559 1.00 67.75 417 GLY A C 1
ATOM 3306 O O . GLY A 1 417 ? -7.603 31.961 8.244 1.00 67.75 417 GLY A O 1
ATOM 3307 N N . GLY A 1 418 ? -7.429 30.769 6.342 1.00 78.06 418 GLY A N 1
ATOM 3308 C CA . GLY A 1 418 ? -8.621 31.322 5.686 1.00 78.06 418 GLY A CA 1
ATOM 3309 C C . GLY A 1 418 ? -9.927 30.584 6.002 1.00 78.06 418 GLY A C 1
ATOM 3310 O O . GLY A 1 418 ? -9.926 29.429 6.428 1.00 78.06 418 GLY A O 1
ATOM 3311 N N . ALA A 1 419 ? -11.064 31.242 5.780 1.00 83.56 419 ALA A N 1
ATOM 3312 C CA . ALA A 1 419 ? -12.397 30.663 5.965 1.00 83.56 419 ALA A CA 1
ATOM 3313 C C . ALA A 1 419 ? -13.072 30.404 4.614 1.00 83.56 419 ALA A C 1
ATOM 3315 O O . ALA A 1 419 ? -13.139 31.307 3.789 1.00 83.56 419 ALA A O 1
ATOM 3316 N N . SER A 1 420 ? -13.634 29.216 4.400 1.00 85.75 420 SER A N 1
ATOM 3317 C CA . SER A 1 420 ? -14.365 28.869 3.178 1.00 85.75 420 SER A CA 1
ATOM 3318 C C . SER A 1 420 ? -15.723 28.248 3.492 1.00 85.75 420 SER A C 1
ATOM 3320 O O . SER A 1 420 ? -15.840 27.359 4.330 1.00 85.75 420 SER A O 1
ATOM 3322 N N . SER A 1 421 ? -16.775 28.693 2.816 1.00 85.38 421 SER A N 1
ATOM 3323 C CA . SER A 1 421 ? -18.125 28.147 3.004 1.00 85.38 421 SER A CA 1
ATOM 3324 C C . SER A 1 421 ? -18.826 27.898 1.674 1.00 85.38 421 SER A C 1
ATOM 3326 O O . SER A 1 421 ? -18.722 28.699 0.743 1.00 85.38 421 SER A O 1
ATOM 3328 N N . SER A 1 422 ? -19.559 26.789 1.592 1.00 82.12 422 SER A N 1
ATOM 3329 C CA . SER A 1 422 ? -20.411 26.458 0.450 1.00 82.12 422 SER A CA 1
ATOM 3330 C C . SER A 1 422 ? -21.806 26.069 0.936 1.00 82.12 422 SER A C 1
ATOM 3332 O O . SER A 1 422 ? -21.979 25.017 1.556 1.00 82.12 422 SER A O 1
ATOM 3334 N N . GLY A 1 423 ? -22.810 26.906 0.662 1.00 80.06 423 GLY A N 1
ATOM 3335 C CA . GLY A 1 423 ? -24.200 26.689 1.077 1.00 80.06 423 GLY A CA 1
ATOM 3336 C C . GLY A 1 423 ? -24.881 27.936 1.647 1.00 80.06 423 GLY A C 1
ATOM 3337 O O . GLY A 1 423 ? -24.733 29.036 1.119 1.00 80.06 423 GLY A O 1
ATOM 3338 N N . ALA A 1 424 ? -25.700 27.770 2.688 1.00 83.94 424 ALA A N 1
ATOM 3339 C CA . ALA A 1 424 ? -26.445 28.884 3.284 1.00 83.94 424 ALA A CA 1
ATOM 3340 C C . ALA A 1 424 ? -25.643 29.647 4.350 1.00 83.94 424 ALA A C 1
ATOM 3342 O O . ALA A 1 424 ? -25.905 30.826 4.580 1.00 83.94 424 ALA A O 1
ATOM 3343 N N . GLY A 1 425 ? -24.666 28.997 4.987 1.00 77.56 425 GLY A N 1
ATOM 3344 C CA . GLY A 1 425 ? -23.758 29.660 5.918 1.00 77.56 425 GLY A CA 1
ATOM 3345 C C . GLY A 1 425 ? -22.647 30.407 5.182 1.00 77.56 425 GLY A C 1
ATOM 3346 O O . GLY A 1 425 ? -22.180 29.951 4.144 1.00 77.56 425 GLY A O 1
ATOM 3347 N N . GLY A 1 426 ? -22.259 31.574 5.699 1.00 88.12 426 GLY A N 1
ATOM 3348 C CA . GLY A 1 426 ? -21.179 32.396 5.138 1.00 88.12 426 GLY A CA 1
ATOM 3349 C C . GLY A 1 426 ? -19.802 32.072 5.721 1.00 88.12 426 GLY A C 1
ATOM 3350 O O . GLY A 1 426 ? -19.676 31.243 6.627 1.00 88.12 426 GLY A O 1
ATOM 3351 N N . ALA A 1 427 ? -18.776 32.773 5.239 1.00 90.38 427 ALA A N 1
ATOM 3352 C CA . ALA A 1 427 ? -17.394 32.642 5.701 1.00 90.38 427 ALA A CA 1
ATOM 3353 C C . ALA A 1 427 ? -16.903 33.929 6.364 1.00 90.38 427 ALA A C 1
ATOM 3355 O O . ALA A 1 427 ? -17.155 35.027 5.867 1.00 90.38 427 ALA A O 1
ATOM 3356 N N . ARG A 1 428 ? -16.183 33.806 7.482 1.00 91.62 428 ARG A N 1
ATOM 3357 C CA . ARG A 1 428 ? -15.574 34.938 8.189 1.00 91.62 428 ARG A CA 1
ATOM 3358 C C . ARG A 1 428 ? -14.124 34.648 8.540 1.00 91.62 428 ARG A C 1
ATOM 3360 O O . ARG A 1 428 ? -13.862 33.651 9.195 1.00 91.62 428 ARG A O 1
ATOM 3367 N N . SER A 1 429 ? -13.205 35.529 8.175 1.00 89.31 429 SER A N 1
ATOM 3368 C CA . SER A 1 429 ? -11.798 35.436 8.571 1.00 89.31 429 SER A CA 1
ATOM 3369 C C . SER A 1 429 ? -11.357 36.696 9.308 1.00 89.31 429 SER A C 1
ATOM 3371 O O . SER A 1 429 ? -11.733 37.804 8.932 1.00 89.31 429 SER A O 1
ATOM 3373 N N . SER A 1 430 ? -10.579 36.532 10.377 1.00 86.38 430 SER A N 1
ATOM 3374 C CA . SER A 1 430 ? -9.894 37.615 11.089 1.00 86.38 430 SER A CA 1
ATOM 3375 C C . SER A 1 430 ? -8.399 37.303 11.189 1.00 86.38 430 SER A C 1
ATOM 3377 O O . SER A 1 430 ? -8.008 36.468 12.003 1.00 86.38 430 SER A O 1
ATOM 3379 N N . GLY A 1 431 ? -7.551 37.964 10.402 1.00 81.75 431 GLY A N 1
ATOM 3380 C CA . GLY A 1 431 ? -6.095 37.817 10.439 1.00 81.75 431 GLY A CA 1
ATOM 3381 C C . GLY A 1 431 ? -5.447 37.868 9.054 1.00 81.75 431 GLY A C 1
ATOM 3382 O O . GLY A 1 431 ? -5.774 38.739 8.254 1.00 81.75 431 GLY A O 1
ATOM 3383 N N . ALA A 1 432 ? -4.472 36.998 8.780 1.00 81.88 432 ALA A N 1
ATOM 3384 C CA . ALA A 1 432 ? -3.768 37.010 7.491 1.00 81.88 432 ALA A CA 1
ATOM 3385 C C . ALA A 1 432 ? -4.499 36.220 6.392 1.00 81.88 432 ALA A C 1
ATOM 3387 O O . ALA A 1 432 ? -4.342 36.541 5.219 1.00 81.88 432 ALA A O 1
ATOM 3388 N N . GLY A 1 433 ? -5.308 35.222 6.762 1.00 77.06 433 GLY A N 1
ATOM 3389 C CA . GLY A 1 433 ? -6.093 34.434 5.810 1.00 77.06 433 GLY A CA 1
ATOM 3390 C C . GLY A 1 433 ? -7.322 35.192 5.301 1.00 77.06 433 GLY A C 1
ATOM 3391 O O . GLY A 1 433 ? -7.916 35.978 6.038 1.00 77.06 433 GLY A O 1
ATOM 3392 N N . GLY A 1 434 ? -7.722 34.954 4.052 1.00 85.50 434 GLY A N 1
ATOM 3393 C CA . GLY A 1 434 ? -8.937 35.531 3.462 1.00 85.50 434 GLY A CA 1
ATOM 3394 C C . GLY A 1 434 ? -10.215 34.746 3.785 1.00 85.50 434 GLY A C 1
ATOM 3395 O O . GLY A 1 434 ? -10.180 33.707 4.447 1.00 85.50 434 GLY A O 1
ATOM 3396 N N . ALA A 1 435 ? -11.357 35.228 3.297 1.00 89.94 435 ALA A N 1
ATOM 3397 C CA . ALA A 1 435 ? -12.644 34.540 3.403 1.00 89.94 435 ALA A CA 1
ATOM 3398 C C . ALA A 1 435 ? -13.262 34.294 2.021 1.00 89.94 435 ALA A C 1
ATOM 3400 O O . ALA A 1 435 ? -13.326 35.210 1.207 1.00 89.94 435 ALA A O 1
ATOM 3401 N N . SER A 1 436 ? -13.771 33.089 1.764 1.00 91.06 436 SER A N 1
ATOM 3402 C CA . SER A 1 436 ? -14.466 32.742 0.524 1.00 91.06 436 SER A CA 1
ATOM 3403 C C . SER A 1 436 ? -15.833 32.105 0.789 1.00 91.06 436 SER A C 1
ATOM 3405 O O . SER A 1 436 ? -16.009 31.281 1.688 1.00 91.06 436 SER A O 1
ATOM 3407 N N . SER A 1 437 ? -16.844 32.500 0.022 1.00 89.69 437 SER A N 1
ATOM 3408 C CA . SER A 1 437 ? -18.192 31.941 0.133 1.00 89.69 437 SER A CA 1
ATOM 3409 C C . SER A 1 437 ? -18.797 31.652 -1.236 1.00 89.69 437 SER A C 1
ATOM 3411 O O . SER A 1 437 ? -18.635 32.420 -2.186 1.00 89.69 437 SER A O 1
ATOM 3413 N N . SER A 1 438 ? -19.494 30.523 -1.337 1.00 83.62 438 SER A N 1
ATOM 3414 C CA . SER A 1 438 ? -20.261 30.126 -2.520 1.00 83.62 438 SER A CA 1
ATOM 3415 C C . SER A 1 438 ? -21.669 29.700 -2.094 1.00 83.62 438 SER A C 1
ATOM 3417 O O . SER A 1 438 ? -21.859 28.648 -1.483 1.00 83.62 438 SER A O 1
ATOM 3419 N N . GLY A 1 439 ? -22.675 30.540 -2.352 1.00 82.12 439 GLY A N 1
ATOM 3420 C CA . GLY A 1 439 ? -24.060 30.284 -1.937 1.00 82.12 439 GLY A CA 1
ATOM 3421 C C . GLY A 1 439 ? -24.794 31.503 -1.374 1.00 82.12 439 GLY A C 1
ATOM 3422 O O . GLY A 1 439 ? -24.605 32.624 -1.839 1.00 82.12 439 GLY A O 1
ATOM 3423 N N . ALA A 1 440 ? -25.702 31.289 -0.420 1.00 84.44 440 ALA A N 1
ATOM 3424 C CA . ALA A 1 440 ? -26.517 32.372 0.141 1.00 84.44 440 ALA A CA 1
ATOM 3425 C C . ALA A 1 440 ? -25.791 33.159 1.244 1.00 84.44 440 ALA A C 1
ATOM 3427 O O . ALA A 1 440 ? -26.080 34.336 1.451 1.00 84.44 440 ALA A O 1
ATOM 3428 N N . GLY A 1 441 ? -24.845 32.524 1.938 1.00 80.44 441 GLY A N 1
ATOM 3429 C CA . GLY A 1 441 ? -23.981 33.195 2.904 1.00 80.44 441 GLY A CA 1
ATOM 3430 C C . GLY A 1 441 ? -22.884 33.995 2.201 1.00 80.44 441 GLY A C 1
ATOM 3431 O O . GLY A 1 441 ? -22.309 33.514 1.233 1.00 80.44 441 GLY A O 1
ATOM 3432 N N . GLY A 1 442 ? -22.613 35.214 2.671 1.00 89.12 442 GLY A N 1
ATOM 3433 C CA . GLY A 1 442 ? -21.532 36.064 2.153 1.00 89.12 442 GLY A CA 1
ATOM 3434 C C . GLY A 1 442 ? -20.161 35.769 2.773 1.00 89.12 442 GLY A C 1
ATOM 3435 O O . GLY A 1 442 ? -20.032 34.914 3.656 1.00 89.12 442 GLY A O 1
ATOM 3436 N N . ALA A 1 443 ? -19.144 36.521 2.346 1.00 92.88 443 ALA A N 1
ATOM 3437 C CA . ALA A 1 443 ? -17.776 36.440 2.860 1.00 92.88 443 ALA A CA 1
ATOM 3438 C C . ALA A 1 443 ? -17.374 37.731 3.584 1.00 92.88 443 ALA A C 1
ATOM 3440 O O . ALA A 1 443 ? -17.623 38.826 3.093 1.00 92.88 443 ALA A O 1
ATOM 3441 N N . GLY A 1 444 ? -16.728 37.607 4.743 1.00 93.38 444 GLY A N 1
ATOM 3442 C CA . GLY A 1 444 ? -16.206 38.735 5.515 1.00 93.38 444 GLY A CA 1
ATOM 3443 C C . GLY A 1 444 ? -14.752 38.519 5.920 1.00 93.38 444 GLY A C 1
ATOM 3444 O O . GLY A 1 444 ? -14.448 37.486 6.511 1.00 93.38 444 GLY A O 1
ATOM 3445 N N . SER A 1 445 ? -13.867 39.477 5.653 1.00 91.12 445 SER A N 1
ATOM 3446 C CA . SER A 1 445 ? -12.459 39.413 6.065 1.00 91.12 445 SER A CA 1
ATOM 3447 C C . SER A 1 445 ? -12.018 40.660 6.836 1.00 91.12 445 SER A C 1
ATOM 3449 O O . SER A 1 445 ? -12.272 41.784 6.411 1.00 91.12 445 SER A O 1
ATOM 3451 N N . LEU A 1 446 ? -11.335 40.460 7.965 1.00 87.69 446 LEU A N 1
ATOM 3452 C CA . LEU A 1 446 ? -10.713 41.487 8.805 1.00 87.69 446 LEU A CA 1
ATOM 3453 C C . LEU A 1 446 ? -9.203 41.219 8.887 1.00 87.69 446 LEU A C 1
ATOM 3455 O O . LEU A 1 446 ? -8.792 40.310 9.601 1.00 87.69 446 LEU A O 1
ATOM 3459 N N . GLY A 1 447 ? -8.364 42.005 8.207 1.00 84.12 447 GLY A N 1
ATOM 3460 C CA . GLY A 1 447 ? -6.903 41.854 8.266 1.00 84.12 447 GLY A CA 1
ATOM 3461 C C . GLY A 1 447 ? -6.211 41.877 6.902 1.00 84.12 447 GLY A C 1
ATOM 3462 O O . GLY A 1 447 ? -6.550 42.690 6.051 1.00 84.12 447 GLY A O 1
ATOM 3463 N N . ALA A 1 448 ? -5.176 41.061 6.701 1.00 84.06 448 ALA A N 1
ATOM 3464 C CA . ALA A 1 448 ? -4.386 41.139 5.470 1.00 84.06 448 ALA A CA 1
ATOM 3465 C C . ALA A 1 448 ? -5.116 40.526 4.263 1.00 84.06 448 ALA A C 1
ATOM 3467 O O . ALA A 1 448 ? -5.085 41.131 3.200 1.00 84.06 448 ALA A O 1
ATOM 3468 N N . GLY A 1 449 ? -5.786 39.382 4.436 1.00 83.44 449 GLY A N 1
ATOM 3469 C CA . GLY A 1 449 ? -6.415 38.643 3.337 1.00 83.44 449 GLY A CA 1
ATOM 3470 C C . GLY A 1 449 ? -7.760 39.213 2.870 1.00 83.44 449 GLY A C 1
ATOM 3471 O O . GLY A 1 449 ? -8.510 39.798 3.653 1.00 83.44 449 GLY A O 1
ATOM 3472 N N . GLY A 1 450 ? -8.088 39.007 1.592 1.00 87.75 450 GLY A N 1
ATOM 3473 C CA . GLY A 1 450 ? -9.311 39.519 0.956 1.00 87.75 450 GLY A CA 1
ATOM 3474 C C . GLY A 1 450 ? -10.581 38.711 1.252 1.00 87.75 450 GLY A C 1
ATOM 3475 O O . GLY A 1 450 ? -10.546 37.666 1.908 1.00 87.75 450 GLY A O 1
ATOM 3476 N N . ALA A 1 451 ? -11.721 39.190 0.750 1.00 91.31 451 ALA A N 1
ATOM 3477 C CA . ALA A 1 451 ? -13.009 38.495 0.838 1.00 91.31 451 ALA A CA 1
ATOM 3478 C C . ALA A 1 451 ? -13.590 38.229 -0.558 1.00 91.31 451 ALA A C 1
ATOM 3480 O O . ALA A 1 451 ? -13.645 39.140 -1.375 1.00 91.31 451 ALA A O 1
ATOM 3481 N N . GLY A 1 452 ? -14.048 37.005 -0.827 1.00 90.69 452 GLY A N 1
ATOM 3482 C CA . GLY A 1 452 ? -14.624 36.604 -2.113 1.00 90.69 452 GLY A CA 1
ATOM 3483 C C . GLY A 1 452 ? -15.995 35.945 -1.972 1.00 90.69 452 GLY A C 1
ATOM 3484 O O . GLY A 1 452 ? -16.146 34.989 -1.208 1.00 90.69 452 GLY A O 1
ATOM 3485 N N . SER A 1 453 ? -16.996 36.402 -2.725 1.00 89.56 453 SER A N 1
ATOM 3486 C CA . SER A 1 453 ? -18.319 35.764 -2.777 1.00 89.56 453 SER A CA 1
ATOM 3487 C C . SER A 1 453 ? -18.767 35.439 -4.201 1.00 89.56 453 SER A C 1
ATOM 3489 O O . SER A 1 453 ? -18.714 36.267 -5.110 1.00 89.56 453 SER A O 1
ATOM 3491 N N . SER A 1 454 ? -19.264 34.217 -4.387 1.00 84.62 454 SER A N 1
ATOM 3492 C CA . SER A 1 454 ? -19.912 33.752 -5.619 1.00 84.62 454 SER A CA 1
ATOM 3493 C C . SER A 1 454 ? -21.299 33.197 -5.275 1.00 84.62 454 SER A C 1
ATOM 3495 O O . SER A 1 454 ? -21.483 32.013 -4.996 1.00 84.62 454 SER A O 1
ATOM 3497 N N . GLY A 1 455 ? -22.296 34.082 -5.184 1.00 81.50 455 GLY A N 1
ATOM 3498 C CA . GLY A 1 455 ? -23.655 33.696 -4.800 1.00 81.50 455 GLY A CA 1
ATOM 3499 C C . GLY A 1 455 ? -24.564 34.869 -4.439 1.00 81.50 455 GLY A C 1
ATOM 3500 O O . GLY A 1 455 ? -24.377 35.983 -4.916 1.00 81.50 455 GLY A O 1
ATOM 3501 N N . ALA A 1 456 ? -25.591 34.626 -3.625 1.00 84.19 456 ALA A N 1
ATOM 3502 C CA . ALA A 1 456 ? -26.514 35.686 -3.212 1.00 84.19 456 ALA A CA 1
ATOM 3503 C C . ALA A 1 456 ? -25.942 36.574 -2.092 1.00 84.19 456 ALA A C 1
ATOM 3505 O O . ALA A 1 456 ? -26.355 37.722 -1.952 1.00 84.19 456 ALA A O 1
ATOM 3506 N N . GLY A 1 457 ? -24.998 36.055 -1.302 1.00 84.06 457 GLY A N 1
ATOM 3507 C CA . GLY A 1 457 ? -24.278 36.833 -0.297 1.00 84.06 457 GLY A CA 1
ATOM 3508 C C . GLY A 1 457 ? -23.197 37.721 -0.920 1.00 84.06 457 GLY A C 1
ATOM 3509 O O . GLY A 1 457 ? -22.583 37.333 -1.910 1.00 84.06 457 GLY A O 1
ATOM 3510 N N . GLY A 1 458 ? -22.971 38.903 -0.340 1.00 87.00 458 GLY A N 1
ATOM 3511 C CA . GLY A 1 458 ? -21.899 39.823 -0.745 1.00 87.00 458 GLY A CA 1
ATOM 3512 C C . GLY A 1 458 ? -20.555 39.540 -0.066 1.00 87.00 458 GLY A C 1
ATOM 3513 O O . GLY A 1 458 ? -20.461 38.692 0.831 1.00 87.00 458 GLY A O 1
ATOM 3514 N N . ALA A 1 459 ? -19.529 40.291 -0.466 1.00 90.81 459 ALA A N 1
ATOM 3515 C CA . ALA A 1 459 ? -18.179 40.216 0.086 1.00 90.81 459 ALA A CA 1
ATOM 3516 C C . ALA A 1 459 ? -17.809 41.523 0.795 1.00 90.81 459 ALA A C 1
ATOM 3518 O O . ALA A 1 459 ? -17.955 42.603 0.232 1.00 90.81 459 ALA A O 1
ATOM 3519 N N . GLY A 1 460 ? -17.295 41.429 2.019 1.00 90.19 460 GLY A N 1
ATOM 3520 C CA . GLY A 1 460 ? -16.797 42.568 2.784 1.00 90.19 460 GLY A CA 1
ATOM 3521 C C . GLY A 1 460 ? -15.360 42.351 3.238 1.00 90.19 460 GLY A C 1
ATOM 3522 O O . GLY A 1 460 ? -15.093 41.362 3.918 1.00 90.19 460 GLY A O 1
ATOM 3523 N N . SER A 1 461 ? -14.441 43.260 2.917 1.00 89.38 461 SER A N 1
ATOM 3524 C CA . SER A 1 461 ? -13.079 43.236 3.459 1.00 89.38 461 SER A CA 1
ATOM 3525 C C . SER A 1 461 ? -12.751 44.528 4.198 1.00 89.38 461 SER A C 1
ATOM 3527 O O . SER A 1 461 ? -13.137 45.631 3.809 1.00 89.38 461 SER A O 1
ATOM 3529 N N . SER A 1 462 ? -12.016 44.399 5.295 1.00 85.62 462 SER A N 1
ATOM 3530 C CA . SER A 1 462 ? -11.447 45.536 6.005 1.00 85.62 462 SER A CA 1
ATOM 3531 C C . SER A 1 462 ? -9.982 45.263 6.315 1.00 85.62 462 SER A C 1
ATOM 3533 O O . SER A 1 462 ? -9.668 44.538 7.265 1.00 85.62 462 SER A O 1
ATOM 3535 N N . GLY A 1 463 ? -9.095 45.823 5.489 1.00 79.44 463 GLY A N 1
ATOM 3536 C CA . GLY A 1 463 ? -7.650 45.684 5.637 1.00 79.44 463 GLY A CA 1
ATOM 3537 C C . GLY A 1 463 ? -6.866 45.844 4.331 1.00 79.44 463 GLY A C 1
ATOM 3538 O O . GLY A 1 463 ? -7.115 46.799 3.593 1.00 79.44 463 GLY A O 1
ATOM 3539 N N . ALA A 1 464 ? -5.855 45.002 4.102 1.00 81.44 464 ALA A N 1
ATOM 3540 C CA . ALA A 1 464 ? -4.896 45.209 3.009 1.00 81.44 464 ALA A CA 1
ATOM 3541 C C . ALA A 1 464 ? -5.461 44.800 1.640 1.00 81.44 464 ALA A C 1
ATOM 3543 O O . ALA A 1 464 ? -5.389 45.590 0.702 1.00 81.44 464 ALA A O 1
ATOM 3544 N N . ASP A 1 465 ? -6.067 43.617 1.552 1.00 82.62 465 ASP A N 1
ATOM 3545 C CA . ASP A 1 465 ? -6.685 43.112 0.327 1.00 82.62 465 ASP A CA 1
ATOM 3546 C C . ASP A 1 465 ? -8.162 43.537 0.190 1.00 82.62 465 ASP A C 1
ATOM 3548 O O . ASP A 1 465 ? -8.888 43.752 1.169 1.00 82.62 465 ASP A O 1
ATOM 3552 N N . GLY A 1 466 ? -8.622 43.652 -1.057 1.00 84.62 466 GLY A N 1
ATOM 3553 C CA . GLY A 1 466 ? -9.983 44.066 -1.402 1.00 84.62 466 GLY A CA 1
ATOM 3554 C C . GLY A 1 466 ? -11.036 42.957 -1.289 1.00 84.62 466 GLY A C 1
ATOM 3555 O O . GLY A 1 466 ? -10.729 41.783 -1.054 1.00 84.62 466 GLY A O 1
ATOM 3556 N N . ALA A 1 467 ? -12.300 43.340 -1.462 1.00 89.25 467 ALA A N 1
ATOM 3557 C CA . ALA A 1 467 ? -13.431 42.434 -1.598 1.00 89.25 467 ALA A CA 1
ATOM 3558 C C . ALA A 1 467 ? -13.790 42.209 -3.076 1.00 89.25 467 ALA A C 1
ATOM 3560 O O . ALA A 1 467 ? -13.785 43.147 -3.872 1.00 89.25 467 ALA A O 1
ATOM 3561 N N . GLY A 1 468 ? -14.134 40.975 -3.438 1.00 88.31 468 GLY A N 1
ATOM 3562 C CA . GLY A 1 468 ? -14.581 40.591 -4.774 1.00 88.31 468 GLY A CA 1
ATOM 3563 C C . GLY A 1 468 ? -15.931 39.882 -4.733 1.00 88.31 468 GLY A C 1
ATOM 3564 O O . GLY A 1 468 ? -16.088 38.903 -3.999 1.00 88.31 468 GLY A O 1
ATOM 3565 N N . SER A 1 469 ? -16.891 40.332 -5.538 1.00 86.75 469 SER A N 1
ATOM 3566 C CA . SER A 1 469 ? -18.160 39.628 -5.744 1.00 86.75 469 SER A CA 1
ATOM 3567 C C . SER A 1 469 ? -18.408 39.334 -7.225 1.00 86.75 469 SER A C 1
ATOM 3569 O O . SER A 1 469 ? -17.972 40.052 -8.124 1.00 86.75 469 SER A O 1
ATOM 3571 N N . SER A 1 470 ? -19.071 38.211 -7.483 1.00 85.81 470 SER A N 1
ATOM 3572 C CA . SER A 1 470 ? -19.485 37.766 -8.826 1.00 85.81 470 SER A CA 1
ATOM 3573 C C . SER A 1 470 ? -20.951 37.324 -8.867 1.00 85.81 470 SER A C 1
ATOM 3575 O O . SER A 1 470 ? -21.392 36.669 -9.809 1.00 85.81 470 SER A O 1
ATOM 3577 N N . GLY A 1 471 ? -21.711 37.634 -7.812 1.00 79.50 471 GLY A N 1
ATOM 3578 C CA . GLY A 1 471 ? -23.080 37.168 -7.616 1.00 79.50 471 GLY A CA 1
ATOM 3579 C C . GLY A 1 471 ? -24.094 38.300 -7.450 1.00 79.50 471 GLY A C 1
ATOM 3580 O O . GLY A 1 471 ? -23.920 39.391 -7.978 1.00 79.50 471 GLY A O 1
ATOM 3581 N N . ALA A 1 472 ? -25.194 38.043 -6.743 1.00 82.19 472 ALA A N 1
ATOM 3582 C CA . ALA A 1 472 ? -26.223 39.063 -6.520 1.00 82.19 472 ALA A CA 1
ATOM 3583 C C . ALA A 1 472 ? -25.869 40.042 -5.384 1.00 82.19 472 ALA A C 1
ATOM 3585 O O . ALA A 1 472 ? -26.452 41.119 -5.304 1.00 82.19 472 ALA A O 1
ATOM 3586 N N . GLY A 1 473 ? -24.954 39.663 -4.487 1.00 80.94 473 GLY A N 1
ATOM 3587 C CA . GLY A 1 473 ? -24.474 40.536 -3.416 1.00 80.94 473 GLY A CA 1
ATOM 3588 C C . GLY A 1 473 ? -23.348 41.461 -3.881 1.00 80.94 473 GLY A C 1
ATOM 3589 O O . GLY A 1 473 ? -22.551 41.061 -4.721 1.00 80.94 473 GLY A O 1
ATOM 3590 N N . GLY A 1 474 ? -23.269 42.662 -3.302 1.00 83.56 474 GLY A N 1
ATOM 3591 C CA . GLY A 1 474 ? -22.219 43.651 -3.578 1.00 83.56 474 GLY A CA 1
ATOM 3592 C C . GLY A 1 474 ? -20.858 43.332 -2.944 1.00 83.56 474 GLY A C 1
ATOM 3593 O O . GLY A 1 474 ? -20.774 42.537 -2.000 1.00 83.56 474 GLY A O 1
ATOM 3594 N N . ALA A 1 475 ? -19.805 44.002 -3.416 1.00 87.81 475 ALA A N 1
ATOM 3595 C CA . ALA A 1 475 ? -18.482 44.017 -2.786 1.00 87.81 475 ALA A CA 1
ATOM 3596 C C . ALA A 1 475 ? -18.228 45.320 -2.004 1.00 87.81 475 ALA A C 1
ATOM 3598 O O . ALA A 1 475 ? -18.394 46.419 -2.528 1.00 87.81 475 ALA A O 1
ATOM 3599 N N . SER A 1 476 ? -17.772 45.229 -0.756 1.00 88.31 476 SER A N 1
ATOM 3600 C CA . SER A 1 476 ? -17.413 46.403 0.048 1.00 88.31 476 SER A CA 1
ATOM 3601 C C . SER A 1 476 ? -16.016 46.288 0.646 1.00 88.31 476 SER A C 1
ATOM 3603 O O . SER A 1 476 ? -15.734 45.300 1.324 1.00 88.31 476 SER A O 1
ATOM 3605 N N . SER A 1 477 ? -15.178 47.312 0.473 1.00 87.25 477 SER A N 1
ATOM 3606 C CA . SER A 1 477 ? -13.836 47.362 1.070 1.00 87.25 477 SER A CA 1
ATOM 3607 C C . SER A 1 477 ? -13.649 48.616 1.926 1.00 87.25 477 SER A C 1
ATOM 3609 O O . SER A 1 477 ? -13.878 49.739 1.472 1.00 87.25 477 SER A O 1
ATOM 3611 N N . SER A 1 478 ? -13.161 48.451 3.154 1.00 78.88 478 SER A N 1
ATOM 3612 C CA . SER A 1 478 ? -12.712 49.558 4.009 1.00 78.88 478 SER A CA 1
ATOM 3613 C C . SER A 1 478 ? -11.240 49.355 4.379 1.00 78.88 478 SER A C 1
ATOM 3615 O O . SER A 1 478 ? -10.925 48.621 5.318 1.00 78.88 478 SER A O 1
ATOM 3617 N N . GLY A 1 479 ? -10.321 49.951 3.618 1.00 75.00 479 GLY A N 1
ATOM 3618 C CA . GLY A 1 479 ? -8.887 49.687 3.756 1.00 75.00 479 GLY A CA 1
ATOM 3619 C C . GLY A 1 479 ? -8.065 50.108 2.538 1.00 75.00 479 GLY A C 1
ATOM 3620 O O . GLY A 1 479 ? -8.424 51.054 1.838 1.00 75.00 479 GLY A O 1
ATOM 3621 N N . ALA A 1 480 ? -6.935 49.435 2.313 1.00 77.50 480 ALA A N 1
ATOM 3622 C CA . ALA A 1 480 ? -6.040 49.730 1.192 1.00 77.50 480 ALA A CA 1
ATOM 3623 C C . ALA A 1 480 ? -6.474 49.055 -0.120 1.00 77.50 480 ALA A C 1
ATOM 3625 O O . ALA A 1 480 ? -6.162 49.575 -1.188 1.00 77.50 480 ALA A O 1
ATOM 3626 N N . GLY A 1 481 ? -7.175 47.923 -0.033 1.00 78.31 481 GLY A N 1
ATOM 3627 C CA . GLY A 1 481 ? -7.618 47.148 -1.188 1.00 78.31 481 GLY A CA 1
ATOM 3628 C C . GLY A 1 481 ? -8.928 47.652 -1.792 1.00 78.31 481 GLY A C 1
ATOM 3629 O O . GLY A 1 481 ? -9.855 48.032 -1.072 1.00 78.31 481 GLY A O 1
ATOM 3630 N N . ASP A 1 482 ? -9.021 47.598 -3.119 1.00 82.44 482 ASP A N 1
ATOM 3631 C CA . ASP A 1 482 ? -10.184 48.075 -3.869 1.00 82.44 482 ASP A CA 1
ATOM 3632 C C . ASP A 1 482 ? -11.285 47.008 -3.956 1.00 82.44 482 ASP A C 1
ATOM 3634 O O . ASP A 1 482 ? -10.985 45.827 -4.148 1.00 82.44 482 ASP A O 1
ATOM 3638 N N . PRO A 1 483 ? -12.568 47.381 -3.797 1.00 83.94 483 PRO A N 1
ATOM 3639 C CA . PRO A 1 483 ? -13.671 46.469 -4.055 1.00 83.94 483 PRO A CA 1
ATOM 3640 C C . PRO A 1 483 ? -13.844 46.268 -5.566 1.00 83.94 483 PRO A C 1
ATOM 3642 O O . PRO A 1 483 ? -13.712 47.206 -6.364 1.00 83.94 483 PRO A O 1
ATOM 3645 N N . SER A 1 484 ? -14.181 45.041 -5.947 1.00 86.06 484 SER A N 1
ATOM 3646 C CA . SER A 1 484 ? -14.500 44.663 -7.322 1.00 86.06 484 SER A CA 1
ATOM 3647 C C . SER A 1 484 ? -15.808 43.885 -7.372 1.00 86.06 484 SER A C 1
ATOM 3649 O O . SER A 1 484 ? -16.007 42.940 -6.605 1.00 86.06 484 SER A O 1
ATOM 3651 N N . ASP A 1 485 ? -16.697 44.281 -8.276 1.00 81.75 485 ASP A N 1
ATOM 3652 C CA . ASP A 1 485 ? -17.910 43.525 -8.576 1.00 81.75 485 ASP A CA 1
ATOM 3653 C C . ASP A 1 485 ? -18.003 43.218 -10.076 1.00 81.75 485 ASP A C 1
ATOM 3655 O O . ASP A 1 485 ? -17.630 44.007 -10.950 1.00 81.75 485 ASP A O 1
ATOM 3659 N N . SER A 1 486 ? -18.454 42.006 -10.363 1.00 83.38 486 SER A N 1
ATOM 3660 C CA . SER A 1 486 ? -18.727 41.503 -11.714 1.00 83.38 486 SER A CA 1
ATOM 3661 C C . SER A 1 486 ? -20.135 40.913 -11.829 1.00 83.38 486 SER A C 1
ATOM 3663 O O . SER A 1 486 ? -20.510 40.397 -12.881 1.00 83.38 486 SER A O 1
ATOM 3665 N N . GLY A 1 487 ? -20.904 40.961 -10.738 1.00 76.06 487 GLY A N 1
ATOM 3666 C CA . GLY A 1 487 ? -22.266 40.470 -10.640 1.00 76.06 487 GLY A CA 1
ATOM 3667 C C . GLY A 1 487 ? -23.308 41.581 -10.775 1.00 76.06 487 GLY A C 1
ATOM 3668 O O . GLY A 1 487 ? -23.181 42.498 -11.582 1.00 76.06 487 GLY A O 1
ATOM 3669 N N . ALA A 1 488 ? -24.396 41.458 -10.019 1.00 77.31 488 ALA A N 1
ATOM 3670 C CA . ALA A 1 488 ? -25.495 42.429 -10.026 1.00 77.31 488 ALA A CA 1
ATOM 3671 C C . ALA A 1 488 ? -25.432 43.429 -8.857 1.00 77.31 488 ALA A C 1
ATOM 3673 O O . ALA A 1 488 ? -26.336 44.252 -8.724 1.00 77.31 488 ALA A O 1
ATOM 3674 N N . GLY A 1 489 ? -24.431 43.307 -7.983 1.00 74.81 489 GLY A N 1
ATOM 3675 C CA . GLY A 1 489 ? -24.232 44.185 -6.837 1.00 74.81 489 GLY A CA 1
ATOM 3676 C C . GLY A 1 489 ? -23.366 45.401 -7.166 1.00 74.81 489 GLY A C 1
ATOM 3677 O O . GLY A 1 489 ? -22.608 45.394 -8.130 1.00 74.81 489 GLY A O 1
ATOM 3678 N N . ASP A 1 490 ? -23.480 46.432 -6.329 1.00 78.50 490 ASP A N 1
ATOM 3679 C CA . ASP A 1 490 ? -22.711 47.671 -6.454 1.00 78.50 490 ASP A CA 1
ATOM 3680 C C . ASP A 1 490 ? -21.461 47.614 -5.558 1.00 78.50 490 ASP A C 1
ATOM 3682 O O . ASP A 1 490 ? -21.589 47.394 -4.341 1.00 78.50 490 ASP A O 1
ATOM 3686 N N . PRO A 1 491 ? -20.250 47.860 -6.093 1.00 79.25 491 PRO A N 1
ATOM 3687 C CA . PRO A 1 491 ? -19.058 47.955 -5.273 1.00 79.25 491 PRO A CA 1
ATOM 3688 C C . PRO A 1 491 ? -19.018 49.284 -4.502 1.00 79.25 491 PRO A C 1
ATOM 3690 O O . PRO A 1 491 ? -19.256 50.365 -5.056 1.00 79.25 491 PRO A O 1
ATOM 3693 N N . SER A 1 492 ? -18.666 49.216 -3.214 1.00 80.81 492 SER A N 1
ATOM 3694 C CA . SER A 1 492 ? -18.540 50.387 -2.334 1.00 80.81 492 SER A CA 1
ATOM 3695 C C . SER A 1 492 ? -17.220 50.408 -1.562 1.00 80.81 492 SER A C 1
ATOM 3697 O O . SER A 1 492 ? -16.791 49.405 -0.994 1.00 80.81 492 SER A O 1
ATOM 3699 N N . GLY A 1 493 ? -16.544 51.560 -1.543 1.00 75.00 493 GLY A N 1
ATOM 3700 C CA . GLY A 1 493 ? -15.204 51.678 -0.964 1.00 75.00 493 GLY A CA 1
ATOM 3701 C C . GLY A 1 493 ? -14.966 52.961 -0.173 1.00 75.00 493 GLY A C 1
ATOM 3702 O O . GLY A 1 493 ? -15.349 54.055 -0.597 1.00 75.00 493 GLY A O 1
ATOM 3703 N N . SER A 1 494 ? -14.270 52.829 0.958 1.00 67.38 494 SER A N 1
ATOM 3704 C CA . SER A 1 494 ? -13.678 53.942 1.710 1.00 67.38 494 SER A CA 1
ATOM 3705 C C . SER A 1 494 ? -12.179 53.665 1.895 1.00 67.38 494 SER A C 1
ATOM 3707 O O . SER A 1 494 ? -11.787 52.966 2.834 1.00 67.38 494 SER A O 1
ATOM 3709 N N . GLY A 1 495 ? -11.350 54.138 0.957 1.00 62.91 495 GLY A N 1
ATOM 3710 C CA . GLY A 1 495 ? -9.937 53.758 0.833 1.00 62.91 495 GLY A CA 1
ATOM 3711 C C . GLY A 1 495 ? -9.159 54.588 -0.198 1.00 62.91 495 GLY A C 1
ATOM 3712 O O . GLY A 1 495 ? -9.675 55.567 -0.736 1.00 62.91 495 GLY A O 1
ATOM 3713 N N . ALA A 1 496 ? -7.890 54.240 -0.435 1.00 58.50 496 ALA A N 1
ATOM 3714 C CA . ALA A 1 496 ? -6.981 55.022 -1.285 1.00 58.50 496 ALA A CA 1
ATOM 3715 C C . ALA A 1 496 ? -7.171 54.800 -2.800 1.00 58.50 496 ALA A C 1
ATOM 3717 O O . ALA A 1 496 ? -6.787 55.680 -3.587 1.00 58.50 496 ALA A O 1
ATOM 3718 N N . GLY A 1 497 ? -7.736 53.658 -3.201 1.00 60.81 497 GLY A N 1
ATOM 3719 C CA . GLY A 1 497 ? -8.135 53.358 -4.574 1.00 60.81 497 GLY A CA 1
ATOM 3720 C C . GLY A 1 497 ? -9.652 53.462 -4.783 1.00 60.81 497 GLY A C 1
ATOM 3721 O O . GLY A 1 497 ? -10.398 53.879 -3.891 1.00 60.81 497 GLY A O 1
ATOM 3722 N N . GLY A 1 498 ? -10.088 53.232 -6.021 1.00 67.06 498 GLY A N 1
ATOM 3723 C CA . GLY A 1 498 ? -11.466 53.460 -6.461 1.00 67.06 498 GLY A CA 1
ATOM 3724 C C . GLY A 1 498 ? -12.213 52.144 -6.688 1.00 67.06 498 GLY A C 1
ATOM 3725 O O . GLY A 1 498 ? -11.603 51.197 -7.179 1.00 67.06 498 GLY A O 1
ATOM 3726 N N . PRO A 1 499 ? -13.522 52.071 -6.379 1.00 78.44 499 PRO A N 1
ATOM 3727 C CA . PRO A 1 499 ? -14.329 50.893 -6.689 1.00 78.44 499 PRO A CA 1
ATOM 3728 C C . PRO A 1 499 ? -14.323 50.599 -8.195 1.00 78.44 499 PRO A C 1
ATOM 3730 O O . PRO A 1 499 ? -14.397 51.518 -9.014 1.00 78.44 499 PRO A O 1
ATOM 3733 N N . SER A 1 500 ? -14.258 49.314 -8.546 1.00 77.31 500 SER A N 1
ATOM 3734 C CA . SER A 1 500 ? -14.330 48.839 -9.931 1.00 77.31 500 SER A CA 1
ATOM 3735 C C . SER A 1 500 ? -15.573 47.977 -10.131 1.00 77.31 500 SER A C 1
ATOM 3737 O O . SER A 1 500 ? -15.794 47.025 -9.386 1.00 77.31 500 SER A O 1
ATOM 3739 N N . ASP A 1 501 ? -16.385 48.328 -11.127 1.00 77.38 501 ASP A N 1
ATOM 3740 C CA . ASP A 1 501 ? -17.593 47.591 -11.494 1.00 77.38 501 ASP A CA 1
ATOM 3741 C C . ASP A 1 501 ? -17.548 47.239 -12.981 1.00 77.38 501 ASP A C 1
ATOM 3743 O O . ASP A 1 501 ? -17.244 48.083 -13.829 1.00 77.38 501 ASP A O 1
ATOM 3747 N N . SER A 1 502 ? -17.819 45.977 -13.283 1.00 78.94 502 SER A N 1
ATOM 3748 C CA . SER A 1 502 ? -17.973 45.458 -14.647 1.00 78.94 502 SER A CA 1
ATOM 3749 C C . SER A 1 502 ? -19.350 44.826 -14.884 1.00 78.94 502 SER A C 1
ATOM 3751 O O . SER A 1 502 ? -19.627 44.359 -15.990 1.00 78.94 502 SER A O 1
ATOM 3753 N N . GLY A 1 503 ? -20.194 44.809 -13.847 1.00 64.00 503 GLY A N 1
ATOM 3754 C CA . GLY A 1 503 ? -21.549 44.286 -13.834 1.00 64.00 503 GLY A CA 1
ATOM 3755 C C . GLY A 1 503 ? -22.607 45.338 -14.174 1.00 64.00 503 GLY A C 1
ATOM 3756 O O . GLY A 1 503 ? -22.321 46.402 -14.716 1.00 64.00 503 GLY A O 1
ATOM 3757 N N . ALA A 1 504 ? -23.872 45.019 -13.892 1.00 68.12 504 ALA A N 1
ATOM 3758 C CA . ALA A 1 504 ? -25.008 45.908 -14.176 1.00 68.12 504 ALA A CA 1
ATOM 3759 C C . ALA A 1 504 ? -25.228 47.001 -13.105 1.00 68.12 504 ALA A C 1
ATOM 3761 O O . ALA A 1 504 ? -26.194 47.762 -13.208 1.00 68.12 504 ALA A O 1
ATOM 3762 N N . GLY A 1 505 ? -24.373 47.031 -12.080 1.00 62.03 505 GLY A N 1
ATOM 3763 C CA . GLY A 1 505 ? -24.415 47.947 -10.948 1.00 62.03 505 GLY A CA 1
ATOM 3764 C C . GLY A 1 505 ? -23.753 49.303 -11.214 1.00 62.03 505 GLY A C 1
ATOM 3765 O O . GLY A 1 505 ? -23.217 49.574 -12.290 1.00 62.03 505 GLY A O 1
ATOM 3766 N N . GLY A 1 506 ? -23.849 50.204 -10.239 1.00 67.44 506 GLY A N 1
ATOM 3767 C CA . GLY A 1 506 ? -23.149 51.484 -10.209 1.00 67.44 506 GLY A CA 1
ATOM 3768 C C . GLY A 1 506 ? -22.158 51.564 -9.046 1.00 67.44 506 GLY A C 1
ATOM 3769 O O . GLY A 1 506 ? -22.461 51.189 -7.920 1.00 67.44 506 GLY A O 1
ATOM 3770 N N . ALA A 1 507 ? -20.973 52.131 -9.278 1.00 76.19 507 ALA A N 1
ATOM 3771 C CA . ALA A 1 507 ? -19.954 52.270 -8.237 1.00 76.19 507 ALA A CA 1
ATOM 3772 C C . ALA A 1 507 ? -20.207 53.475 -7.305 1.00 76.19 507 ALA A C 1
ATOM 3774 O O . ALA A 1 507 ? -20.502 54.582 -7.765 1.00 76.19 507 ALA A O 1
ATOM 3775 N N . SER A 1 508 ? -20.010 53.300 -5.991 1.00 73.50 508 SER A N 1
ATOM 3776 C CA . SER A 1 508 ? -20.107 54.381 -4.992 1.00 73.50 508 SER A CA 1
ATOM 3777 C C . SER A 1 508 ? -18.826 54.502 -4.151 1.00 73.50 508 SER A C 1
ATOM 3779 O O . SER A 1 508 ? -18.345 53.531 -3.571 1.00 73.50 508 SER A O 1
ATOM 3781 N N . GLY A 1 509 ? -18.230 55.700 -4.085 1.00 65.81 509 GLY A N 1
ATOM 3782 C CA . GLY A 1 509 ? -16.954 55.918 -3.391 1.00 65.81 509 GLY A CA 1
ATOM 3783 C C . GLY A 1 509 ? -16.876 57.257 -2.659 1.00 65.81 509 GLY A C 1
ATOM 3784 O O . GLY A 1 509 ? -17.280 58.291 -3.189 1.00 65.81 509 GLY A O 1
ATOM 3785 N N . LEU A 1 510 ? -16.322 57.240 -1.444 1.00 60.91 510 LEU A N 1
ATOM 3786 C CA . LEU A 1 510 ? -16.034 58.428 -0.633 1.00 60.91 510 LEU A CA 1
ATOM 3787 C C . LEU A 1 510 ? -14.514 58.545 -0.452 1.00 6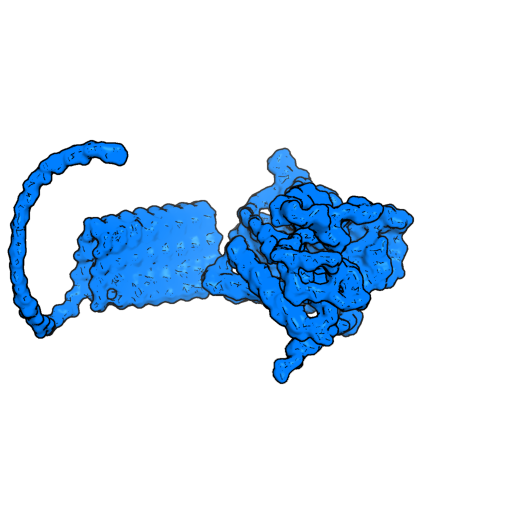0.91 510 LEU A C 1
ATOM 3789 O O . LEU A 1 510 ? -13.941 57.946 0.455 1.00 60.91 510 LEU A O 1
ATOM 3793 N N . GLY A 1 511 ? -13.855 59.306 -1.330 1.00 51.94 511 GLY A N 1
ATOM 3794 C CA . GLY A 1 511 ? -12.412 59.553 -1.277 1.00 51.94 511 GLY A CA 1
ATOM 3795 C C . GLY A 1 511 ? -12.070 61.023 -1.519 1.00 51.94 511 GLY A C 1
ATOM 3796 O O . GLY A 1 511 ? -12.507 61.625 -2.496 1.00 51.94 511 GLY A O 1
ATOM 3797 N N . SER A 1 512 ? -11.271 61.612 -0.630 1.00 46.56 512 SER A N 1
ATOM 3798 C CA . SER A 1 512 ? -10.739 62.970 -0.767 1.00 46.56 512 SER A CA 1
ATOM 3799 C C . SER A 1 512 ? -9.500 62.973 -1.669 1.00 46.56 512 SER A C 1
ATOM 3801 O O . SER A 1 512 ? -8.421 62.571 -1.229 1.00 46.56 512 SER A O 1
ATOM 3803 N N . ARG A 1 513 ? -9.611 63.457 -2.911 1.00 41.53 513 ARG A N 1
ATOM 3804 C CA . ARG A 1 513 ? -8.442 63.809 -3.735 1.00 41.53 513 ARG A CA 1
ATOM 3805 C C . ARG A 1 513 ? -8.532 65.258 -4.209 1.00 41.53 513 ARG A C 1
ATOM 3807 O O . ARG A 1 513 ? -9.470 65.644 -4.899 1.00 41.53 513 ARG A O 1
ATOM 3814 N N . GLY A 1 514 ? -7.539 66.045 -3.791 1.00 33.41 514 GLY A N 1
ATOM 3815 C CA . GLY A 1 514 ? -7.263 67.384 -4.294 1.00 33.41 514 GLY A CA 1
ATOM 3816 C C . GLY A 1 514 ? -6.794 67.356 -5.750 1.00 33.41 514 GLY A C 1
ATOM 3817 O O . GLY A 1 514 ? -6.222 66.375 -6.222 1.00 33.41 514 GLY A O 1
ATOM 3818 N N . ALA A 1 515 ? -7.087 68.448 -6.447 1.00 34.16 515 ALA A N 1
ATOM 3819 C CA . ALA A 1 515 ? -6.875 68.646 -7.870 1.00 34.16 515 ALA A CA 1
ATOM 3820 C C . ALA A 1 515 ? -5.396 68.764 -8.277 1.00 34.16 515 ALA A C 1
ATOM 3822 O O . ALA A 1 515 ? -4.616 69.436 -7.605 1.00 34.16 515 ALA A O 1
ATOM 3823 N N . SER A 1 516 ? -5.070 68.265 -9.471 1.00 34.06 516 SER A N 1
ATOM 3824 C CA . SER A 1 516 ? -4.241 68.996 -10.436 1.00 34.06 516 SER A CA 1
ATOM 3825 C C . SER A 1 516 ? -4.521 68.526 -11.869 1.00 34.06 516 SER A C 1
ATOM 3827 O O . SER A 1 516 ? -4.776 67.360 -12.154 1.00 34.06 516 SER A O 1
ATOM 3829 N N . SER A 1 517 ? -4.566 69.518 -12.750 1.00 36.00 517 SER A N 1
ATOM 3830 C CA . SER A 1 517 ? -4.977 69.519 -14.152 1.00 36.00 517 SER A CA 1
ATOM 3831 C C . SER A 1 517 ? -3.846 69.186 -15.128 1.00 36.00 517 SER A C 1
ATOM 3833 O O . SER A 1 517 ? -2.718 69.623 -14.917 1.00 36.00 517 SER A O 1
ATOM 3835 N N . SER A 1 518 ? -4.171 68.566 -16.265 1.00 32.91 518 SER A N 1
ATOM 3836 C CA . SER A 1 518 ? -3.647 68.894 -17.615 1.00 32.91 518 SER A CA 1
ATOM 3837 C C . SER A 1 518 ? -4.340 67.979 -18.635 1.00 32.91 518 SER A C 1
ATOM 3839 O O . SER A 1 518 ? -4.225 66.764 -18.591 1.00 32.91 518 SER A O 1
ATOM 3841 N N . SER A 1 519 ? -5.341 68.516 -19.332 1.00 32.59 519 SER A N 1
ATOM 3842 C CA . SER A 1 519 ? -5.261 69.031 -20.710 1.00 32.59 519 SER A CA 1
ATOM 3843 C C . SER A 1 519 ? -5.371 67.930 -21.767 1.00 32.59 519 SER A C 1
ATOM 3845 O O . SER A 1 519 ? -4.405 67.256 -22.111 1.00 32.59 519 SER A O 1
ATOM 3847 N N . SER A 1 520 ? -6.585 67.814 -22.298 1.00 36.53 520 SER A N 1
ATOM 3848 C CA . SER A 1 520 ? -6.927 67.151 -23.546 1.00 36.53 520 SER A CA 1
ATOM 3849 C C . SER A 1 520 ? -6.417 67.949 -24.749 1.00 36.53 520 SER A C 1
ATOM 3851 O O . SER A 1 520 ? -6.570 69.169 -24.813 1.00 36.53 520 SER A O 1
ATOM 3853 N N . SER A 1 521 ? -5.882 67.249 -25.747 1.00 34.34 521 SER A N 1
ATOM 3854 C CA . SER A 1 521 ? -5.833 67.718 -27.131 1.00 34.34 521 SER A CA 1
ATOM 3855 C C . SER A 1 521 ? -6.980 67.080 -27.922 1.00 34.34 521 SER A C 1
ATOM 3857 O O . SER A 1 521 ? -7.018 65.877 -28.156 1.00 34.34 521 SER A O 1
ATOM 3859 N N . SER A 1 522 ? -7.949 67.943 -28.241 1.00 34.84 522 SER A N 1
ATOM 3860 C CA . SER A 1 522 ? -8.710 68.070 -29.499 1.00 34.84 522 SER A CA 1
ATOM 3861 C C . SER A 1 522 ? -8.936 66.807 -30.351 1.00 34.84 522 SER A C 1
ATOM 3863 O O . SER A 1 522 ? -7.996 66.253 -30.910 1.00 34.84 522 SER A O 1
ATOM 3865 N N . ALA A 1 523 ? -10.178 66.323 -30.453 1.00 35.62 523 ALA A N 1
ATOM 3866 C CA . ALA A 1 523 ? -11.249 66.807 -31.352 1.00 35.62 523 ALA A CA 1
ATOM 3867 C C . ALA A 1 523 ? -11.205 66.075 -32.713 1.00 35.62 523 ALA A C 1
ATOM 3869 O O . ALA A 1 523 ? -10.252 66.201 -33.467 1.00 35.62 523 ALA A O 1
ATOM 3870 N N . SER A 1 524 ? -12.202 65.225 -32.998 1.00 35.69 524 SER A N 1
ATOM 3871 C CA . SER A 1 524 ? -13.409 65.572 -33.785 1.00 35.69 524 SER A CA 1
ATOM 3872 C C . SER A 1 524 ? -13.185 65.194 -35.265 1.00 35.69 524 SER A C 1
ATOM 3874 O O . SER A 1 524 ? -12.117 65.447 -35.790 1.00 35.69 524 SER A O 1
ATOM 3876 N N . SER A 1 525 ? -14.096 64.602 -36.032 1.00 36.03 525 SER A N 1
ATOM 3877 C CA . SER A 1 525 ? -15.545 64.492 -35.923 1.00 36.03 525 SER A CA 1
ATOM 3878 C C . SER A 1 525 ? -16.078 63.620 -37.076 1.00 36.03 525 SER A C 1
ATOM 3880 O O . SER A 1 525 ? -15.382 63.446 -38.072 1.00 36.03 525 SER A O 1
ATOM 3882 N N . SER A 1 526 ? -17.358 63.247 -36.956 1.00 36.84 526 SER A N 1
ATOM 3883 C CA . SER A 1 526 ? -18.332 63.072 -38.051 1.00 36.84 526 SER A CA 1
ATOM 3884 C C . SER A 1 526 ? -18.187 61.829 -38.943 1.00 36.84 526 SER A C 1
ATOM 3886 O O . SER A 1 526 ? -17.146 61.582 -39.523 1.00 36.84 526 SER A O 1
ATOM 3888 N N . GLY A 1 527 ? -19.221 61.027 -39.180 1.00 34.81 527 GLY A N 1
ATOM 3889 C CA . GLY A 1 527 ? -20.625 61.176 -38.835 1.00 34.81 527 GLY A CA 1
ATOM 3890 C C . GLY A 1 527 ? -21.490 60.253 -39.704 1.00 34.81 527 GLY A C 1
ATOM 3891 O O . GLY A 1 527 ? -21.138 59.970 -40.841 1.00 34.81 527 GLY A O 1
ATOM 3892 N N . VAL A 1 528 ? -22.643 59.886 -39.135 1.00 38.41 528 VAL A N 1
ATOM 3893 C CA . VAL A 1 528 ? -23.972 59.863 -39.782 1.00 38.41 528 VAL A CA 1
ATOM 3894 C C . VAL A 1 528 ? -24.266 58.700 -40.762 1.00 38.41 528 VAL A C 1
ATOM 3896 O O . VAL A 1 528 ? -23.689 58.619 -41.833 1.00 38.41 528 VAL A O 1
ATOM 3899 N N . VAL A 1 529 ? -25.021 57.671 -40.330 1.00 37.16 529 VAL A N 1
ATOM 3900 C CA . VAL A 1 529 ? -26.500 57.439 -40.410 1.00 37.16 529 VAL A CA 1
ATOM 3901 C C . VAL A 1 529 ? -26.944 56.669 -41.663 1.00 37.16 529 VAL A C 1
ATOM 3903 O O . VAL A 1 529 ? -26.635 57.052 -42.782 1.00 37.16 529 VAL A O 1
ATOM 3906 N N . GLY A 1 530 ? -27.819 55.682 -41.424 1.00 33.59 530 GLY A N 1
ATOM 3907 C CA . GLY A 1 530 ? -28.792 55.136 -42.382 1.00 33.59 530 GLY A CA 1
ATOM 3908 C C . GLY A 1 530 ? -28.259 53.900 -43.101 1.00 33.59 530 GLY A C 1
ATOM 3909 O O . GLY A 1 530 ? -27.272 53.979 -43.808 1.00 33.59 530 GLY A O 1
ATOM 3910 N N . GLY A 1 531 ? -28.803 52.699 -42.919 1.00 33.19 531 GLY A N 1
ATOM 3911 C CA . GLY A 1 531 ? -30.223 52.363 -42.918 1.00 33.19 531 GLY A CA 1
ATOM 3912 C C . GLY A 1 531 ? -30.541 51.733 -44.273 1.00 33.19 531 GLY A C 1
ATOM 3913 O O . GLY A 1 531 ? -30.377 52.386 -45.296 1.00 33.19 531 GLY A O 1
ATOM 3914 N N . GLY A 1 532 ? -30.976 50.474 -44.296 1.00 34.28 532 GLY A N 1
ATOM 3915 C CA . GLY A 1 532 ? -31.409 49.841 -45.541 1.00 34.28 532 GLY A CA 1
ATOM 3916 C C . GLY A 1 532 ? -31.325 48.326 -45.511 1.00 34.28 532 GLY A C 1
ATOM 3917 O O . GLY A 1 532 ? -30.248 47.754 -45.583 1.00 34.28 532 GLY A O 1
ATOM 3918 N N . ALA A 1 533 ? -32.496 47.713 -45.387 1.00 42.84 533 ALA A N 1
ATOM 3919 C CA . ALA A 1 533 ? -32.760 46.286 -45.456 1.00 42.84 533 ALA A CA 1
ATOM 3920 C C . ALA A 1 533 ? -32.563 45.683 -46.866 1.00 42.84 533 ALA A C 1
ATOM 3922 O O . ALA A 1 533 ? -32.326 46.403 -47.835 1.00 42.84 533 ALA A O 1
ATOM 3923 N N . ASN A 1 534 ? -32.822 44.368 -46.935 1.00 37.75 534 ASN A N 1
ATOM 3924 C CA . ASN A 1 534 ? -32.816 43.424 -48.069 1.00 37.75 534 ASN A CA 1
ATOM 3925 C C . ASN A 1 534 ? -31.489 42.666 -48.194 1.00 37.75 534 ASN A C 1
ATOM 3927 O O . ASN A 1 534 ? -30.430 43.269 -48.184 1.00 37.75 534 ASN A O 1
ATOM 3931 N N . GLY A 1 535 ? -31.439 41.345 -48.322 1.00 36.81 535 GLY A N 1
ATOM 3932 C CA . GLY A 1 535 ? -32.434 40.340 -48.689 1.00 36.81 535 GLY A CA 1
ATOM 3933 C C . GLY A 1 535 ? -31.679 39.195 -49.389 1.00 36.81 535 GLY A C 1
ATOM 3934 O O . GLY A 1 535 ? -30.612 39.434 -49.946 1.00 36.81 535 GLY A O 1
ATOM 3935 N N . GLY A 1 536 ? -32.229 37.976 -49.371 1.00 37.06 536 GLY A N 1
ATOM 3936 C CA . GLY A 1 536 ? -31.659 36.777 -50.022 1.00 37.06 536 GLY A CA 1
ATOM 3937 C C . GLY A 1 536 ? -30.859 35.926 -49.030 1.00 37.06 536 GLY A C 1
ATOM 3938 O O . GLY A 1 536 ? -29.853 36.379 -48.508 1.00 37.06 536 GLY A O 1
ATOM 3939 N N . VAL A 1 537 ? -31.316 34.753 -48.577 1.00 47.75 537 VAL A N 1
ATOM 3940 C CA . VAL A 1 537 ? -31.597 33.517 -49.339 1.00 47.75 537 VAL A CA 1
ATOM 3941 C C . VAL A 1 537 ? -30.453 33.210 -50.306 1.00 47.75 537 VAL A C 1
ATOM 3943 O O . VAL A 1 537 ? -30.294 33.909 -51.301 1.00 47.75 537 VAL A O 1
ATOM 3946 N N . ILE A 1 538 ? -29.679 32.162 -50.028 1.00 44.91 538 ILE A N 1
ATOM 3947 C CA . ILE A 1 538 ? -29.665 30.877 -50.753 1.00 44.91 538 ILE A CA 1
ATOM 3948 C C . ILE A 1 538 ? -28.515 30.022 -50.177 1.00 44.91 538 ILE A C 1
ATOM 3950 O O . ILE A 1 538 ? -27.403 30.517 -50.016 1.00 44.91 538 ILE A O 1
ATOM 3954 N N . SER A 1 539 ? -28.867 28.750 -49.935 1.00 48.50 539 SER A N 1
ATOM 3955 C CA . SER A 1 539 ? -28.071 27.530 -49.679 1.00 48.50 539 SER A CA 1
ATOM 3956 C C . SER A 1 539 ? -27.187 27.459 -48.442 1.00 48.50 539 SER A C 1
ATOM 3958 O O . SER A 1 539 ? -26.107 28.087 -48.451 1.00 48.50 539 SER A O 1
#

pLDDT: mean 83.13, std 18.2, range [30.22, 98.88]